Protein AF-A0A954YAF6-F1 (afdb_monomer_lite)

Secondary structure (DSSP, 8-state):
----S--B-GGGSTTPPP--S----B--GGGG--BTTBS-------SSPPP--------HHHHHHHHHHH-STTGGG--HHHHHHHHHHHTT----TTSSSS-HHHHHHHHHSPPP-PPTTSSSSSSSS-HHHHHHTT--TT-TTGGGS-SS-SS--HHHHHHHHHT----SS-EEE--SS-SBSS-GGGEEE--SSSSTT-B----TT-EEEE-EEEEEE-SS-EEEEEEEES-STT-EEEEEE-SEEEEEEEEEEE--SSSEEEEEE-TTEEEEEEEEEEEEEEEEEESEEEEEEEEEEEEEEEBSSS-EEEESS-EEE-TT-EEEEEEEETTEE-EEEESS-EEE-SEEEEEE-TT--PPTT-EEEEEEETT-EEE-----TTTSPPPSTTEEEEEEE-SSEEEEEEEE---TT-SS-SSB-SHHHHHHHHTT-SS--SHHHHHHHHHHTT-B--------------SHHHHHHHHHHHHHHTT-----------------

Sequence (504 aa):
VFQSGNYIDPDDAPGGAPADGVLDGADTGWNMFRINNQTDQTLTQMPTAFSTPPVTTQTAPDAYSQVRDFAGNWWWNRDSIDSRVIGNLTNFTGVTIGAASPVASELNGVLTAPLQSHAPGYDTDGDAMPDDWETAHGLNPASPGDWNLDFDNDGYINLIEFINELGEFPAPAPIVFDGAASQRYADILNWKTDDSGASAGTNWQPSKYDTAVVHSGVVTVDSVGQHAGVLNIAPSASDNAQVSVAGGWLMVEQKVNVGSTSGLGVLTLTPSGTLLSPLTAVQGLGELNGTGELIGDLINAGAVSPGASIGSIEVSGDYDDKFNSRLTIELSSTSSFDTLHIGGQASLTGALELVLLEEYSPEIGDQFEFLTATGGVTGAFATTAGELPALEGGLGWEIVYGGSSVVLTVVSAGLPGDYNSDGVVDAADYTVWRDGGSPDSSQAGYQLWRDNYGASQSTAAQRSSPVPEPAAALLVIAILMAARDGRRHTTARESAVSHDSVGE

Structure (mmCIF, N/CA/C/O backbone):
data_AF-A0A954YAF6-F1
#
_entry.id   AF-A0A954YAF6-F1
#
loop_
_atom_site.group_PDB
_atom_site.id
_atom_site.type_symbol
_atom_site.label_atom_id
_atom_site.label_alt_id
_atom_site.label_comp_id
_atom_site.label_asym_id
_atom_site.label_entity_id
_atom_site.label_seq_id
_atom_site.pdbx_PDB_ins_code
_atom_site.Cartn_x
_atom_site.Cartn_y
_atom_site.Cartn_z
_atom_site.occupancy
_atom_site.B_iso_or_equiv
_atom_site.auth_seq_id
_atom_site.auth_comp_id
_atom_site.auth_asym_id
_atom_site.auth_atom_id
_atom_site.pdbx_PDB_model_num
ATOM 1 N N . VAL A 1 1 ? 45.082 0.591 -22.396 1.00 80.56 1 VAL A N 1
ATOM 2 C CA . VAL A 1 1 ? 43.912 -0.294 -22.199 1.00 80.56 1 VAL A CA 1
ATOM 3 C C . VAL A 1 1 ? 44.072 -0.979 -20.859 1.00 80.56 1 VAL A C 1
ATOM 5 O O . VAL A 1 1 ? 45.174 -1.424 -20.565 1.00 80.56 1 VAL A O 1
ATOM 8 N N . PHE A 1 2 ? 43.027 -0.999 -20.041 1.00 82.94 2 PHE A N 1
ATOM 9 C CA . PHE A 1 2 ? 42.947 -1.858 -18.860 1.00 82.94 2 PHE A CA 1
ATOM 10 C C . PHE A 1 2 ? 41.926 -2.955 -19.154 1.00 82.94 2 PHE A C 1
ATOM 12 O O . PHE A 1 2 ? 40.940 -2.680 -19.836 1.00 82.94 2 PHE A O 1
ATOM 19 N N . GLN A 1 3 ? 42.175 -4.170 -18.676 1.00 80.62 3 GLN A N 1
ATOM 20 C CA . GLN A 1 3 ? 41.240 -5.282 -18.782 1.00 80.62 3 GLN A CA 1
ATOM 21 C C . GLN A 1 3 ? 41.460 -6.254 -17.620 1.00 80.62 3 GLN A C 1
ATOM 23 O O . GLN A 1 3 ? 42.598 -6.433 -17.182 1.00 80.62 3 GLN A O 1
ATOM 28 N N . SER A 1 4 ? 40.389 -6.844 -17.101 1.00 79.62 4 SER A N 1
ATOM 29 C CA . SER A 1 4 ? 40.438 -7.812 -16.005 1.00 79.62 4 SER A CA 1
ATOM 30 C C . SER A 1 4 ? 39.147 -8.620 -16.006 1.00 79.62 4 SER A C 1
ATOM 32 O O . SER A 1 4 ? 38.079 -8.021 -16.031 1.00 79.62 4 SER A O 1
ATOM 34 N N . GLY A 1 5 ? 39.243 -9.952 -15.948 1.00 75.62 5 GLY A N 1
ATOM 35 C CA . GLY A 1 5 ? 38.069 -10.827 -15.848 1.00 75.62 5 GLY A CA 1
ATOM 36 C C . GLY A 1 5 ? 37.181 -10.855 -17.095 1.00 75.62 5 GLY A C 1
ATOM 37 O O . GLY A 1 5 ? 35.992 -11.128 -16.976 1.00 75.62 5 GLY A O 1
ATOM 38 N N . ASN A 1 6 ? 37.735 -10.564 -18.275 1.00 75.75 6 ASN A N 1
ATOM 39 C CA . ASN A 1 6 ? 37.001 -10.687 -19.528 1.00 75.75 6 ASN A CA 1
ATOM 40 C C . ASN A 1 6 ? 37.050 -12.134 -20.019 1.00 75.75 6 ASN A C 1
ATOM 42 O O . ASN A 1 6 ? 38.119 -12.645 -20.349 1.00 75.75 6 ASN A O 1
ATOM 46 N N . TYR A 1 7 ? 35.885 -12.756 -20.124 1.00 75.12 7 TYR A N 1
ATOM 47 C CA . TYR A 1 7 ? 35.727 -14.073 -20.723 1.00 75.12 7 TYR A CA 1
ATOM 48 C C . TYR A 1 7 ? 35.113 -13.909 -22.111 1.00 75.12 7 TYR A C 1
ATOM 50 O O . TYR A 1 7 ? 34.232 -13.075 -22.317 1.00 75.12 7 TYR A O 1
ATOM 58 N N . ILE A 1 8 ? 35.615 -14.673 -23.072 1.00 72.44 8 ILE A N 1
ATOM 59 C CA . ILE A 1 8 ? 35.039 -14.783 -24.412 1.00 72.44 8 ILE A CA 1
ATOM 60 C C . ILE A 1 8 ? 34.669 -16.232 -24.611 1.00 72.44 8 ILE A C 1
ATOM 62 O O . ILE A 1 8 ? 35.469 -17.101 -24.283 1.00 72.44 8 ILE A O 1
ATOM 66 N N . ASP A 1 9 ? 33.504 -16.470 -25.191 1.00 68.00 9 ASP A N 1
ATOM 67 C CA . ASP A 1 9 ? 33.148 -17.786 -25.693 1.00 68.00 9 ASP A CA 1
ATOM 68 C C . ASP A 1 9 ? 34.026 -18.119 -26.922 1.00 68.00 9 ASP A C 1
ATOM 70 O O . ASP A 1 9 ? 33.927 -17.442 -27.954 1.00 68.00 9 ASP A O 1
ATOM 74 N N . PRO A 1 10 ? 35.040 -18.998 -26.790 1.00 57.28 10 PRO A N 1
ATOM 75 C CA . PRO A 1 10 ? 36.154 -19.084 -27.738 1.00 57.28 10 PRO A CA 1
ATOM 76 C C . PRO A 1 10 ? 35.834 -19.903 -28.997 1.00 57.28 10 PRO A C 1
ATOM 78 O O . PRO A 1 10 ? 36.657 -19.955 -29.920 1.00 57.28 10 PRO A O 1
ATOM 81 N N . ASP A 1 11 ? 34.685 -20.568 -29.029 1.00 59.44 11 ASP A N 1
ATOM 82 C CA . ASP A 1 11 ? 34.236 -21.467 -30.088 1.00 59.44 11 ASP A CA 1
ATOM 83 C C . ASP A 1 11 ? 33.693 -20.736 -31.336 1.00 59.44 11 ASP A C 1
ATOM 85 O O . ASP A 1 11 ? 33.592 -21.349 -32.397 1.00 59.44 11 ASP A O 1
ATOM 89 N N . ASP A 1 12 ? 33.541 -19.405 -31.302 1.00 52.38 12 ASP A N 1
ATOM 90 C CA . ASP A 1 12 ? 33.229 -18.576 -32.487 1.00 52.38 12 ASP A CA 1
ATOM 91 C C . ASP A 1 12 ? 34.482 -18.036 -33.231 1.00 52.38 12 ASP A C 1
ATOM 93 O O . ASP A 1 12 ? 34.440 -17.101 -34.040 1.00 52.38 12 ASP A O 1
ATOM 97 N N . ALA A 1 13 ? 35.663 -18.614 -32.976 1.00 49.69 13 ALA A N 1
ATOM 98 C CA . ALA A 1 13 ? 36.868 -18.276 -33.734 1.00 49.69 13 ALA A CA 1
ATOM 99 C C . ALA A 1 13 ? 36.785 -18.821 -35.181 1.00 49.69 13 ALA A C 1
ATOM 101 O O . ALA A 1 13 ? 36.432 -19.984 -35.381 1.00 49.69 13 ALA A O 1
ATOM 102 N N . PRO A 1 14 ? 37.199 -18.060 -36.220 1.00 44.09 14 PRO A N 1
ATOM 103 C CA . PRO A 1 14 ? 37.223 -18.559 -37.596 1.00 44.09 14 PRO A CA 1
ATOM 104 C C . PRO A 1 14 ? 38.074 -19.838 -37.723 1.00 44.09 14 PRO A C 1
ATOM 106 O O . PRO A 1 14 ? 39.304 -19.776 -37.671 1.00 44.09 14 PRO A O 1
ATOM 109 N N . GLY A 1 15 ? 37.418 -20.993 -37.895 1.00 54.28 15 GLY A N 1
ATOM 110 C CA . GLY A 1 15 ? 38.049 -22.322 -37.956 1.00 54.28 15 GLY A CA 1
ATOM 111 C C . GLY A 1 15 ? 37.981 -23.160 -36.667 1.00 54.28 15 GLY A C 1
ATOM 112 O O . GLY A 1 15 ? 38.616 -24.216 -36.624 1.00 54.28 15 GLY A O 1
ATOM 113 N N . GLY A 1 16 ? 37.248 -22.707 -35.643 1.00 52.09 16 GLY A N 1
ATOM 114 C CA . GLY A 1 16 ? 36.937 -23.441 -34.411 1.00 52.09 16 GLY A CA 1
ATOM 115 C C . GLY A 1 16 ? 35.843 -24.505 -34.577 1.00 52.09 16 GLY A C 1
ATOM 116 O O . GLY A 1 16 ? 35.229 -24.629 -35.640 1.00 52.09 16 GLY A O 1
ATOM 117 N N . ALA A 1 17 ? 35.647 -25.319 -33.533 1.00 50.44 17 ALA A N 1
ATOM 118 C CA . ALA A 1 17 ? 34.520 -26.250 -33.443 1.00 50.44 17 ALA A CA 1
ATOM 119 C C . ALA A 1 17 ? 33.188 -25.471 -33.501 1.00 50.44 17 ALA A C 1
ATOM 121 O O . ALA A 1 17 ? 33.183 -24.299 -33.145 1.00 50.44 17 ALA A O 1
ATOM 122 N N . PRO A 1 18 ? 32.076 -26.071 -33.970 1.00 54.12 18 PRO A N 1
ATOM 123 C CA . PRO A 1 18 ? 30.769 -25.418 -33.899 1.00 54.12 18 PRO A CA 1
ATOM 124 C C . PRO A 1 18 ? 30.482 -25.002 -32.458 1.00 54.12 18 PRO A C 1
ATOM 126 O O . PRO A 1 18 ? 30.836 -25.776 -31.568 1.00 54.12 18 PRO A O 1
ATOM 129 N N . ALA A 1 19 ? 29.816 -23.858 -32.274 1.00 57.44 19 ALA A N 1
ATOM 130 C CA . ALA A 1 19 ? 29.353 -23.417 -30.966 1.00 57.44 19 ALA A CA 1
ATOM 131 C C . ALA A 1 19 ? 28.697 -24.596 -30.235 1.00 57.44 19 ALA A C 1
ATOM 133 O O . ALA A 1 19 ? 27.745 -25.193 -30.759 1.00 57.44 19 ALA A O 1
ATOM 134 N N . ASP A 1 20 ? 29.249 -25.004 -29.095 1.00 60.38 20 ASP A N 1
ATOM 135 C CA . ASP A 1 20 ? 28.771 -26.200 -28.391 1.00 60.38 20 ASP A CA 1
ATOM 136 C C . ASP A 1 20 ? 27.506 -25.916 -27.558 1.00 60.38 20 ASP A C 1
ATOM 138 O O . ASP A 1 20 ? 26.875 -26.836 -27.024 1.00 60.38 20 ASP A O 1
ATOM 142 N N . GLY A 1 21 ? 27.089 -24.644 -27.544 1.00 60.41 21 GLY A N 1
ATOM 143 C CA . GLY A 1 21 ? 25.910 -24.136 -26.855 1.00 60.41 21 GLY A CA 1
ATOM 144 C C . GLY A 1 21 ? 26.121 -23.982 -25.351 1.00 60.41 21 GLY A C 1
ATOM 145 O O . GLY A 1 21 ? 25.139 -23.803 -24.624 1.00 60.41 21 GLY A O 1
ATOM 146 N N . VAL A 1 22 ? 27.364 -24.082 -24.873 1.00 66.44 22 VAL A N 1
ATOM 147 C CA . VAL A 1 22 ? 27.734 -23.942 -23.469 1.00 66.44 22 VAL A CA 1
ATOM 148 C C . VAL A 1 22 ? 28.458 -22.611 -23.281 1.00 66.44 22 VAL A C 1
ATOM 150 O O . VAL A 1 22 ? 29.581 -22.439 -23.720 1.00 66.44 22 VAL A O 1
ATOM 153 N N . LEU A 1 23 ? 27.833 -21.680 -22.553 1.00 69.50 23 LEU A N 1
ATOM 154 C CA . LEU A 1 23 ? 28.432 -20.392 -22.174 1.00 69.50 23 LEU A CA 1
ATOM 155 C C . LEU A 1 23 ? 29.506 -20.575 -21.082 1.00 69.50 23 LEU A C 1
ATOM 157 O O . LEU A 1 23 ? 29.338 -20.105 -19.952 1.00 69.50 23 LEU A O 1
ATOM 161 N N . ASP A 1 24 ? 30.570 -21.322 -21.374 1.00 68.81 24 ASP A N 1
ATOM 162 C CA . ASP A 1 24 ? 31.597 -21.689 -20.396 1.00 68.81 24 ASP A CA 1
ATOM 163 C C . ASP A 1 24 ? 32.695 -20.631 -20.231 1.00 68.81 24 ASP A C 1
ATOM 165 O O . ASP A 1 24 ? 33.325 -20.593 -19.173 1.00 68.81 24 ASP A O 1
ATOM 169 N N . GLY A 1 25 ? 32.840 -19.732 -21.212 1.00 71.69 25 GLY A N 1
ATOM 170 C CA . GLY A 1 25 ? 33.699 -18.554 -21.180 1.00 71.69 25 GLY A CA 1
ATOM 171 C C . GLY A 1 25 ? 35.183 -18.886 -20.986 1.00 71.69 25 GLY A C 1
ATOM 172 O O . GLY A 1 25 ? 35.629 -19.316 -19.925 1.00 71.69 25 GLY A O 1
ATOM 173 N N . ALA A 1 26 ? 36.023 -18.561 -21.966 1.00 74.81 26 ALA A N 1
ATOM 174 C CA . ALA A 1 26 ? 37.472 -18.667 -21.833 1.00 74.81 26 ALA A CA 1
ATOM 175 C C . ALA A 1 26 ? 38.127 -17.308 -21.561 1.00 74.81 26 ALA A C 1
ATOM 177 O O . ALA A 1 26 ? 37.951 -16.339 -22.307 1.00 74.81 26 ALA A O 1
ATOM 178 N N . ASP A 1 27 ? 38.972 -17.252 -20.529 1.00 76.19 27 ASP A N 1
ATOM 179 C CA . ASP A 1 27 ? 39.924 -16.154 -20.361 1.00 76.19 27 ASP A CA 1
ATOM 180 C C . ASP A 1 27 ? 41.034 -16.311 -21.410 1.00 76.19 27 ASP A C 1
ATOM 182 O O . ASP A 1 27 ? 41.977 -17.095 -21.272 1.00 76.19 27 ASP A O 1
ATOM 186 N N . THR A 1 28 ? 40.901 -15.569 -22.509 1.00 74.44 28 THR A N 1
ATOM 187 C CA . THR A 1 28 ? 41.910 -15.540 -23.578 1.00 74.44 28 THR A CA 1
ATOM 188 C C . THR A 1 28 ? 43.052 -14.561 -23.279 1.00 74.44 28 THR A C 1
ATOM 190 O O . THR A 1 28 ? 43.942 -14.356 -24.118 1.00 74.44 28 THR A O 1
ATOM 193 N N . GLY A 1 29 ? 43.059 -13.947 -22.094 1.00 79.00 29 GLY A N 1
ATOM 194 C CA . GLY A 1 29 ? 43.982 -12.900 -21.699 1.00 79.00 29 GLY A CA 1
ATOM 195 C C . GLY A 1 29 ? 43.910 -11.722 -22.665 1.00 79.00 29 GLY A C 1
ATOM 196 O O . GLY A 1 29 ? 42.849 -11.192 -22.976 1.00 79.00 29 GLY A O 1
ATOM 197 N N . TRP A 1 30 ? 45.062 -11.284 -23.167 1.00 78.50 30 TRP A N 1
ATOM 198 C CA . TRP A 1 30 ? 45.142 -10.145 -24.088 1.00 78.50 30 TRP A CA 1
ATOM 199 C C . TRP A 1 30 ? 44.861 -10.502 -25.554 1.00 78.50 30 TRP A C 1
ATOM 201 O O . TRP A 1 30 ? 44.804 -9.602 -26.391 1.00 78.50 30 TRP A O 1
ATOM 211 N N . ASN A 1 31 ? 44.636 -11.783 -25.876 1.00 75.12 31 ASN A N 1
ATOM 212 C CA . ASN A 1 31 ? 44.411 -12.237 -27.255 1.00 75.12 31 ASN A CA 1
ATOM 213 C C . ASN A 1 31 ? 43.082 -11.743 -27.856 1.00 75.12 31 ASN A C 1
ATOM 215 O O . ASN A 1 31 ? 42.906 -11.812 -29.080 1.00 75.12 31 ASN A O 1
ATOM 219 N N . MET A 1 32 ? 42.176 -11.235 -27.011 1.00 72.06 32 MET A N 1
ATOM 220 C CA . MET A 1 32 ? 40.924 -10.596 -27.415 1.00 72.06 32 MET A CA 1
ATOM 221 C C . MET A 1 32 ? 41.119 -9.227 -28.082 1.00 72.06 32 MET A C 1
ATOM 223 O O . MET A 1 32 ? 40.323 -8.830 -28.930 1.00 72.06 32 MET A O 1
ATOM 227 N N . PHE A 1 33 ? 42.185 -8.497 -27.744 1.00 74.62 33 PHE A N 1
ATOM 228 C CA . PHE A 1 33 ? 42.414 -7.155 -28.273 1.00 74.62 33 PHE A CA 1
ATOM 229 C C . PHE A 1 33 ? 43.239 -7.220 -29.561 1.00 74.62 33 PHE A C 1
ATOM 231 O O . PHE A 1 33 ? 44.469 -7.203 -29.535 1.00 74.62 33 PHE A O 1
ATOM 238 N N . ARG A 1 34 ? 42.555 -7.286 -30.707 1.00 69.94 34 ARG A N 1
ATOM 239 C CA . ARG A 1 34 ? 43.182 -7.329 -32.038 1.00 69.94 34 ARG A CA 1
ATOM 240 C C . ARG A 1 34 ? 42.961 -6.014 -32.780 1.00 69.94 34 ARG A C 1
ATOM 242 O O . ARG A 1 34 ? 41.846 -5.509 -32.833 1.00 69.94 34 ARG A O 1
ATOM 249 N N . ILE A 1 35 ? 44.006 -5.491 -33.419 1.00 65.38 35 ILE A N 1
ATOM 250 C CA . ILE A 1 35 ? 43.905 -4.390 -34.389 1.00 65.38 35 ILE A CA 1
ATOM 251 C C . ILE A 1 35 ? 44.264 -4.971 -35.757 1.00 65.38 35 ILE A C 1
ATOM 253 O O . ILE A 1 35 ? 45.294 -5.628 -35.901 1.00 65.38 35 ILE A O 1
ATOM 257 N N . ASN A 1 36 ? 43.414 -4.763 -36.766 1.00 64.56 36 ASN A N 1
ATOM 258 C CA . ASN A 1 36 ? 43.600 -5.297 -38.125 1.00 64.56 36 ASN A CA 1
ATOM 259 C C . ASN A 1 36 ? 43.819 -6.826 -38.177 1.00 64.56 36 ASN A C 1
ATOM 261 O O . ASN A 1 36 ? 44.621 -7.307 -38.975 1.00 64.56 36 ASN A O 1
ATOM 265 N N . ASN A 1 37 ? 43.142 -7.595 -37.312 1.00 63.88 37 ASN A N 1
ATOM 266 C CA . ASN A 1 37 ? 43.316 -9.051 -37.167 1.00 63.88 37 ASN A CA 1
ATOM 267 C C . ASN A 1 37 ? 44.746 -9.511 -36.823 1.00 63.88 37 ASN A C 1
ATOM 269 O O . ASN A 1 37 ? 45.067 -10.687 -36.979 1.00 63.88 37 ASN A O 1
ATOM 273 N N . GLN A 1 38 ? 45.601 -8.615 -36.328 1.00 63.19 38 GLN A N 1
ATOM 274 C CA . GLN A 1 38 ? 46.938 -8.955 -35.852 1.00 63.19 38 GLN A CA 1
ATOM 275 C C . GLN A 1 38 ? 46.951 -9.021 -34.323 1.00 63.19 38 GLN A C 1
ATOM 277 O O . GLN A 1 38 ? 46.443 -8.127 -33.647 1.00 63.19 38 GLN A O 1
ATOM 282 N N . THR A 1 39 ? 47.545 -10.086 -33.790 1.00 57.56 39 THR A N 1
ATOM 283 C CA . THR A 1 39 ? 47.736 -10.323 -32.348 1.00 57.56 39 THR A CA 1
ATOM 284 C C . THR A 1 39 ? 48.985 -9.631 -31.789 1.00 57.56 39 THR A C 1
ATOM 286 O O . THR A 1 39 ? 49.134 -9.522 -30.581 1.00 57.56 39 THR A O 1
ATOM 289 N N . ASP A 1 40 ? 49.863 -9.135 -32.667 1.00 55.94 40 ASP A N 1
ATOM 290 C CA . ASP A 1 40 ? 51.207 -8.623 -32.349 1.00 55.94 40 ASP A CA 1
ATOM 291 C C . ASP A 1 40 ? 51.282 -7.085 -32.278 1.00 55.94 40 ASP A C 1
ATOM 293 O O . ASP A 1 40 ? 52.283 -6.472 -32.657 1.00 55.94 40 ASP A O 1
ATOM 297 N N . GLN A 1 41 ? 50.221 -6.415 -31.818 1.00 61.56 41 GLN A N 1
ATOM 298 C CA . GLN A 1 41 ? 50.252 -4.958 -31.651 1.00 61.56 41 GLN A CA 1
ATOM 299 C C . GLN A 1 41 ? 50.417 -4.557 -30.183 1.00 61.56 41 GLN A C 1
ATOM 301 O O . GLN A 1 41 ? 49.710 -5.026 -29.294 1.00 61.56 41 GLN A O 1
ATOM 306 N N . THR A 1 42 ? 51.373 -3.658 -29.928 1.00 67.06 42 THR A N 1
ATOM 307 C CA . THR A 1 42 ? 51.705 -3.138 -28.597 1.00 67.06 42 THR A CA 1
ATOM 308 C C . THR A 1 42 ? 50.611 -2.205 -28.089 1.00 67.06 42 THR A C 1
ATOM 310 O O . THR A 1 42 ? 50.704 -0.984 -28.219 1.00 67.06 42 THR A O 1
ATOM 313 N N . LEU A 1 43 ? 49.570 -2.769 -27.486 1.00 73.44 43 LEU A N 1
ATOM 314 C CA . LEU A 1 43 ? 48.674 -2.005 -26.630 1.00 73.44 43 LEU A CA 1
ATOM 315 C C . LEU A 1 43 ? 49.421 -1.650 -25.347 1.00 73.44 43 LEU A C 1
ATOM 317 O O . LEU A 1 43 ? 49.967 -2.520 -24.671 1.00 73.44 43 LEU A O 1
ATOM 321 N N 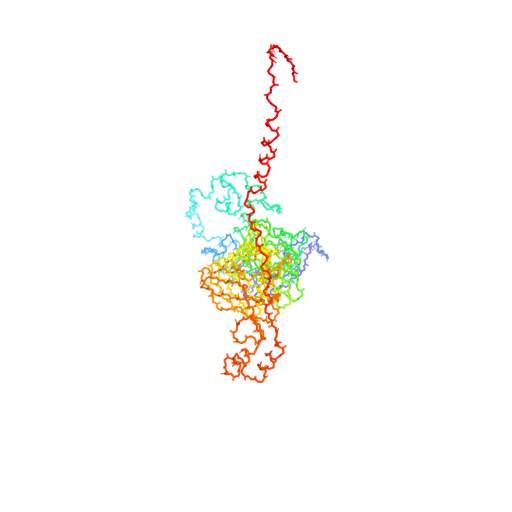. THR A 1 44 ? 49.430 -0.369 -24.980 1.00 85.38 44 THR A N 1
ATOM 322 C CA . THR A 1 44 ? 49.897 0.035 -23.653 1.00 85.38 44 THR A CA 1
ATOM 323 C C . THR A 1 44 ? 48.907 -0.490 -22.617 1.00 85.38 44 THR A C 1
ATOM 325 O O . THR A 1 44 ? 47.797 0.039 -22.473 1.00 85.38 44 THR A O 1
ATOM 328 N N . GLN A 1 45 ? 49.297 -1.565 -21.936 1.00 86.69 45 GLN A N 1
ATOM 329 C CA . GLN A 1 45 ? 48.542 -2.156 -20.840 1.00 86.69 45 GLN A CA 1
ATOM 330 C C . GLN A 1 45 ? 48.667 -1.249 -19.619 1.00 86.69 45 GLN A C 1
ATOM 332 O O . GLN A 1 45 ? 49.773 -0.902 -19.203 1.00 86.69 45 GLN A O 1
ATOM 337 N N . MET A 1 46 ? 47.532 -0.829 -19.076 1.00 88.00 46 MET A N 1
ATOM 338 C CA . MET A 1 46 ? 47.497 -0.060 -17.840 1.00 88.00 46 MET A CA 1
ATOM 339 C C . MET A 1 46 ? 47.391 -1.034 -16.664 1.00 88.00 46 MET A C 1
ATOM 341 O O . MET A 1 46 ? 46.612 -1.982 -16.754 1.00 88.00 46 MET A O 1
ATOM 345 N N . PRO A 1 47 ? 48.141 -0.824 -15.570 1.00 88.31 47 PRO A N 1
ATOM 346 C CA . PRO A 1 47 ? 48.112 -1.716 -14.410 1.00 88.31 47 PRO A CA 1
ATOM 347 C C . PRO A 1 47 ? 46.822 -1.587 -13.587 1.00 88.31 47 PRO A C 1
ATOM 349 O O . PRO A 1 47 ? 46.534 -2.450 -12.764 1.00 88.31 47 PRO A O 1
ATOM 352 N N . THR A 1 48 ? 46.057 -0.512 -13.790 1.00 89.75 48 THR A N 1
ATOM 353 C CA . THR A 1 48 ? 44.814 -0.213 -13.072 1.00 89.75 48 THR A CA 1
ATOM 354 C C . THR A 1 48 ? 43.755 0.325 -14.028 1.00 89.75 48 THR A C 1
ATOM 356 O O . THR A 1 48 ? 44.090 0.921 -15.058 1.00 89.75 48 THR A O 1
ATOM 359 N N . ALA A 1 49 ? 42.483 0.137 -13.667 1.00 84.81 49 ALA A N 1
ATOM 360 C CA . ALA A 1 49 ? 41.352 0.718 -14.379 1.00 84.81 49 ALA A CA 1
ATOM 361 C C . ALA A 1 49 ? 41.452 2.246 -14.423 1.00 84.81 49 ALA A C 1
ATOM 363 O O . ALA A 1 49 ? 41.979 2.882 -13.506 1.00 84.81 49 ALA A O 1
ATOM 364 N N . PHE A 1 50 ? 40.936 2.834 -15.501 1.00 87.12 50 PHE A N 1
ATOM 365 C CA . PHE A 1 50 ? 40.697 4.271 -15.529 1.00 87.12 50 PHE A CA 1
ATOM 366 C C . PHE A 1 50 ? 39.531 4.593 -14.600 1.00 87.12 50 PHE A C 1
ATOM 368 O O . PHE A 1 50 ? 38.586 3.814 -14.511 1.00 87.12 50 PHE A O 1
ATOM 375 N N . SER A 1 51 ? 39.597 5.742 -13.929 1.00 87.94 51 SER A N 1
ATOM 376 C CA . SER A 1 51 ? 38.452 6.234 -13.168 1.00 87.94 51 SER A CA 1
ATOM 377 C C . SER A 1 51 ? 37.298 6.511 -14.131 1.00 87.94 51 SER A C 1
ATOM 379 O O . SER A 1 51 ? 37.455 7.299 -15.068 1.00 87.94 51 SER A O 1
ATOM 381 N N . THR A 1 52 ? 36.165 5.854 -13.910 1.00 78.50 52 THR A N 1
ATOM 382 C CA . THR A 1 52 ? 34.907 6.075 -14.625 1.00 78.50 52 THR A CA 1
ATOM 383 C C . THR A 1 52 ? 33.808 6.357 -13.606 1.00 78.50 52 THR A C 1
ATOM 385 O O . THR A 1 52 ? 33.930 5.922 -12.457 1.00 78.50 52 THR A O 1
ATOM 388 N N . PRO A 1 53 ? 32.729 7.061 -13.991 1.00 73.56 53 PRO A N 1
ATOM 389 C CA . PRO A 1 53 ? 31.509 7.046 -13.197 1.00 73.56 53 PRO A CA 1
ATOM 390 C C . PRO A 1 53 ? 31.100 5.594 -12.897 1.00 73.56 53 PRO A C 1
ATOM 392 O O . PRO A 1 53 ? 31.313 4.726 -13.754 1.00 73.56 53 PRO A O 1
ATOM 395 N N . PRO A 1 54 ? 30.573 5.311 -11.697 1.00 68.75 54 PRO A N 1
ATOM 396 C CA . PRO A 1 54 ? 30.032 3.995 -11.398 1.00 68.75 54 PRO A CA 1
ATOM 397 C C . PRO A 1 54 ? 28.902 3.680 -12.383 1.00 68.75 54 PRO A C 1
ATOM 399 O O . PR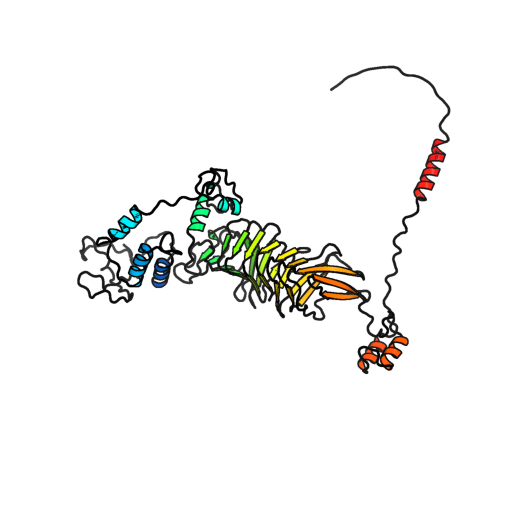O A 1 54 ? 28.124 4.561 -12.748 1.00 68.75 54 PRO A O 1
ATOM 402 N N . VAL A 1 55 ? 28.845 2.430 -12.830 1.00 68.12 55 VAL A N 1
ATOM 403 C CA . VAL A 1 55 ? 27.768 1.905 -13.672 1.00 68.12 55 VAL A CA 1
ATOM 404 C C . VAL A 1 55 ? 27.219 0.652 -13.018 1.00 68.12 55 VAL A C 1
ATOM 406 O O . VAL A 1 55 ? 27.948 -0.070 -12.339 1.00 68.12 55 VAL A O 1
ATOM 409 N N . THR A 1 56 ? 25.944 0.394 -13.250 1.00 69.69 56 THR A N 1
ATOM 410 C CA . THR A 1 56 ? 25.272 -0.847 -12.873 1.00 69.69 56 THR A CA 1
ATOM 411 C C . THR A 1 56 ? 25.935 -2.016 -13.582 1.00 69.69 56 THR A C 1
ATOM 413 O O . THR A 1 56 ? 26.098 -1.984 -14.804 1.00 69.69 56 THR A O 1
ATOM 416 N N . THR A 1 57 ? 26.340 -3.047 -12.841 1.00 74.06 57 THR A N 1
ATOM 417 C CA . THR A 1 57 ? 26.957 -4.237 -13.440 1.00 74.06 57 THR A CA 1
ATOM 418 C C . THR A 1 57 ? 26.274 -5.505 -12.970 1.00 74.06 57 THR A C 1
ATOM 420 O O . THR A 1 57 ? 26.036 -5.691 -11.792 1.00 74.06 57 THR A O 1
ATOM 423 N N . GLN A 1 58 ? 25.942 -6.409 -13.875 1.00 75.44 58 GLN A N 1
ATOM 424 C CA . GLN A 1 58 ? 25.245 -7.650 -13.536 1.00 75.44 58 GLN A CA 1
ATOM 425 C C . GLN A 1 58 ? 26.177 -8.836 -13.750 1.00 75.44 58 GLN A C 1
ATOM 427 O O . GLN A 1 58 ? 27.158 -8.735 -14.496 1.00 75.44 58 GLN A O 1
ATOM 432 N N . THR A 1 59 ? 25.877 -9.976 -13.124 1.00 78.06 59 THR A N 1
ATOM 433 C CA . THR A 1 59 ? 26.539 -11.219 -13.530 1.00 78.06 59 THR A CA 1
ATOM 434 C C . THR A 1 59 ? 26.145 -11.545 -14.974 1.00 78.06 59 THR A C 1
ATOM 436 O O . THR A 1 59 ? 25.069 -11.162 -15.436 1.00 78.06 59 THR A O 1
ATOM 439 N N . ALA A 1 60 ? 27.004 -12.248 -15.716 1.00 78.38 60 ALA A N 1
ATOM 440 C CA . ALA A 1 60 ? 26.688 -12.605 -17.100 1.00 78.38 60 ALA A CA 1
ATOM 441 C C . ALA A 1 60 ? 25.372 -13.413 -17.236 1.00 78.38 60 ALA A C 1
ATOM 443 O O . ALA A 1 60 ? 24.593 -13.095 -18.136 1.00 78.38 60 ALA A O 1
ATOM 444 N N . PRO A 1 61 ? 25.056 -14.387 -16.351 1.00 79.81 61 PRO A N 1
ATOM 445 C CA . PRO A 1 61 ? 23.758 -15.071 -16.368 1.00 79.81 61 PRO A CA 1
ATOM 446 C C . PRO A 1 61 ? 22.545 -14.158 -16.126 1.00 79.81 61 PRO A C 1
ATOM 448 O O . PRO A 1 61 ? 21.518 -14.322 -16.793 1.00 79.81 61 PRO A O 1
ATOM 451 N N . ASP A 1 62 ? 22.654 -13.191 -15.210 1.00 79.62 62 ASP A N 1
ATOM 452 C CA . ASP A 1 62 ? 21.554 -12.267 -14.898 1.00 79.62 62 ASP A CA 1
ATOM 453 C C . ASP A 1 62 ? 21.323 -11.286 -16.047 1.00 79.62 62 ASP A C 1
ATOM 455 O O . ASP A 1 62 ? 20.185 -11.095 -16.481 1.00 79.62 62 ASP A O 1
ATOM 459 N N . ALA A 1 63 ?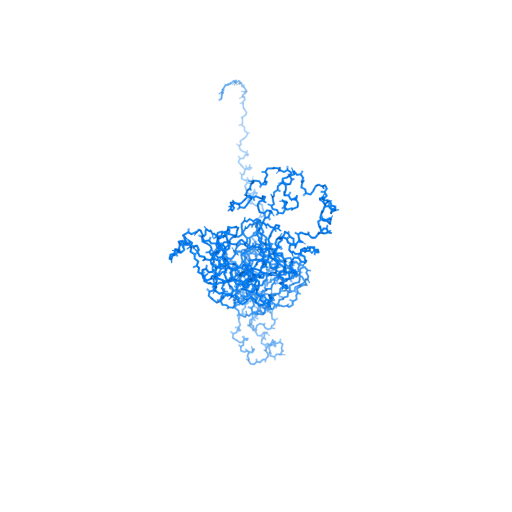 22.408 -10.741 -16.607 1.00 83.00 63 ALA A N 1
ATOM 460 C CA . ALA A 1 63 ? 22.357 -9.880 -17.786 1.00 83.00 63 ALA A CA 1
ATOM 461 C C . ALA A 1 63 ? 21.758 -10.616 -18.992 1.00 83.00 63 ALA A C 1
ATOM 463 O O . ALA A 1 63 ? 20.907 -10.074 -19.698 1.00 83.00 63 ALA A O 1
ATOM 464 N N . TYR A 1 64 ? 22.162 -11.872 -19.216 1.00 84.88 64 TYR A N 1
ATOM 465 C CA . TYR A 1 64 ? 21.595 -12.710 -20.270 1.00 84.88 64 TYR A CA 1
ATOM 466 C C . TYR A 1 64 ? 20.087 -12.904 -20.086 1.00 84.88 64 TYR A C 1
ATOM 468 O O . TYR A 1 64 ? 19.331 -12.748 -21.045 1.00 84.88 64 TYR A O 1
ATOM 476 N N . SER A 1 65 ? 19.644 -13.204 -18.862 1.00 87.31 65 SER A N 1
ATOM 477 C CA . SER A 1 65 ? 18.223 -13.401 -18.561 1.00 87.31 65 SER A CA 1
ATOM 478 C C . SER A 1 65 ? 17.423 -12.115 -18.774 1.00 87.31 65 SER A C 1
ATOM 480 O O . SER A 1 65 ? 16.407 -12.148 -19.460 1.00 87.31 65 SER A O 1
ATOM 482 N N . GLN A 1 66 ? 17.922 -10.970 -18.305 1.00 86.62 66 GLN A N 1
ATOM 483 C CA . GLN A 1 66 ? 17.261 -9.681 -18.518 1.00 86.62 66 GLN A CA 1
ATOM 484 C C . GLN A 1 66 ? 17.154 -9.294 -19.989 1.00 86.62 66 GLN A C 1
ATOM 486 O O . GLN A 1 66 ? 16.080 -8.912 -20.442 1.00 86.62 66 GLN A O 1
ATOM 491 N N . VAL A 1 67 ? 18.231 -9.433 -20.767 1.00 87.88 67 VAL A N 1
ATOM 492 C CA . VAL A 1 67 ? 18.181 -9.152 -22.210 1.00 87.88 67 VAL A CA 1
ATOM 493 C C . VAL A 1 67 ? 17.216 -10.114 -22.905 1.00 87.88 67 VAL A C 1
ATOM 495 O O . VAL A 1 67 ? 16.382 -9.689 -23.702 1.00 87.88 67 VAL A O 1
ATOM 498 N N . ARG A 1 68 ? 17.282 -11.412 -22.594 1.00 90.00 68 ARG A N 1
ATOM 499 C CA . ARG A 1 68 ? 16.379 -12.412 -23.173 1.00 90.00 68 ARG A CA 1
ATOM 500 C C . ARG A 1 68 ? 14.916 -12.105 -22.859 1.00 90.00 68 ARG A C 1
ATOM 502 O O . ARG A 1 68 ? 14.073 -12.294 -23.735 1.00 90.00 68 ARG A O 1
ATOM 509 N N . ASP A 1 69 ? 14.602 -11.629 -21.662 1.00 90.12 69 ASP A N 1
ATOM 510 C CA . ASP A 1 69 ? 13.218 -11.510 -21.193 1.00 90.12 69 ASP A CA 1
ATOM 511 C C . ASP A 1 69 ? 12.619 -10.122 -21.449 1.00 90.12 69 ASP A C 1
ATOM 513 O O . ASP A 1 69 ? 11.449 -10.034 -21.812 1.00 90.12 69 ASP A O 1
ATOM 517 N N . PHE A 1 70 ? 13.431 -9.063 -21.394 1.00 90.25 70 PHE A N 1
ATOM 518 C CA . PHE A 1 70 ? 12.955 -7.674 -21.381 1.00 90.25 70 PHE A CA 1
ATOM 519 C C . PHE A 1 70 ? 13.524 -6.791 -22.498 1.00 90.25 70 PHE A C 1
ATOM 521 O O . PHE A 1 70 ? 13.146 -5.628 -22.606 1.00 90.25 70 PHE A O 1
ATOM 528 N N . ALA A 1 71 ? 14.395 -7.304 -23.379 1.00 87.94 71 ALA A N 1
ATOM 529 C CA . ALA A 1 71 ? 14.841 -6.510 -24.524 1.00 87.94 71 ALA A CA 1
ATOM 530 C C . ALA A 1 71 ? 13.710 -6.266 -25.536 1.00 87.94 71 ALA A C 1
ATOM 532 O O . ALA A 1 71 ? 12.894 -7.153 -25.819 1.00 87.94 71 ALA A O 1
ATOM 533 N N . GLY A 1 72 ? 13.758 -5.077 -26.141 1.00 82.81 72 GLY A N 1
ATOM 534 C CA . GLY A 1 72 ? 12.791 -4.596 -27.122 1.00 82.81 72 GLY A CA 1
ATOM 535 C C . GLY A 1 72 ? 11.794 -3.610 -26.516 1.00 82.81 72 GLY A C 1
ATOM 536 O O . GLY A 1 72 ? 11.601 -3.549 -25.309 1.00 82.81 72 GLY A O 1
ATOM 537 N N . ASN A 1 73 ? 11.149 -2.831 -27.376 1.00 75.88 73 ASN A N 1
ATOM 538 C CA . ASN A 1 73 ? 10.157 -1.821 -26.996 1.00 75.88 73 ASN A CA 1
ATOM 539 C C . ASN A 1 73 ? 8.771 -2.408 -26.666 1.00 75.88 73 ASN A C 1
ATOM 541 O O . ASN A 1 73 ? 7.874 -1.657 -26.303 1.00 75.88 73 ASN A O 1
ATOM 545 N N . TRP A 1 74 ? 8.575 -3.723 -26.830 1.00 83.88 74 TRP A N 1
ATOM 546 C CA . TRP A 1 74 ? 7.298 -4.398 -26.578 1.00 83.88 74 TRP A CA 1
ATOM 547 C C . TRP A 1 74 ? 7.497 -5.813 -26.014 1.00 83.88 74 TRP A C 1
ATOM 549 O O . TRP A 1 74 ? 6.959 -6.804 -26.513 1.00 83.88 74 TRP A O 1
ATOM 559 N N . TRP A 1 75 ? 8.337 -5.931 -24.982 1.00 88.50 75 TRP A N 1
ATOM 560 C CA . TRP A 1 75 ? 8.804 -7.223 -24.472 1.00 88.50 75 TRP A CA 1
ATOM 561 C C . TRP A 1 75 ? 7.683 -8.126 -23.924 1.00 88.50 75 TRP A C 1
ATOM 563 O O . TRP A 1 75 ? 7.790 -9.348 -24.021 1.00 88.50 75 TRP A O 1
ATOM 573 N N . TRP A 1 76 ? 6.578 -7.554 -23.434 1.00 87.62 76 TRP A N 1
ATOM 574 C CA . TRP A 1 76 ? 5.404 -8.297 -22.952 1.00 87.62 76 TRP A CA 1
ATOM 575 C C . TRP A 1 76 ? 4.489 -8.831 -24.066 1.00 87.62 76 TRP A C 1
ATOM 577 O O . TRP A 1 76 ? 3.600 -9.636 -23.789 1.00 87.62 76 TRP A O 1
ATOM 587 N N . ASN A 1 77 ? 4.679 -8.414 -25.323 1.00 88.94 77 ASN A N 1
ATOM 588 C CA . ASN A 1 77 ? 3.901 -8.902 -26.463 1.00 88.94 77 ASN A CA 1
ATOM 589 C C . ASN A 1 77 ? 4.731 -8.900 -27.756 1.00 88.94 77 ASN A C 1
ATOM 591 O O . ASN A 1 77 ? 4.476 -8.148 -28.696 1.00 88.94 77 ASN A O 1
ATOM 595 N N . ARG A 1 78 ? 5.742 -9.769 -27.783 1.00 89.31 78 ARG A N 1
ATOM 596 C CA . ARG A 1 78 ? 6.673 -9.923 -28.905 1.00 89.31 78 ARG A CA 1
ATOM 597 C C . ARG A 1 78 ? 5.977 -10.391 -30.176 1.00 89.31 78 ARG A C 1
ATOM 599 O O . ARG A 1 78 ? 5.217 -11.363 -30.159 1.00 89.31 78 ARG A O 1
ATOM 606 N N . ASP A 1 79 ? 6.311 -9.764 -31.300 1.00 86.38 79 ASP A N 1
ATOM 607 C CA . ASP A 1 79 ? 5.841 -10.221 -32.602 1.00 86.38 79 ASP A CA 1
ATOM 608 C C . ASP A 1 79 ? 6.645 -11.444 -33.104 1.00 86.38 79 ASP A C 1
ATOM 610 O O . ASP A 1 79 ? 7.482 -12.026 -32.403 1.00 86.38 79 ASP A O 1
ATOM 614 N N . SER A 1 80 ? 6.380 -11.889 -34.337 1.00 86.44 80 SER A N 1
ATOM 615 C CA . SER A 1 80 ? 7.086 -13.041 -34.917 1.00 86.44 80 SER A CA 1
ATOM 616 C C . SER A 1 80 ? 8.580 -12.801 -35.183 1.00 86.44 80 SER A C 1
ATOM 618 O O . SER A 1 80 ? 9.360 -13.756 -35.166 1.00 86.44 80 SER A O 1
ATOM 620 N N . ILE A 1 81 ? 8.978 -11.552 -35.440 1.00 86.00 81 ILE A N 1
ATOM 621 C CA . ILE A 1 81 ? 10.366 -11.147 -35.683 1.00 86.00 81 ILE A CA 1
ATOM 622 C C . ILE A 1 81 ? 11.103 -11.123 -34.345 1.00 86.00 81 ILE A C 1
ATOM 624 O O . ILE A 1 81 ? 12.141 -11.778 -34.225 1.00 86.00 81 ILE A O 1
ATOM 628 N N . ASP A 1 82 ? 10.538 -10.459 -33.336 1.00 87.69 82 ASP A N 1
ATOM 629 C CA . ASP A 1 82 ? 11.075 -10.403 -31.973 1.00 87.69 82 ASP A CA 1
ATOM 630 C C . ASP A 1 82 ? 11.249 -11.812 -31.404 1.00 87.69 82 ASP A C 1
ATOM 632 O O . ASP A 1 82 ? 12.326 -12.189 -30.935 1.00 87.69 82 ASP A O 1
ATOM 636 N N . SER A 1 83 ? 10.209 -12.642 -31.532 1.00 88.50 83 SER A N 1
ATOM 637 C CA . SER A 1 83 ? 10.221 -14.034 -31.076 1.00 88.50 83 SER A CA 1
ATOM 638 C C . SER A 1 83 ? 11.322 -14.852 -31.747 1.00 88.50 83 SER A C 1
ATOM 640 O O . SER A 1 83 ? 11.978 -15.666 -31.095 1.00 88.50 83 SER A O 1
ATOM 642 N N . ARG A 1 84 ? 11.573 -14.635 -33.045 1.00 87.50 84 ARG A N 1
ATOM 643 C CA . ARG A 1 84 ? 12.673 -15.298 -33.755 1.00 87.50 84 ARG A CA 1
ATOM 644 C C . ARG A 1 84 ? 14.032 -14.791 -33.284 1.00 87.50 84 ARG A C 1
ATOM 646 O O . ARG A 1 84 ? 14.934 -15.606 -33.113 1.00 87.50 84 ARG A O 1
ATOM 653 N N . VAL A 1 85 ? 14.208 -13.483 -33.098 1.00 86.25 85 VAL A N 1
ATOM 654 C CA . VAL A 1 85 ? 15.481 -12.897 -32.641 1.00 86.25 85 VAL A CA 1
ATOM 655 C C . VAL A 1 85 ? 15.831 -13.406 -31.243 1.00 86.25 85 VAL A C 1
ATOM 657 O O . VAL A 1 85 ? 16.944 -13.885 -31.031 1.00 86.25 85 VAL A O 1
ATOM 660 N N . ILE A 1 86 ? 14.869 -13.409 -30.323 1.00 88.88 86 ILE A N 1
ATOM 661 C CA . ILE A 1 86 ? 15.057 -13.961 -28.978 1.00 88.88 86 ILE A CA 1
ATOM 662 C C . ILE A 1 86 ? 15.233 -15.480 -29.018 1.00 88.88 86 ILE A C 1
ATOM 664 O O . ILE A 1 86 ? 16.058 -16.024 -28.286 1.00 88.88 86 ILE A O 1
ATOM 668 N N . GLY A 1 87 ? 14.517 -16.182 -29.898 1.00 88.38 87 GLY A N 1
ATOM 669 C CA . GLY A 1 87 ? 14.721 -17.610 -30.129 1.00 88.38 87 GLY A CA 1
ATOM 670 C C . GLY A 1 87 ? 16.137 -17.919 -30.622 1.00 88.38 87 GLY A C 1
ATOM 671 O O . GLY A 1 87 ? 16.750 -18.875 -30.157 1.00 88.38 87 GLY A O 1
ATOM 672 N N . ASN A 1 88 ? 16.689 -17.088 -31.503 1.00 84.75 88 ASN A N 1
ATOM 673 C CA . ASN A 1 88 ? 18.067 -17.210 -31.971 1.00 84.75 88 ASN A CA 1
ATOM 674 C C . ASN A 1 88 ? 19.081 -16.951 -30.854 1.00 84.75 88 ASN A C 1
ATOM 676 O O . ASN A 1 88 ? 20.065 -17.681 -30.770 1.00 84.75 88 ASN A O 1
ATOM 680 N N . LEU A 1 89 ? 18.835 -15.947 -30.005 1.00 84.12 89 LEU A N 1
ATOM 681 C CA . LEU A 1 89 ? 19.638 -15.696 -28.805 1.00 84.12 89 LEU A CA 1
ATOM 682 C C . LEU A 1 89 ? 19.600 -16.910 -27.866 1.00 84.12 89 LEU A C 1
ATOM 684 O O . LEU A 1 89 ? 20.641 -17.387 -27.439 1.00 84.12 89 LEU A O 1
ATOM 688 N N . THR A 1 90 ? 18.404 -17.447 -27.613 1.00 86.62 90 THR A N 1
ATOM 689 C CA . THR A 1 90 ? 18.180 -18.542 -26.656 1.00 86.62 90 THR A CA 1
ATOM 690 C C . THR A 1 90 ? 18.785 -19.868 -27.112 1.00 86.62 90 THR A C 1
ATOM 692 O O . THR A 1 90 ? 19.229 -20.660 -26.287 1.00 86.62 90 THR A O 1
ATOM 695 N N . ASN A 1 91 ? 18.788 -20.123 -28.423 1.00 84.38 91 ASN A N 1
ATOM 696 C CA . ASN A 1 91 ? 19.297 -21.364 -29.009 1.00 84.38 91 ASN A CA 1
ATOM 697 C C . ASN A 1 91 ? 20.717 -21.227 -29.579 1.00 84.38 91 ASN A C 1
ATOM 699 O O . ASN A 1 91 ? 21.200 -22.169 -30.203 1.00 84.38 91 ASN A O 1
ATOM 703 N N . PHE A 1 92 ? 21.357 -20.063 -29.425 1.00 78.12 92 PHE A N 1
ATOM 704 C CA . PHE A 1 92 ? 22.671 -19.757 -30.004 1.00 78.12 92 PHE A CA 1
ATOM 705 C C . PHE A 1 92 ? 22.745 -19.989 -31.527 1.00 78.12 92 PHE A C 1
ATOM 707 O O . PHE A 1 92 ? 23.775 -20.362 -32.078 1.00 78.12 92 PHE A O 1
ATOM 714 N N . THR A 1 93 ? 21.636 -19.756 -32.238 1.00 78.75 93 THR A N 1
ATOM 715 C CA . THR A 1 93 ? 21.528 -19.914 -33.703 1.00 78.75 93 THR A CA 1
ATOM 716 C C . THR A 1 93 ? 21.566 -18.580 -34.451 1.00 78.75 93 THR A C 1
ATOM 718 O O . THR A 1 93 ? 21.200 -18.507 -35.627 1.00 78.75 93 THR A O 1
ATOM 721 N N . GLY A 1 94 ? 21.947 -17.502 -33.762 1.00 71.62 94 GLY A N 1
ATOM 722 C CA . GLY A 1 94 ? 22.109 -16.176 -34.349 1.00 71.62 94 GLY A CA 1
ATOM 723 C C . GLY A 1 94 ? 23.180 -16.144 -35.443 1.00 71.62 94 GLY A C 1
ATOM 724 O O . GLY A 1 94 ? 24.092 -16.961 -35.487 1.00 71.62 94 GLY A O 1
ATOM 725 N N . VAL A 1 95 ? 23.066 -15.171 -36.342 1.00 68.88 95 VAL A N 1
ATOM 726 C CA . VAL A 1 95 ? 24.043 -14.903 -37.403 1.00 68.88 95 VAL A CA 1
ATOM 727 C C . VAL A 1 95 ? 24.596 -13.497 -37.215 1.00 68.88 95 VAL A C 1
ATOM 729 O O . VAL A 1 95 ? 23.868 -12.587 -36.816 1.00 68.88 95 VAL A O 1
ATOM 732 N N . THR A 1 96 ? 25.887 -13.304 -37.484 1.00 59.66 96 THR A N 1
ATOM 733 C CA . THR A 1 96 ? 26.520 -11.983 -37.377 1.00 59.66 96 THR A CA 1
ATOM 734 C C . THR A 1 96 ? 25.904 -10.987 -38.368 1.00 59.66 96 THR A C 1
ATOM 736 O O . THR A 1 96 ? 25.364 -11.368 -39.409 1.00 59.66 96 THR A O 1
ATOM 739 N N . ILE A 1 97 ? 26.022 -9.691 -38.047 1.00 58.59 97 ILE A N 1
ATOM 740 C CA . ILE A 1 97 ? 25.360 -8.511 -38.656 1.00 58.59 97 ILE A CA 1
ATOM 741 C C . ILE A 1 97 ? 25.405 -8.443 -40.208 1.00 58.59 97 ILE A C 1
ATOM 743 O O . ILE A 1 97 ? 24.665 -7.677 -40.819 1.00 58.59 97 ILE A O 1
ATOM 747 N N . GLY A 1 98 ? 26.223 -9.255 -40.883 1.00 55.25 98 GLY A N 1
ATOM 748 C CA . GLY A 1 98 ? 26.344 -9.289 -42.345 1.00 55.25 98 GLY A CA 1
ATOM 749 C C . GLY A 1 98 ? 25.523 -10.354 -43.085 1.00 55.25 98 GLY A C 1
ATOM 750 O O . GLY A 1 98 ? 25.470 -10.300 -44.314 1.00 55.25 98 GLY A O 1
ATOM 751 N N . ALA A 1 99 ? 24.899 -11.320 -42.401 1.00 54.09 99 ALA A N 1
ATOM 752 C CA . ALA A 1 99 ? 24.236 -12.450 -43.057 1.00 54.09 99 ALA A CA 1
ATOM 753 C C . ALA A 1 99 ? 22.735 -12.525 -42.720 1.00 54.09 99 ALA A C 1
ATOM 755 O O . ALA A 1 99 ? 22.329 -13.208 -41.796 1.00 54.09 99 ALA A O 1
ATOM 756 N N . ALA A 1 100 ? 21.899 -11.875 -43.537 1.00 57.94 100 ALA A N 1
ATOM 757 C CA . ALA A 1 100 ? 20.465 -12.173 -43.694 1.00 57.94 100 ALA A CA 1
ATOM 758 C C . ALA A 1 100 ? 19.463 -11.788 -42.571 1.00 57.94 100 ALA A C 1
ATOM 760 O O . ALA A 1 100 ? 18.425 -12.438 -42.469 1.00 57.94 100 ALA A O 1
ATOM 761 N N . SER A 1 101 ? 19.677 -10.710 -41.804 1.00 63.19 101 SER A N 1
ATOM 762 C CA . SER A 1 101 ? 18.639 -10.159 -40.903 1.00 63.19 101 SER A CA 1
ATOM 763 C C . SER A 1 101 ? 18.465 -8.636 -41.079 1.00 63.19 101 SER A C 1
ATOM 765 O O . SER A 1 101 ? 19.479 -7.937 -41.097 1.00 63.19 101 SER A O 1
ATOM 767 N N . PRO A 1 102 ? 17.228 -8.100 -41.196 1.00 67.75 102 PRO A N 1
ATOM 768 C CA . PRO A 1 102 ? 15.963 -8.833 -41.342 1.00 67.75 102 PRO A CA 1
ATOM 769 C C . PRO A 1 102 ? 15.903 -9.594 -42.677 1.00 67.75 102 PRO A C 1
ATOM 771 O O . PRO A 1 102 ? 16.474 -9.152 -43.680 1.00 67.75 102 PRO A O 1
ATOM 774 N N . VAL A 1 103 ? 15.211 -10.740 -42.720 1.00 77.44 103 VAL A N 1
ATOM 775 C CA . VAL A 1 103 ? 14.988 -11.426 -44.006 1.00 77.44 103 VAL A CA 1
ATOM 776 C C . VAL A 1 103 ? 14.037 -10.594 -44.875 1.00 77.44 103 VAL A C 1
ATOM 778 O O . VAL A 1 103 ? 13.215 -9.833 -44.368 1.00 77.44 103 VAL A O 1
ATOM 781 N N . ALA A 1 104 ? 14.107 -10.735 -46.202 1.00 81.25 104 ALA A N 1
ATOM 782 C CA . ALA A 1 104 ? 13.325 -9.897 -47.121 1.00 81.25 104 ALA A CA 1
ATOM 783 C C . ALA A 1 104 ? 11.805 -9.918 -46.848 1.00 81.25 104 ALA A C 1
ATOM 785 O O . ALA A 1 104 ? 11.133 -8.907 -47.040 1.00 81.25 104 ALA A O 1
ATOM 786 N N . SER A 1 105 ? 11.262 -11.045 -46.375 1.00 83.19 105 SER A N 1
ATOM 787 C CA . SER A 1 105 ? 9.852 -11.160 -45.986 1.00 83.19 105 SER A CA 1
ATOM 788 C C . SER A 1 105 ? 9.504 -10.359 -44.731 1.00 83.19 105 SER A C 1
ATOM 790 O O . SER A 1 105 ? 8.420 -9.792 -44.671 1.00 83.19 105 SER A O 1
ATOM 792 N N . GLU A 1 106 ? 10.410 -10.281 -43.757 1.00 85.75 106 GLU A N 1
ATOM 793 C CA . GLU A 1 106 ? 10.233 -9.487 -42.535 1.00 85.75 106 GLU A CA 1
ATOM 794 C C . GLU A 1 106 ? 10.313 -8.000 -42.842 1.00 85.75 106 GLU A C 1
ATOM 796 O O . GLU A 1 106 ? 9.440 -7.244 -42.434 1.00 85.75 106 GLU A O 1
ATOM 801 N N . LEU A 1 107 ? 11.301 -7.594 -43.649 1.00 84.44 107 LEU A N 1
ATOM 802 C CA . LEU A 1 107 ? 11.404 -6.214 -44.112 1.00 84.44 107 LEU A CA 1
ATOM 803 C C . LEU A 1 107 ? 10.144 -5.801 -44.881 1.00 84.44 107 LEU A C 1
ATOM 805 O O . LEU A 1 107 ? 9.606 -4.724 -44.647 1.00 84.44 107 LEU A O 1
ATOM 809 N N . ASN A 1 108 ? 9.638 -6.665 -45.767 1.00 86.25 108 ASN A N 1
ATOM 810 C CA . ASN A 1 108 ? 8.374 -6.408 -46.449 1.00 86.25 108 ASN A CA 1
ATOM 811 C C . ASN A 1 108 ? 7.196 -6.347 -45.464 1.00 86.25 108 ASN A C 1
ATOM 813 O O . ASN A 1 108 ? 6.324 -5.503 -45.633 1.00 86.25 108 ASN A O 1
ATOM 817 N N . GLY A 1 109 ? 7.175 -7.196 -44.434 1.00 86.31 109 GLY A N 1
ATOM 818 C CA . GLY A 1 109 ? 6.180 -7.152 -43.360 1.00 86.31 109 GLY A CA 1
ATOM 819 C C . GLY A 1 109 ? 6.165 -5.806 -42.635 1.00 86.31 109 GLY A C 1
ATOM 820 O O . GLY A 1 109 ? 5.117 -5.177 -42.572 1.00 86.31 109 GLY A O 1
ATOM 821 N N . VAL A 1 110 ? 7.326 -5.313 -42.194 1.00 85.00 110 VAL A N 1
ATOM 822 C CA . VAL A 1 110 ? 7.459 -4.004 -41.526 1.00 85.00 110 VAL A CA 1
ATOM 823 C C . VAL A 1 110 ? 7.063 -2.857 -42.460 1.00 85.00 110 VAL A C 1
ATOM 825 O O . VAL A 1 110 ? 6.301 -1.979 -42.072 1.00 85.00 110 VAL A O 1
ATOM 828 N N . LEU A 1 111 ? 7.522 -2.873 -43.716 1.00 87.94 111 LEU A N 1
ATOM 829 C CA . LEU A 1 111 ? 7.220 -1.815 -44.692 1.00 87.94 111 LEU A CA 1
ATOM 830 C C . LEU A 1 111 ? 5.754 -1.794 -45.149 1.00 87.94 111 LEU A C 1
ATOM 832 O O . LEU A 1 111 ? 5.294 -0.776 -45.666 1.00 87.94 111 LEU A O 1
ATOM 836 N N . THR A 1 112 ? 5.037 -2.912 -45.011 1.00 89.81 112 THR A N 1
ATOM 837 C CA . THR A 1 112 ? 3.614 -3.029 -45.373 1.00 89.81 112 THR A CA 1
ATOM 838 C C . THR A 1 112 ? 2.688 -3.063 -44.162 1.00 89.81 112 THR A C 1
ATOM 840 O O . THR A 1 112 ? 1.470 -3.130 -44.342 1.00 89.81 112 THR A O 1
ATOM 843 N N . ALA A 1 113 ? 3.238 -2.993 -42.945 1.00 86.31 113 ALA A N 1
ATOM 844 C CA . ALA A 1 113 ? 2.460 -2.950 -41.721 1.00 86.31 113 ALA A CA 1
ATOM 845 C C . ALA A 1 113 ? 1.543 -1.713 -41.744 1.00 86.31 113 ALA A C 1
ATOM 847 O O . ALA A 1 113 ? 1.999 -0.606 -42.052 1.00 86.31 113 ALA A O 1
ATOM 848 N N . PRO A 1 114 ? 0.240 -1.876 -41.466 1.00 88.56 114 PRO A N 1
ATOM 849 C CA . PRO A 1 114 ? -0.680 -0.753 -41.456 1.00 88.56 114 PRO A CA 1
ATOM 850 C C . PRO A 1 114 ? -0.311 0.196 -40.319 1.00 88.56 114 PRO A C 1
ATOM 852 O O . PRO A 1 114 ? -0.156 -0.238 -39.176 1.00 88.56 114 PRO A O 1
ATOM 855 N N . LEU A 1 115 ? -0.236 1.493 -40.627 1.00 86.81 115 LEU A N 1
ATOM 856 C CA . LEU A 1 115 ? -0.118 2.524 -39.602 1.00 86.81 115 LEU A CA 1
ATOM 857 C C . LEU A 1 115 ? -1.268 2.364 -38.608 1.00 86.81 115 LEU A C 1
ATOM 859 O O . LEU A 1 115 ? -2.438 2.390 -38.994 1.00 86.81 115 LEU A O 1
ATOM 863 N N . GLN A 1 116 ? -0.913 2.172 -37.343 1.00 86.00 116 GLN A N 1
ATOM 864 C CA . GLN A 1 116 ? -1.857 2.256 -36.243 1.00 86.00 116 GLN A CA 1
ATOM 865 C C . GLN A 1 116 ? -1.923 3.715 -35.802 1.00 86.00 116 GLN A C 1
ATOM 867 O O . GLN A 1 116 ? -0.898 4.387 -35.698 1.00 86.00 116 GLN A O 1
ATOM 872 N N . SER A 1 117 ? -3.134 4.206 -35.578 1.00 88.25 117 SER A N 1
ATOM 873 C CA . SER A 1 117 ? -3.382 5.529 -35.018 1.00 88.25 117 SER A CA 1
ATOM 874 C C . SER A 1 117 ? -4.338 5.382 -33.851 1.00 88.25 117 SER A C 1
ATOM 876 O O . SER A 1 117 ? -5.293 4.605 -33.936 1.00 88.25 117 SER A O 1
ATOM 878 N N . HIS A 1 118 ? -4.113 6.158 -32.800 1.00 90.62 118 HIS A N 1
ATOM 879 C CA . HIS A 1 118 ? -5.060 6.249 -31.702 1.00 90.62 118 HIS A CA 1
ATOM 880 C C . HIS A 1 118 ? -6.378 6.894 -32.157 1.00 90.62 118 HIS A C 1
ATOM 882 O O . HIS A 1 118 ? -6.464 7.518 -33.222 1.00 90.62 118 HIS A O 1
ATOM 888 N N . ALA A 1 119 ? -7.432 6.691 -31.366 1.00 91.50 119 ALA A N 1
ATOM 889 C CA . ALA A 1 119 ? -8.718 7.334 -31.603 1.00 91.50 119 ALA A CA 1
ATOM 890 C C . ALA A 1 119 ? -8.607 8.866 -31.424 1.00 91.50 119 ALA A C 1
ATOM 892 O O . ALA A 1 119 ? -7.703 9.336 -30.734 1.00 91.50 119 ALA A O 1
ATOM 893 N N . PRO A 1 120 ? -9.508 9.665 -32.028 1.00 89.81 120 PRO A N 1
ATOM 894 C CA . PRO A 1 120 ? -9.577 11.098 -31.743 1.00 89.81 120 PRO A CA 1
ATOM 895 C C . PRO A 1 120 ? -9.773 11.360 -30.243 1.00 89.81 120 PRO A C 1
ATOM 897 O O . PRO A 1 120 ? -10.617 10.704 -29.636 1.00 89.81 120 PRO A O 1
ATOM 900 N N . GLY A 1 121 ? -9.045 12.334 -29.688 1.00 90.06 121 GLY A N 1
ATOM 901 C CA . GLY A 1 121 ? -9.094 12.666 -28.257 1.00 90.06 121 GLY A CA 1
ATOM 902 C C . GLY A 1 121 ? -8.316 11.699 -27.362 1.00 90.06 121 GLY A C 1
ATOM 903 O O . GLY A 1 121 ? -8.674 11.535 -26.209 1.00 90.06 121 GLY A O 1
ATOM 904 N N . TYR A 1 122 ? -7.327 10.992 -27.915 1.00 95.62 122 TYR A N 1
ATOM 905 C CA . TYR A 1 122 ? -6.372 10.215 -27.119 1.00 95.62 122 TYR A CA 1
ATOM 906 C C . TYR A 1 122 ? -5.292 11.093 -26.470 1.00 95.62 122 TYR A C 1
ATOM 908 O O . TYR A 1 122 ? -4.810 10.751 -25.402 1.00 95.62 122 TYR A O 1
ATOM 916 N N . ASP A 1 123 ? -4.908 12.163 -27.164 1.00 96.44 123 ASP A N 1
ATOM 917 C CA . ASP A 1 123 ? -3.951 13.199 -26.767 1.00 96.44 123 ASP A CA 1
ATOM 918 C C . ASP A 1 123 ? -4.518 14.498 -27.367 1.00 96.44 123 ASP A C 1
ATOM 920 O O . ASP A 1 123 ? -4.500 14.707 -28.592 1.00 96.44 123 ASP A O 1
ATOM 924 N N . THR A 1 124 ? -5.231 15.256 -26.539 1.00 96.75 124 THR A N 1
ATOM 925 C CA . THR A 1 124 ? -6.100 16.363 -26.950 1.00 96.75 124 THR A CA 1
ATOM 926 C C . THR A 1 124 ? -5.301 17.609 -27.317 1.00 96.75 124 THR A C 1
ATOM 928 O O . THR A 1 124 ? -5.711 18.345 -28.228 1.00 96.75 124 THR A O 1
ATOM 931 N N . ASP A 1 125 ? -4.170 17.853 -26.663 1.00 95.81 125 ASP A N 1
ATOM 932 C CA . ASP A 1 125 ? -3.333 19.027 -26.901 1.00 95.81 125 ASP A CA 1
ATOM 933 C C . ASP A 1 125 ? -2.071 18.752 -27.740 1.00 95.81 125 ASP A C 1
ATOM 935 O O . ASP A 1 125 ? -1.475 19.696 -28.279 1.00 95.81 125 ASP A O 1
ATOM 939 N N . GLY A 1 126 ? -1.769 17.478 -27.993 1.00 95.38 126 GLY A N 1
ATOM 940 C CA . GLY A 1 126 ? -0.734 17.015 -28.905 1.00 95.38 126 GLY A CA 1
ATOM 941 C C . GLY A 1 126 ? 0.671 17.075 -28.319 1.00 95.38 126 GLY A C 1
ATOM 942 O O . GLY A 1 126 ? 1.622 17.258 -29.095 1.00 95.38 126 GLY A O 1
ATOM 943 N N . ASP A 1 127 ? 0.819 16.985 -26.998 1.00 95.25 127 ASP A N 1
ATOM 944 C CA . ASP A 1 127 ? 2.111 17.052 -26.315 1.00 95.25 127 ASP A CA 1
ATOM 945 C C . ASP A 1 127 ? 2.791 15.689 -26.078 1.00 95.25 127 ASP A C 1
ATOM 947 O O . ASP A 1 127 ? 3.924 15.633 -25.586 1.00 95.25 127 ASP A O 1
ATOM 951 N N . ALA A 1 128 ? 2.166 14.623 -26.591 1.00 93.81 128 ALA A N 1
ATOM 952 C CA . ALA A 1 128 ? 2.581 13.226 -26.526 1.00 93.81 128 ALA A CA 1
ATOM 953 C C . ALA A 1 128 ? 2.318 12.512 -25.191 1.00 93.81 128 ALA A C 1
ATOM 955 O O . ALA A 1 128 ? 2.734 11.355 -25.060 1.00 93.81 128 ALA A O 1
ATOM 956 N N . MET A 1 129 ? 1.598 13.133 -24.254 1.00 96.25 129 MET A N 1
ATOM 957 C CA . MET A 1 129 ? 1.009 12.465 -23.093 1.00 96.25 129 MET A CA 1
ATOM 958 C C . MET A 1 129 ? -0.479 12.153 -23.374 1.00 96.25 129 MET A C 1
ATOM 960 O O . MET A 1 129 ? -1.181 12.973 -23.953 1.00 96.25 129 MET A O 1
ATOM 964 N N . PRO A 1 130 ? -0.986 10.943 -23.071 1.00 97.00 130 PRO A N 1
ATOM 965 C CA . PRO A 1 130 ? -2.399 10.625 -23.280 1.00 97.00 130 PRO A CA 1
ATOM 966 C C . PRO A 1 130 ? -3.316 11.265 -22.230 1.00 97.00 130 PRO A C 1
ATOM 968 O O . PRO A 1 130 ? -3.010 11.179 -21.039 1.00 97.00 130 PRO A O 1
ATOM 971 N N . ASP A 1 131 ? -4.507 11.719 -22.637 1.00 97.25 131 ASP A N 1
ATOM 972 C CA . ASP A 1 131 ? -5.493 12.387 -21.764 1.00 97.25 131 ASP A CA 1
ATOM 973 C C . ASP A 1 131 ? -5.811 11.585 -20.484 1.00 97.25 131 ASP A C 1
ATOM 975 O O . ASP A 1 131 ? -5.968 12.142 -19.393 1.00 97.25 131 ASP A O 1
ATOM 979 N N . ASP A 1 132 ? -5.933 10.258 -20.611 1.00 96.25 132 ASP A N 1
ATOM 980 C CA . ASP A 1 132 ? -6.231 9.363 -19.487 1.00 96.25 132 ASP A CA 1
ATOM 981 C C . ASP A 1 132 ? -5.057 9.294 -18.495 1.00 96.25 132 ASP A C 1
ATOM 983 O O . ASP A 1 132 ? -5.272 9.263 -17.281 1.00 96.25 132 ASP A O 1
ATOM 987 N N . TRP A 1 133 ? -3.819 9.289 -19.004 1.00 96.19 133 TRP A N 1
ATOM 988 C CA . TRP A 1 133 ? -2.613 9.285 -18.176 1.00 96.19 133 TRP A CA 1
ATOM 989 C C . TRP A 1 133 ? -2.464 10.623 -17.457 1.00 96.19 133 TRP A C 1
ATOM 991 O O . TRP A 1 133 ? -2.295 10.649 -16.241 1.00 96.19 133 TRP A O 1
ATOM 1001 N N . GLU A 1 134 ? -2.630 11.731 -18.174 1.00 97.38 134 GLU A N 1
ATOM 1002 C CA . GLU A 1 134 ? -2.599 13.074 -17.598 1.00 97.38 134 GLU A CA 1
ATOM 1003 C C . GLU A 1 134 ? -3.642 13.244 -16.493 1.00 97.38 134 GLU A C 1
ATOM 1005 O O . GLU A 1 134 ? -3.332 13.713 -15.398 1.00 97.38 134 GLU A O 1
ATOM 1010 N N . THR A 1 135 ? -4.873 12.788 -16.737 1.00 96.38 135 THR A N 1
ATOM 1011 C CA . THR A 1 135 ? -5.954 12.850 -15.747 1.00 96.38 135 THR A CA 1
ATOM 1012 C C . THR A 1 135 ? -5.614 12.044 -14.490 1.00 96.38 135 THR A C 1
ATOM 1014 O O . THR A 1 135 ? -5.856 12.518 -13.378 1.00 96.38 135 THR A O 1
ATOM 1017 N N . ALA A 1 136 ? -5.031 10.849 -14.640 1.00 94.31 136 ALA A N 1
ATOM 1018 C CA . ALA A 1 136 ? -4.604 10.014 -13.512 1.00 94.31 136 ALA A CA 1
ATOM 1019 C C . ALA A 1 136 ? -3.468 10.650 -12.681 1.00 94.31 136 ALA A C 1
ATOM 1021 O O . ALA A 1 136 ? -3.365 10.389 -11.478 1.00 94.31 136 ALA A O 1
ATOM 1022 N N . HIS A 1 137 ? -2.672 11.525 -13.304 1.00 95.25 137 HIS A N 1
ATOM 1023 C CA . HIS A 1 137 ? -1.572 12.269 -12.683 1.00 95.25 137 HIS A CA 1
ATOM 1024 C C . HIS A 1 137 ? -1.952 13.706 -12.283 1.00 95.25 137 HIS A C 1
ATOM 1026 O O . HIS A 1 137 ? -1.108 14.481 -11.835 1.00 95.25 137 HIS A O 1
ATOM 1032 N N . GLY A 1 138 ? -3.231 14.080 -12.398 1.00 93.81 138 GLY A N 1
ATOM 1033 C CA . GLY A 1 138 ? -3.719 15.409 -12.018 1.00 93.81 138 GLY A CA 1
ATOM 1034 C C . GLY A 1 138 ? -3.254 16.547 -12.937 1.00 93.81 138 GLY A C 1
ATOM 1035 O O . GLY A 1 138 ? -3.300 17.711 -12.532 1.00 93.81 138 GLY A O 1
ATOM 1036 N N . LEU A 1 139 ? -2.818 16.217 -14.152 1.00 96.31 139 LEU A N 1
ATOM 1037 C CA . LEU A 1 139 ? -2.457 17.155 -15.215 1.00 96.31 139 LEU A CA 1
ATOM 1038 C C . LEU A 1 139 ? -3.699 17.603 -15.998 1.00 96.31 139 LEU A C 1
ATOM 1040 O O . LEU A 1 139 ? -4.820 17.159 -15.725 1.00 96.31 139 LEU A O 1
ATOM 1044 N N . ASN A 1 140 ? -3.529 18.549 -16.922 1.00 96.25 140 ASN A N 1
ATOM 1045 C CA . ASN A 1 140 ? -4.634 19.102 -17.696 1.00 96.25 140 ASN A CA 1
ATOM 1046 C C . ASN A 1 140 ? -4.523 18.676 -19.169 1.00 96.25 140 ASN A C 1
ATOM 1048 O O . ASN A 1 140 ? -3.821 19.375 -19.892 1.00 96.25 140 ASN A O 1
ATOM 1052 N N . PRO A 1 141 ? -5.361 17.733 -19.654 1.00 97.56 141 PRO A N 1
ATOM 1053 C CA . PRO A 1 141 ? -5.309 17.213 -21.034 1.00 97.56 141 PRO A CA 1
ATOM 1054 C C . PRO A 1 141 ? -5.488 18.219 -22.183 1.00 97.56 141 PRO A C 1
ATOM 1056 O O . PRO A 1 141 ? -5.554 17.872 -23.358 1.00 97.56 141 PRO A O 1
ATOM 1059 N N . ALA A 1 142 ? -5.722 19.489 -21.860 1.00 97.44 142 ALA A N 1
ATOM 1060 C CA . ALA A 1 142 ? -5.862 20.574 -22.822 1.00 97.44 142 ALA A CA 1
ATOM 1061 C C . ALA A 1 142 ? -4.707 21.592 -22.738 1.00 97.44 142 ALA A C 1
ATOM 1063 O O . ALA A 1 142 ? -4.833 22.702 -23.276 1.00 97.44 142 ALA A O 1
ATOM 1064 N N . SER A 1 143 ? -3.641 21.285 -22.002 1.00 97.44 143 SER A N 1
ATOM 1065 C CA . SER A 1 143 ? -2.509 22.157 -21.709 1.00 97.44 143 SER A CA 1
ATOM 1066 C C . SER A 1 143 ? -1.226 21.690 -22.414 1.00 97.44 143 SER A C 1
ATOM 1068 O O . SER A 1 143 ? -0.375 21.090 -21.773 1.00 97.44 143 SER A O 1
ATOM 1070 N N . PRO A 1 144 ? -0.930 22.163 -23.643 1.00 95.75 144 PRO A N 1
ATOM 1071 C CA . PRO A 1 144 ? 0.202 21.672 -24.456 1.00 95.75 144 PRO A CA 1
ATOM 1072 C C . PRO A 1 144 ? 1.602 22.057 -23.929 1.00 95.75 144 PRO A C 1
ATOM 1074 O O . PRO A 1 144 ? 2.597 22.060 -24.663 1.00 95.75 144 PRO A O 1
ATOM 1077 N N . GLY A 1 145 ? 1.681 22.553 -22.699 1.00 95.38 145 GLY A N 1
ATOM 1078 C CA . GLY A 1 145 ? 2.901 22.990 -22.048 1.00 95.38 145 GLY A CA 1
ATOM 1079 C C . GLY A 1 145 ? 3.132 22.357 -20.687 1.00 95.38 145 GLY A C 1
ATOM 1080 O O . GLY A 1 145 ? 4.144 22.715 -20.092 1.00 95.38 145 GLY A O 1
ATOM 1081 N N . ASP A 1 146 ? 2.250 21.490 -20.178 1.00 96.12 146 ASP A N 1
ATOM 1082 C CA . ASP A 1 146 ? 2.502 20.825 -18.898 1.00 96.12 146 ASP A CA 1
ATOM 1083 C C . ASP A 1 146 ? 3.393 19.579 -19.028 1.00 96.12 146 ASP A C 1
ATOM 1085 O O . ASP A 1 146 ? 4.039 19.239 -18.043 1.00 96.12 146 ASP A O 1
ATOM 1089 N N . TRP A 1 147 ? 3.618 19.026 -20.229 1.00 97.00 147 TRP A N 1
ATOM 1090 C CA . TRP A 1 147 ? 4.659 18.005 -20.472 1.00 97.00 147 TRP A CA 1
ATOM 1091 C C . TRP A 1 147 ? 6.061 18.350 -19.935 1.00 97.00 147 TRP A C 1
ATOM 1093 O O . TRP A 1 147 ? 6.862 17.451 -19.668 1.00 97.00 147 TRP A O 1
ATOM 1103 N N . ASN A 1 148 ? 6.393 19.646 -19.823 1.00 96.56 148 ASN A N 1
ATOM 1104 C CA . ASN A 1 148 ? 7.694 20.135 -19.348 1.00 96.56 148 ASN A CA 1
ATOM 1105 C C . ASN A 1 148 ? 7.703 20.591 -17.882 1.00 96.56 148 ASN A C 1
ATOM 1107 O O . ASN A 1 148 ? 8.732 21.091 -17.414 1.00 96.56 148 ASN A O 1
ATOM 1111 N N . LEU A 1 149 ? 6.567 20.474 -17.195 1.00 96.75 149 LEU A N 1
ATOM 1112 C CA . LEU A 1 149 ? 6.487 20.640 -15.752 1.00 96.75 149 LEU A CA 1
ATOM 1113 C C . LEU A 1 149 ? 6.981 19.365 -15.066 1.00 96.75 149 LEU A C 1
ATOM 1115 O O . LEU A 1 149 ? 7.338 18.399 -15.729 1.00 96.75 149 LEU A O 1
ATOM 1119 N N . ASP A 1 150 ? 7.032 19.418 -13.745 1.00 95.00 150 ASP A N 1
ATOM 1120 C CA . ASP A 1 150 ? 7.528 18.371 -12.858 1.00 95.00 150 ASP A CA 1
ATOM 1121 C C . ASP A 1 150 ? 6.488 18.249 -11.733 1.00 95.00 150 ASP A C 1
ATOM 1123 O O . ASP A 1 150 ? 6.464 19.064 -10.800 1.00 95.00 150 ASP A O 1
ATOM 1127 N N . PHE A 1 151 ? 5.499 17.367 -11.925 1.00 93.56 151 PHE A N 1
ATOM 1128 C CA . PHE A 1 151 ? 4.308 17.316 -11.069 1.00 93.56 151 PHE A CA 1
ATOM 1129 C C . PHE A 1 151 ? 4.623 16.844 -9.647 1.00 93.56 151 PHE A C 1
ATOM 1131 O O . PHE A 1 151 ? 3.934 17.250 -8.705 1.00 93.56 151 PHE A O 1
ATOM 1138 N N . ASP A 1 152 ? 5.662 16.029 -9.468 1.00 92.44 152 ASP A N 1
ATOM 1139 C CA . ASP A 1 152 ? 6.071 15.484 -8.178 1.00 92.44 152 ASP A CA 1
ATOM 1140 C C . ASP A 1 152 ? 7.370 16.093 -7.633 1.00 92.44 152 ASP A C 1
ATOM 1142 O O . ASP A 1 152 ? 7.745 15.814 -6.495 1.00 92.44 152 ASP A O 1
ATOM 1146 N N . ASN A 1 153 ? 7.981 17.045 -8.335 1.00 92.62 153 ASN A N 1
ATOM 1147 C CA . ASN A 1 153 ? 9.174 17.780 -7.912 1.00 92.62 153 ASN A CA 1
ATOM 1148 C C . ASN A 1 153 ? 10.358 16.860 -7.584 1.00 92.62 153 ASN A C 1
ATOM 1150 O O . ASN A 1 153 ? 11.082 17.108 -6.607 1.00 92.62 153 ASN A O 1
ATOM 1154 N N . ASP A 1 154 ? 10.521 15.773 -8.329 1.00 90.62 154 ASP A N 1
ATOM 1155 C CA . ASP A 1 154 ? 11.642 14.844 -8.176 1.00 90.62 154 ASP A CA 1
ATOM 1156 C C . ASP A 1 154 ? 12.834 15.196 -9.098 1.00 90.62 154 ASP A C 1
ATOM 1158 O O . ASP A 1 154 ? 13.959 14.724 -8.896 1.00 90.62 154 ASP A O 1
ATOM 1162 N N . GLY A 1 155 ? 12.623 16.130 -10.035 1.00 91.50 155 GLY A N 1
ATOM 1163 C CA . GLY A 1 155 ? 13.612 16.621 -10.987 1.00 91.50 155 GLY A CA 1
ATOM 1164 C C . GLY A 1 155 ? 13.459 16.081 -12.410 1.00 91.50 155 GLY A C 1
ATOM 1165 O O . GLY A 1 155 ? 14.244 16.494 -13.279 1.00 91.50 155 GLY A O 1
ATOM 1166 N N . TYR A 1 156 ? 12.487 15.210 -12.672 1.00 92.31 156 TYR A N 1
ATOM 1167 C CA . TYR A 1 156 ? 12.102 14.770 -14.008 1.00 92.31 156 TYR A CA 1
ATOM 1168 C C . TYR A 1 156 ? 10.854 15.510 -14.494 1.00 92.31 156 TYR A C 1
ATOM 1170 O O . TYR A 1 156 ? 10.044 16.016 -13.730 1.00 92.31 156 TYR A O 1
ATOM 1178 N N . ILE A 1 157 ? 10.744 15.668 -15.814 1.00 96.19 157 ILE A N 1
ATOM 1179 C CA . ILE A 1 157 ? 9.569 16.315 -16.406 1.00 96.19 157 ILE A CA 1
ATOM 1180 C C . ILE A 1 157 ? 8.474 15.285 -16.675 1.00 96.19 157 ILE A C 1
ATOM 1182 O O . ILE A 1 157 ? 8.783 14.130 -16.966 1.00 96.19 157 ILE A O 1
ATOM 1186 N N . ASN A 1 158 ? 7.221 15.727 -16.719 1.00 96.62 158 ASN A N 1
ATOM 1187 C CA . ASN A 1 158 ? 6.044 14.874 -16.906 1.00 96.62 158 ASN A CA 1
ATOM 1188 C C . ASN A 1 158 ? 6.148 13.945 -18.132 1.00 96.62 158 ASN A C 1
ATOM 1190 O O . ASN A 1 158 ? 5.818 12.766 -18.050 1.00 96.62 158 ASN A O 1
ATOM 1194 N N . LEU A 1 159 ? 6.688 14.430 -19.259 1.00 96.88 159 LEU A N 1
ATOM 1195 C CA . LEU A 1 159 ? 6.892 13.587 -20.445 1.00 96.88 159 LEU A CA 1
ATOM 1196 C C . LEU A 1 159 ? 7.892 12.445 -20.208 1.00 96.88 159 LEU A C 1
ATOM 1198 O O . LEU A 1 159 ? 7.773 11.378 -20.810 1.00 96.88 159 LEU A O 1
ATOM 1202 N N . ILE A 1 160 ? 8.916 12.679 -19.385 1.00 94.75 160 ILE A N 1
ATOM 1203 C CA . ILE A 1 160 ? 9.907 11.655 -19.049 1.00 94.75 160 ILE A CA 1
ATOM 1204 C C . ILE A 1 160 ? 9.291 10.620 -18.114 1.00 94.75 160 ILE A C 1
ATOM 1206 O O . ILE A 1 160 ? 9.508 9.437 -18.362 1.00 94.75 160 ILE A O 1
ATOM 1210 N N . GLU A 1 161 ? 8.467 11.036 -17.150 1.00 94.44 161 GLU A N 1
ATOM 1211 C CA . GLU A 1 161 ? 7.687 10.113 -16.314 1.00 94.44 161 GLU A CA 1
ATOM 1212 C C . GLU A 1 161 ? 6.799 9.204 -17.165 1.00 94.44 161 GLU A C 1
ATOM 1214 O O . GLU A 1 161 ? 6.928 7.981 -17.111 1.00 94.44 161 GLU A O 1
ATOM 1219 N N . PHE A 1 162 ? 6.010 9.780 -18.078 1.00 95.31 162 PHE A N 1
ATOM 1220 C CA . PHE A 1 162 ? 5.170 9.000 -18.988 1.00 95.31 162 PHE A CA 1
ATOM 1221 C C . PHE A 1 162 ? 5.974 7.979 -19.814 1.00 95.31 162 PHE A C 1
ATOM 1223 O O . PHE A 1 162 ? 5.605 6.806 -19.925 1.00 95.31 162 PHE A O 1
ATOM 1230 N N . ILE A 1 163 ? 7.095 8.403 -20.408 1.00 93.19 163 ILE A N 1
ATOM 1231 C CA . ILE A 1 163 ? 7.945 7.512 -21.211 1.00 93.19 163 ILE A CA 1
ATOM 1232 C C . ILE A 1 163 ? 8.576 6.416 -20.341 1.00 93.19 163 ILE A C 1
ATOM 1234 O O . ILE A 1 163 ? 8.700 5.277 -20.804 1.00 93.19 163 ILE A O 1
ATOM 1238 N N . ASN A 1 164 ? 8.971 6.741 -19.108 1.00 90.06 164 ASN A N 1
ATOM 1239 C CA . ASN A 1 164 ? 9.531 5.782 -18.164 1.00 90.06 164 ASN A CA 1
ATOM 1240 C C . ASN A 1 164 ? 8.486 4.731 -17.779 1.00 90.06 164 ASN A C 1
ATOM 1242 O O . ASN A 1 164 ? 8.781 3.548 -17.932 1.00 90.06 164 ASN A O 1
ATOM 1246 N N . GLU A 1 165 ? 7.267 5.136 -17.410 1.00 91.38 165 GLU A N 1
ATOM 1247 C CA . GLU A 1 165 ? 6.152 4.239 -17.061 1.00 91.38 165 GLU A CA 1
ATOM 1248 C C . GLU A 1 165 ? 5.772 3.277 -18.200 1.00 91.38 165 GLU A C 1
ATOM 1250 O O . GLU A 1 165 ? 5.492 2.087 -17.987 1.00 91.38 165 GLU A O 1
ATOM 1255 N N . LEU A 1 166 ? 5.791 3.772 -19.444 1.00 88.69 166 LEU A N 1
ATOM 1256 C CA . LEU A 1 166 ? 5.587 2.941 -20.632 1.00 88.69 166 LEU A CA 1
ATOM 1257 C C . LEU A 1 166 ? 6.707 1.914 -20.822 1.00 88.69 166 LEU A C 1
ATOM 1259 O O . LEU A 1 166 ? 6.456 0.806 -21.298 1.00 88.69 166 LEU A O 1
ATOM 1263 N N . GLY A 1 167 ? 7.944 2.307 -20.521 1.00 86.50 167 GLY A N 1
ATOM 1264 C CA . GLY A 1 167 ? 9.157 1.529 -20.751 1.00 86.50 167 GLY A CA 1
ATOM 1265 C C . GLY A 1 167 ? 9.589 0.648 -19.581 1.00 86.50 167 GLY A C 1
ATOM 1266 O O . GLY A 1 167 ? 10.642 0.017 -19.689 1.00 86.50 167 GLY A O 1
ATOM 1267 N N . GLU A 1 168 ? 8.822 0.602 -18.489 1.00 88.69 168 GLU A N 1
ATOM 1268 C CA . GLU A 1 168 ? 9.193 -0.112 -17.266 1.00 88.69 168 GLU A CA 1
ATOM 1269 C C . GLU A 1 168 ? 9.522 -1.586 -17.517 1.00 88.69 168 GLU A C 1
ATOM 1271 O O . GLU A 1 168 ? 8.865 -2.301 -18.285 1.00 88.69 168 GLU A O 1
ATOM 1276 N N . PHE A 1 169 ? 10.532 -2.064 -16.800 1.00 89.25 169 PHE A N 1
ATOM 1277 C CA . PHE A 1 169 ? 10.923 -3.462 -16.766 1.00 89.25 169 PHE A CA 1
ATOM 1278 C C . PHE A 1 169 ? 11.471 -3.807 -15.379 1.00 89.25 169 PHE A C 1
ATOM 1280 O O . PHE A 1 169 ? 11.913 -2.907 -14.663 1.00 89.25 169 PHE A O 1
ATOM 1287 N N . PRO A 1 170 ? 11.451 -5.091 -14.985 1.00 89.88 170 PRO A N 1
ATOM 1288 C CA . PRO A 1 170 ? 11.862 -5.475 -13.645 1.00 89.88 170 PRO A CA 1
ATOM 1289 C C . PRO A 1 170 ? 13.356 -5.233 -13.421 1.00 89.88 170 PRO A C 1
ATOM 1291 O O . PRO A 1 170 ? 14.195 -5.586 -14.259 1.00 89.88 170 PRO A O 1
ATOM 1294 N N . ALA A 1 171 ? 13.685 -4.707 -12.250 1.00 88.56 171 ALA A N 1
ATOM 1295 C CA . ALA A 1 171 ? 15.032 -4.605 -11.735 1.00 88.56 171 ALA A CA 1
ATOM 1296 C C . ALA A 1 171 ? 15.701 -5.992 -11.640 1.00 88.56 171 ALA A C 1
ATOM 1298 O O . ALA A 1 171 ? 15.036 -7.004 -11.394 1.00 88.56 171 ALA A O 1
ATOM 1299 N N . PRO A 1 172 ? 17.043 -6.060 -11.755 1.00 83.50 172 PRO A N 1
ATOM 1300 C CA . PRO A 1 172 ? 17.817 -7.296 -11.566 1.00 83.50 172 PRO A CA 1
ATOM 1301 C C . PRO A 1 172 ? 17.597 -7.994 -10.218 1.00 83.50 172 PRO A C 1
ATOM 1303 O O . PRO A 1 172 ? 17.878 -9.183 -10.086 1.00 83.50 172 PRO A O 1
ATOM 1306 N N . ALA A 1 173 ? 17.197 -7.234 -9.203 1.00 85.31 173 ALA A N 1
ATOM 1307 C CA . ALA A 1 173 ? 17.111 -7.646 -7.813 1.00 85.31 173 ALA A CA 1
ATOM 1308 C C . ALA A 1 173 ? 16.109 -6.746 -7.074 1.00 85.31 173 ALA A C 1
ATOM 1310 O O . ALA A 1 173 ? 15.731 -5.702 -7.613 1.00 85.31 173 ALA A O 1
ATOM 1311 N N . PRO A 1 174 ? 15.694 -7.106 -5.845 1.00 91.56 174 PRO A N 1
ATOM 1312 C CA . PRO A 1 174 ? 14.898 -6.218 -5.008 1.00 91.56 174 PRO A CA 1
ATOM 1313 C C . PRO A 1 174 ? 15.539 -4.834 -4.867 1.00 91.56 174 PRO A C 1
ATOM 1315 O O . PRO A 1 174 ? 16.764 -4.698 -4.838 1.00 91.56 174 PRO A O 1
ATOM 1318 N N . ILE A 1 175 ? 14.698 -3.813 -4.766 1.00 93.75 175 ILE A N 1
ATOM 1319 C CA . ILE A 1 175 ? 15.110 -2.422 -4.635 1.00 93.75 175 ILE A CA 1
ATOM 1320 C C . ILE A 1 175 ? 14.884 -1.999 -3.189 1.00 93.75 175 ILE A C 1
ATOM 1322 O O . ILE A 1 175 ? 13.776 -2.094 -2.665 1.00 93.75 175 ILE A O 1
ATOM 1326 N N . VAL A 1 176 ? 15.938 -1.541 -2.534 1.00 94.75 176 VAL A N 1
ATOM 1327 C CA . VAL A 1 176 ? 15.959 -1.160 -1.129 1.00 94.75 176 VAL A CA 1
ATOM 1328 C C . VAL A 1 176 ? 15.953 0.355 -1.001 1.00 94.75 176 VAL A C 1
ATOM 1330 O O . VAL A 1 176 ? 16.759 1.043 -1.629 1.00 94.75 176 VAL A O 1
ATOM 1333 N N . PHE A 1 177 ? 15.069 0.864 -0.150 1.00 96.12 177 PHE A N 1
ATOM 1334 C CA . PHE A 1 177 ? 15.079 2.259 0.267 1.00 96.12 177 PHE A CA 1
ATOM 1335 C C . PHE A 1 177 ? 16.212 2.501 1.273 1.00 96.12 177 PHE A C 1
ATOM 1337 O O . PHE A 1 177 ? 16.230 1.892 2.347 1.00 96.12 177 PHE A O 1
ATOM 1344 N N . ASP A 1 178 ? 17.140 3.401 0.951 1.00 91.56 178 ASP A N 1
ATOM 1345 C CA . ASP A 1 178 ? 18.235 3.820 1.834 1.00 91.56 178 ASP A CA 1
ATOM 1346 C C . ASP A 1 178 ? 18.057 5.238 2.406 1.00 91.56 178 ASP A C 1
ATOM 1348 O O . ASP A 1 178 ? 18.753 5.606 3.356 1.00 91.56 178 ASP A O 1
ATOM 1352 N N . GLY A 1 179 ? 17.114 6.018 1.860 1.00 90.50 179 GLY A N 1
ATOM 1353 C CA . GLY A 1 179 ? 16.796 7.380 2.300 1.00 90.50 179 GLY A CA 1
ATOM 1354 C C . GLY A 1 179 ? 17.981 8.346 2.244 1.00 90.50 179 GLY A C 1
ATOM 1355 O O . GLY A 1 179 ? 18.048 9.288 3.039 1.00 90.50 179 GLY A O 1
ATOM 1356 N N . ALA A 1 180 ? 18.963 8.087 1.374 1.00 89.12 180 ALA A N 1
ATOM 1357 C CA . ALA A 1 180 ? 20.219 8.830 1.354 1.00 89.12 180 ALA A CA 1
ATOM 1358 C C . ALA A 1 180 ? 20.059 10.298 0.924 1.00 89.12 180 ALA A C 1
ATOM 1360 O O . ALA A 1 180 ? 20.849 11.146 1.351 1.00 89.12 180 ALA A O 1
ATOM 1361 N N . ALA A 1 181 ? 19.072 10.603 0.078 1.00 91.44 181 ALA A N 1
ATOM 1362 C CA . ALA A 1 181 ? 18.803 11.949 -0.421 1.00 91.44 181 ALA A CA 1
ATOM 1363 C C . ALA A 1 181 ? 17.656 12.633 0.335 1.00 91.44 181 ALA A C 1
ATOM 1365 O O . ALA A 1 181 ? 17.771 13.803 0.713 1.00 91.44 181 ALA A O 1
ATOM 1366 N N . SER A 1 182 ? 16.567 11.909 0.590 1.00 94.94 182 SER A N 1
ATOM 1367 C CA . SER A 1 182 ? 15.370 12.410 1.261 1.00 94.94 182 SER A CA 1
ATOM 1368 C C . SER A 1 182 ? 14.539 11.264 1.861 1.00 94.94 182 SER A C 1
ATOM 1370 O O . SER A 1 182 ? 14.953 10.110 1.877 1.00 94.94 182 SER A O 1
ATOM 1372 N N . GLN A 1 183 ? 13.358 11.581 2.396 1.00 96.50 183 GLN A N 1
ATOM 1373 C CA . GLN A 1 183 ? 12.377 10.580 2.840 1.00 96.50 183 GLN A CA 1
ATOM 1374 C C . GLN A 1 183 ? 11.323 10.280 1.765 1.00 96.50 183 GLN A C 1
ATOM 1376 O O . GLN A 1 183 ? 10.388 9.529 2.023 1.00 96.50 183 GLN A O 1
ATOM 1381 N N . ARG A 1 184 ? 11.415 10.901 0.584 1.00 96.88 184 ARG A N 1
ATOM 1382 C CA . ARG A 1 184 ? 10.364 10.832 -0.436 1.00 96.88 184 ARG A CA 1
ATOM 1383 C C . ARG A 1 184 ? 10.460 9.528 -1.220 1.00 96.88 184 ARG A C 1
ATOM 1385 O O . ARG A 1 184 ? 11.557 9.140 -1.621 1.00 96.88 184 ARG A O 1
ATOM 1392 N N . TYR A 1 185 ? 9.316 8.891 -1.460 1.00 97.25 185 TYR A N 1
ATOM 1393 C CA . TYR A 1 185 ? 9.218 7.700 -2.308 1.00 97.25 185 TYR A CA 1
ATOM 1394 C C . TYR A 1 185 ? 9.593 8.015 -3.765 1.00 97.25 185 TYR A C 1
ATOM 1396 O O . TYR A 1 185 ? 10.295 7.226 -4.386 1.00 97.25 185 TYR A O 1
ATOM 1404 N N . ALA A 1 186 ? 9.187 9.182 -4.275 1.00 95.44 186 ALA A N 1
ATOM 1405 C CA . ALA A 1 186 ? 9.437 9.612 -5.655 1.00 95.44 186 ALA A CA 1
ATOM 1406 C C . ALA A 1 186 ? 10.926 9.822 -5.984 1.00 95.44 186 ALA A C 1
ATOM 1408 O O . ALA A 1 186 ? 11.356 9.665 -7.116 1.00 95.44 186 ALA A O 1
ATOM 1409 N N . ASP A 1 187 ? 11.752 10.139 -4.986 1.00 93.69 187 ASP A N 1
ATOM 1410 C CA . ASP A 1 187 ? 13.153 10.481 -5.218 1.00 93.69 187 ASP A CA 1
ATOM 1411 C C . ASP A 1 187 ? 14.003 9.220 -5.456 1.00 93.69 187 ASP A C 1
ATOM 1413 O O . ASP A 1 187 ? 14.433 8.538 -4.518 1.00 93.69 187 ASP A O 1
ATOM 1417 N N . ILE A 1 188 ? 14.293 8.948 -6.734 1.00 90.31 188 ILE A N 1
ATOM 1418 C CA . ILE A 1 188 ? 15.099 7.811 -7.210 1.00 90.31 188 ILE A CA 1
ATOM 1419 C C . ILE A 1 188 ? 16.461 7.683 -6.514 1.00 90.31 188 ILE A C 1
ATOM 1421 O O . ILE A 1 188 ? 17.045 6.595 -6.440 1.00 90.31 188 ILE A O 1
ATOM 1425 N N . LEU A 1 189 ? 17.012 8.779 -5.983 1.00 91.44 189 LEU A N 1
ATOM 1426 C CA . LEU A 1 189 ? 18.293 8.737 -5.284 1.00 91.44 189 LEU A CA 1
ATOM 1427 C C . LEU A 1 189 ? 18.216 7.968 -3.959 1.00 91.44 189 LEU A C 1
ATOM 1429 O O . LEU A 1 189 ? 19.277 7.586 -3.456 1.00 91.44 189 LEU A O 1
ATOM 1433 N N . ASN A 1 190 ? 17.013 7.710 -3.437 1.00 94.31 190 ASN A N 1
ATOM 1434 C CA . ASN A 1 190 ? 16.767 6.929 -2.222 1.00 94.31 190 ASN A CA 1
ATOM 1435 C C . ASN A 1 190 ? 16.637 5.422 -2.462 1.00 94.31 190 ASN A C 1
ATOM 1437 O O . ASN A 1 190 ? 16.539 4.665 -1.499 1.00 94.31 190 ASN A O 1
ATOM 1441 N N . TRP A 1 191 ? 16.599 4.973 -3.716 1.00 93.88 191 TRP A N 1
ATOM 1442 C CA . TRP A 1 191 ? 16.309 3.584 -4.052 1.00 93.88 191 TRP A CA 1
ATOM 1443 C C . TRP A 1 191 ? 17.505 2.906 -4.693 1.00 93.88 191 TRP A C 1
ATOM 1445 O O . TRP A 1 191 ? 18.037 3.397 -5.687 1.00 93.88 191 TRP A O 1
ATOM 1455 N N . LYS A 1 192 ? 17.936 1.771 -4.135 1.00 90.25 192 LYS A N 1
ATOM 1456 C CA . LYS A 1 192 ? 19.103 1.019 -4.608 1.00 90.25 192 LYS A CA 1
ATOM 1457 C C . LYS A 1 192 ? 18.767 -0.433 -4.886 1.00 90.25 192 LYS A C 1
ATOM 1459 O O . LYS A 1 192 ? 18.158 -1.084 -4.051 1.00 90.25 192 LYS A O 1
ATOM 1464 N N . THR A 1 193 ? 19.258 -1.000 -5.979 1.00 88.38 193 THR A N 1
ATOM 1465 C CA . THR A 1 193 ? 19.204 -2.461 -6.159 1.00 88.38 193 THR A CA 1
ATOM 1466 C C . THR A 1 193 ? 20.061 -3.172 -5.104 1.00 88.38 193 THR A C 1
ATOM 1468 O O . THR A 1 193 ? 21.211 -2.774 -4.885 1.00 88.38 193 THR A O 1
ATOM 1471 N N . ASP A 1 194 ? 19.537 -4.241 -4.506 1.00 81.31 194 ASP A N 1
ATOM 1472 C CA . ASP A 1 194 ? 20.202 -5.094 -3.513 1.00 81.31 194 ASP A CA 1
ATOM 1473 C C . ASP A 1 194 ? 20.440 -6.505 -4.074 1.00 81.31 194 ASP A C 1
ATOM 1475 O O . ASP A 1 194 ? 19.777 -7.478 -3.719 1.00 81.31 194 ASP A O 1
ATOM 1479 N N . ASP A 1 195 ? 21.381 -6.622 -5.016 1.00 67.06 195 ASP A N 1
ATOM 1480 C CA . ASP A 1 195 ? 21.772 -7.912 -5.601 1.00 67.06 195 ASP A CA 1
ATOM 1481 C C . ASP A 1 195 ? 22.926 -8.585 -4.835 1.00 67.06 195 ASP A C 1
ATOM 1483 O O . ASP A 1 195 ? 23.390 -9.656 -5.232 1.00 67.06 195 ASP A O 1
ATOM 1487 N N . SER A 1 196 ? 23.430 -7.973 -3.747 1.00 65.25 196 SER A N 1
ATOM 1488 C CA . SER A 1 196 ? 24.687 -8.344 -3.056 1.00 65.25 196 SER A CA 1
ATOM 1489 C C . SER A 1 196 ? 25.899 -8.533 -3.994 1.00 65.25 196 SER A C 1
ATOM 1491 O O . SER A 1 196 ? 26.929 -9.101 -3.615 1.00 65.25 196 SER A O 1
ATOM 1493 N N . GLY A 1 197 ? 25.758 -8.064 -5.232 1.00 59.91 197 GLY A N 1
ATOM 1494 C CA . GLY A 1 197 ? 26.585 -8.340 -6.386 1.00 59.91 197 GLY A CA 1
ATOM 1495 C C . GLY A 1 197 ? 27.123 -7.043 -6.963 1.00 59.91 197 GLY A C 1
ATOM 1496 O O . GLY A 1 197 ? 27.500 -6.123 -6.240 1.00 59.91 197 GLY A O 1
ATOM 1497 N N . ALA A 1 198 ? 27.247 -6.995 -8.281 1.00 52.19 198 ALA A N 1
ATOM 1498 C CA . ALA A 1 198 ? 27.956 -5.915 -8.947 1.00 52.19 198 ALA A CA 1
ATOM 1499 C C . ALA A 1 198 ? 27.022 -4.728 -9.302 1.00 52.19 198 ALA A C 1
ATOM 1501 O O . ALA A 1 198 ? 27.505 -3.650 -9.662 1.00 52.19 198 ALA A O 1
ATOM 1502 N N . SER A 1 199 ? 25.694 -4.893 -9.182 1.00 55.00 199 SER A N 1
ATOM 1503 C CA . SER A 1 199 ? 24.712 -3.813 -9.362 1.00 55.00 199 SER A CA 1
ATOM 1504 C C . SER A 1 199 ? 24.355 -3.150 -8.040 1.00 55.00 199 SER A C 1
ATOM 1506 O O . SER A 1 199 ? 23.784 -2.060 -8.070 1.00 55.00 199 SER A O 1
ATOM 1508 N N . ALA A 1 200 ? 24.717 -3.765 -6.909 1.00 65.06 200 ALA A N 1
ATOM 1509 C CA . ALA A 1 200 ? 24.464 -3.282 -5.562 1.00 65.06 200 ALA A CA 1
ATOM 1510 C C . ALA A 1 200 ? 24.758 -1.782 -5.445 1.00 65.06 200 ALA A C 1
ATOM 1512 O O . ALA A 1 200 ? 25.868 -1.324 -5.731 1.00 65.06 200 ALA A O 1
ATOM 1513 N N . GLY A 1 201 ? 23.752 -1.011 -5.027 1.00 72.50 201 GLY A N 1
ATOM 1514 C CA . GLY A 1 201 ? 23.887 0.442 -4.884 1.00 72.50 201 GLY A CA 1
ATOM 1515 C C . GLY A 1 201 ? 23.575 1.262 -6.142 1.00 72.50 201 GLY A C 1
ATOM 1516 O O . GLY A 1 201 ? 23.853 2.461 -6.153 1.00 72.50 201 GLY A O 1
ATOM 1517 N N . THR A 1 202 ? 23.010 0.663 -7.195 1.00 81.69 202 THR A N 1
ATOM 1518 C CA . THR A 1 202 ? 22.501 1.401 -8.364 1.00 81.69 202 THR A CA 1
ATOM 1519 C C . THR A 1 202 ? 21.164 2.057 -8.061 1.00 81.69 202 THR A C 1
ATOM 1521 O O . THR A 1 202 ? 20.260 1.373 -7.594 1.00 81.69 202 THR A O 1
ATOM 1524 N N . ASN A 1 203 ? 21.017 3.334 -8.422 1.00 88.19 203 ASN A N 1
ATOM 1525 C CA . ASN A 1 203 ? 19.743 4.050 -8.362 1.00 88.19 203 ASN A CA 1
ATOM 1526 C C . ASN A 1 203 ? 18.692 3.402 -9.271 1.00 88.19 203 ASN A C 1
ATOM 1528 O O . ASN A 1 203 ? 18.937 3.278 -10.471 1.00 88.19 203 ASN A O 1
ATOM 1532 N N . TRP A 1 204 ? 17.537 3.038 -8.722 1.00 89.44 204 TRP A N 1
ATOM 1533 C CA . TRP A 1 204 ? 16.447 2.442 -9.492 1.00 89.44 204 TRP A CA 1
ATOM 1534 C C . TRP A 1 204 ? 15.100 2.814 -8.891 1.00 89.44 204 TRP A C 1
ATOM 1536 O O . TRP A 1 204 ? 14.837 2.443 -7.754 1.00 89.44 204 TRP A O 1
ATOM 1546 N N . GLN A 1 205 ? 14.249 3.516 -9.639 1.00 91.00 205 GLN A N 1
ATOM 1547 C CA . GLN A 1 205 ? 12.925 3.883 -9.143 1.00 91.00 205 GLN A CA 1
ATOM 1548 C C . GLN A 1 205 ? 12.008 2.656 -9.182 1.00 91.00 205 GLN A C 1
ATOM 1550 O O . GLN A 1 205 ? 11.953 2.003 -10.227 1.00 91.00 205 GLN A O 1
ATOM 1555 N N . PRO A 1 206 ? 11.321 2.297 -8.083 1.00 95.19 206 PRO A N 1
ATOM 1556 C CA . PRO A 1 206 ? 10.397 1.173 -8.093 1.00 95.19 206 PRO A CA 1
ATOM 1557 C C . PRO A 1 206 ? 9.312 1.322 -9.165 1.00 95.19 206 PRO A C 1
ATOM 1559 O O . PRO A 1 206 ? 8.604 2.322 -9.208 1.00 95.19 206 PRO A O 1
ATOM 1562 N N . SER A 1 207 ? 9.183 0.301 -10.010 1.00 94.69 207 SER A N 1
ATOM 1563 C CA . SER A 1 207 ? 8.116 0.174 -11.003 1.00 94.69 207 SER A CA 1
ATOM 1564 C C . SER A 1 207 ? 7.061 -0.841 -10.571 1.00 94.69 207 SER A C 1
ATOM 1566 O O . SER A 1 207 ? 7.237 -1.603 -9.611 1.00 94.69 207 SER A O 1
ATOM 1568 N N . LYS A 1 208 ? 5.996 -0.961 -11.367 1.00 95.00 208 LYS A N 1
ATOM 1569 C CA . LYS A 1 208 ? 4.923 -1.954 -11.184 1.00 95.00 208 LYS A CA 1
ATOM 1570 C C . LYS A 1 208 ? 5.389 -3.422 -11.207 1.00 95.00 208 LYS A C 1
ATOM 1572 O O . LYS A 1 208 ? 4.644 -4.329 -10.836 1.00 95.00 208 LYS A O 1
ATOM 1577 N N . TYR A 1 209 ? 6.624 -3.687 -11.635 1.00 94.50 209 TYR A N 1
ATOM 1578 C CA . TYR A 1 209 ? 7.206 -5.030 -11.658 1.00 94.50 209 TYR A CA 1
ATOM 1579 C C . TYR A 1 209 ? 8.138 -5.324 -10.482 1.00 94.50 209 TYR A C 1
ATOM 1581 O O . TYR A 1 209 ? 8.509 -6.481 -10.265 1.00 94.50 209 TYR A O 1
ATOM 1589 N N . ASP A 1 210 ? 8.519 -4.300 -9.725 1.00 95.94 210 ASP A N 1
ATOM 1590 C CA . ASP A 1 210 ? 9.636 -4.400 -8.802 1.00 95.94 210 ASP A CA 1
ATOM 1591 C C . ASP A 1 210 ? 9.228 -4.830 -7.402 1.00 95.94 210 ASP A C 1
ATOM 1593 O O . ASP A 1 210 ? 8.141 -4.541 -6.902 1.00 95.94 210 ASP A O 1
ATOM 1597 N N . THR A 1 211 ? 10.145 -5.516 -6.727 1.00 97.56 211 THR A N 1
ATOM 1598 C CA . THR A 1 211 ? 10.034 -5.728 -5.284 1.00 97.56 211 THR A CA 1
ATOM 1599 C C . THR A 1 211 ? 10.750 -4.592 -4.568 1.00 97.56 211 THR A C 1
ATOM 1601 O O . THR A 1 211 ? 11.978 -4.584 -4.509 1.00 97.56 211 THR A O 1
ATOM 1604 N N . ALA A 1 212 ? 9.985 -3.661 -4.007 1.00 98.12 212 ALA A N 1
ATOM 1605 C CA . ALA A 1 212 ? 10.470 -2.578 -3.165 1.00 98.12 212 ALA A CA 1
ATOM 1606 C C . ALA A 1 212 ? 10.557 -3.031 -1.698 1.00 98.12 212 ALA A C 1
ATOM 1608 O O . ALA A 1 212 ? 9.658 -3.702 -1.177 1.00 98.12 212 ALA A O 1
ATOM 1609 N N . VAL A 1 213 ? 11.636 -2.666 -1.010 1.00 97.94 213 VAL A N 1
ATOM 1610 C CA . VAL A 1 213 ? 11.916 -3.077 0.369 1.00 97.94 213 VAL A CA 1
ATOM 1611 C C . VAL A 1 213 ? 12.343 -1.878 1.209 1.00 97.94 213 VAL A C 1
ATOM 1613 O O . VAL A 1 213 ? 13.264 -1.149 0.853 1.00 97.94 213 VAL A O 1
ATOM 1616 N N . VAL A 1 214 ? 11.715 -1.708 2.370 1.00 98.31 214 VAL A N 1
ATOM 1617 C CA . VAL A 1 214 ? 12.074 -0.685 3.359 1.00 98.31 214 VAL A CA 1
ATOM 1618 C C . VAL A 1 214 ? 12.475 -1.386 4.652 1.00 98.31 214 VAL A C 1
ATOM 1620 O O . VAL A 1 214 ? 11.623 -1.854 5.404 1.00 98.31 214 VAL A O 1
ATOM 1623 N N . HIS A 1 215 ? 13.778 -1.482 4.918 1.00 96.69 215 HIS A N 1
ATOM 1624 C CA . HIS A 1 215 ? 14.291 -2.112 6.144 1.00 96.69 215 HIS A CA 1
ATOM 1625 C C . HIS A 1 215 ? 14.216 -1.190 7.360 1.00 96.69 215 HIS A C 1
ATOM 1627 O O . HIS A 1 215 ? 13.999 -1.643 8.486 1.00 96.69 215 HIS A O 1
ATOM 1633 N N . SER A 1 216 ? 14.420 0.112 7.153 1.00 95.81 216 SER A N 1
ATOM 1634 C CA . SER A 1 216 ? 14.399 1.070 8.251 1.00 95.81 216 SER A CA 1
ATOM 1635 C C . SER A 1 216 ? 14.068 2.490 7.818 1.00 95.81 216 SER A C 1
ATOM 1637 O O . SER A 1 216 ? 14.186 2.823 6.642 1.00 95.81 216 SER A O 1
ATOM 1639 N N . GLY A 1 217 ? 13.726 3.334 8.790 1.00 95.25 217 GLY A N 1
ATOM 1640 C CA . GLY A 1 217 ? 13.490 4.759 8.567 1.00 95.25 217 GLY A CA 1
ATOM 1641 C C . GLY A 1 217 ? 12.042 5.070 8.209 1.00 95.25 217 GLY A C 1
ATOM 1642 O O . GLY A 1 217 ? 11.152 4.255 8.429 1.00 95.25 217 GLY A O 1
ATOM 1643 N N . VAL A 1 218 ? 11.813 6.280 7.704 1.00 96.12 218 VAL A N 1
ATOM 1644 C CA . VAL A 1 218 ? 10.484 6.773 7.326 1.00 96.12 218 VAL A CA 1
ATOM 1645 C C . VAL A 1 218 ? 10.501 7.096 5.840 1.00 96.12 218 VAL A C 1
ATOM 1647 O O . VAL A 1 218 ? 11.365 7.851 5.393 1.00 96.12 218 VAL A O 1
ATOM 1650 N N . VAL A 1 219 ? 9.541 6.539 5.112 1.00 98.44 219 VAL A N 1
ATOM 1651 C CA . VAL A 1 219 ? 9.273 6.819 3.701 1.00 98.44 219 VAL A CA 1
ATOM 1652 C C . VAL A 1 219 ? 7.937 7.537 3.599 1.00 98.44 219 VAL A C 1
ATOM 1654 O O . VAL A 1 219 ? 6.961 7.123 4.222 1.00 98.44 219 VAL A O 1
ATOM 1657 N N . THR A 1 220 ? 7.881 8.589 2.797 1.00 98.00 220 THR A N 1
ATOM 1658 C CA . THR A 1 220 ? 6.677 9.380 2.553 1.00 98.00 220 THR A CA 1
ATOM 1659 C C . THR A 1 220 ? 6.333 9.320 1.073 1.00 98.00 220 THR A C 1
ATOM 1661 O O . THR A 1 220 ? 7.139 9.709 0.229 1.00 98.00 220 THR A O 1
ATOM 1664 N N . VAL A 1 221 ? 5.127 8.857 0.767 1.00 97.94 221 VAL A N 1
ATOM 1665 C CA . VAL A 1 221 ? 4.482 9.045 -0.536 1.00 97.94 221 VAL A CA 1
ATOM 1666 C C . VAL A 1 221 ? 3.695 10.348 -0.443 1.00 97.94 221 VAL A C 1
ATOM 1668 O O . VAL A 1 221 ? 2.794 10.459 0.388 1.00 97.94 221 VAL A O 1
ATOM 1671 N N . ASP A 1 222 ? 4.072 11.354 -1.223 1.00 96.38 222 ASP A N 1
ATOM 1672 C CA . ASP A 1 222 ? 3.473 12.696 -1.197 1.00 96.38 222 ASP A CA 1
ATOM 1673 C C . ASP A 1 222 ? 2.990 13.182 -2.573 1.00 96.38 222 ASP A C 1
ATOM 1675 O O . ASP A 1 222 ? 2.488 14.301 -2.688 1.00 96.38 222 ASP A O 1
ATOM 1679 N N . SER A 1 223 ? 3.097 12.331 -3.592 1.00 94.62 223 SER A N 1
ATOM 1680 C CA . SER A 1 223 ? 2.745 12.596 -4.983 1.00 94.62 223 SER A CA 1
ATOM 1681 C C . SER A 1 223 ? 2.029 11.399 -5.617 1.00 94.62 223 SER A C 1
ATOM 1683 O O . SER A 1 223 ? 1.982 10.301 -5.065 1.00 94.62 223 SER A O 1
ATOM 1685 N N . VAL A 1 224 ? 1.409 11.640 -6.771 1.00 93.69 224 VAL A N 1
ATOM 1686 C CA . VAL A 1 224 ? 0.894 10.599 -7.678 1.00 93.69 224 VAL A CA 1
ATOM 1687 C C . VAL A 1 224 ? 2.057 9.925 -8.429 1.00 93.69 224 VAL A C 1
ATOM 1689 O O . VAL A 1 224 ? 3.202 10.347 -8.271 1.00 93.69 224 VAL A O 1
ATOM 1692 N N . GLY A 1 225 ? 1.795 8.886 -9.224 1.00 91.94 225 GLY A N 1
ATOM 1693 C CA . GLY A 1 225 ? 2.818 8.254 -10.076 1.00 91.94 225 GLY A CA 1
ATOM 1694 C C . GLY A 1 225 ? 3.687 7.206 -9.376 1.00 91.94 225 GLY A C 1
ATOM 1695 O O . GLY A 1 225 ? 4.685 6.762 -9.927 1.00 91.94 225 GLY A O 1
ATOM 1696 N N . GLN A 1 226 ? 3.369 6.818 -8.134 1.00 95.75 226 GLN A N 1
ATOM 1697 C CA . GLN A 1 226 ? 4.245 5.935 -7.360 1.00 95.75 226 GLN A CA 1
ATOM 1698 C C . GLN A 1 226 ? 3.823 4.474 -7.506 1.00 95.75 226 GLN A C 1
ATOM 1700 O O . GLN A 1 226 ? 2.664 4.124 -7.266 1.00 95.75 226 GLN A O 1
ATOM 1705 N N . HIS A 1 227 ? 4.779 3.607 -7.845 1.00 96.69 227 HIS A N 1
ATOM 1706 C CA . HIS A 1 227 ? 4.517 2.207 -8.165 1.00 96.69 227 HIS A CA 1
ATOM 1707 C C . HIS A 1 227 ? 5.391 1.227 -7.380 1.00 96.69 227 HIS A C 1
ATOM 1709 O O . HIS A 1 227 ? 6.520 1.516 -7.006 1.00 96.69 227 HIS A O 1
ATOM 1715 N N . ALA A 1 228 ? 4.874 0.017 -7.174 1.00 98.25 228 ALA A N 1
ATOM 1716 C CA . ALA A 1 228 ? 5.664 -1.170 -6.866 1.00 98.25 228 ALA A CA 1
ATOM 1717 C C . ALA A 1 228 ? 4.959 -2.417 -7.421 1.00 98.25 228 ALA A C 1
ATOM 1719 O O . ALA A 1 228 ? 3.737 -2.456 -7.540 1.00 98.25 228 ALA A O 1
ATOM 1720 N N . GLY A 1 229 ? 5.694 -3.492 -7.685 1.00 98.19 229 GLY A N 1
ATOM 1721 C CA . GLY A 1 229 ? 5.089 -4.817 -7.838 1.00 98.19 229 GLY A CA 1
ATOM 1722 C C . GLY A 1 229 ? 4.711 -5.402 -6.480 1.00 98.19 229 GLY A C 1
ATOM 1723 O O . GLY A 1 229 ? 3.567 -5.779 -6.231 1.00 98.19 229 GLY A O 1
ATOM 1724 N N . VAL A 1 230 ? 5.683 -5.444 -5.571 1.00 98.75 230 VAL A N 1
ATOM 1725 C CA . VAL A 1 230 ? 5.516 -5.853 -4.172 1.00 98.75 230 VAL A CA 1
ATOM 1726 C C . VAL A 1 230 ? 6.199 -4.823 -3.288 1.00 98.75 230 VAL A C 1
ATOM 1728 O O . VAL A 1 230 ? 7.353 -4.489 -3.535 1.00 98.75 230 VAL A O 1
ATOM 1731 N N . LEU A 1 231 ? 5.537 -4.385 -2.218 1.00 98.81 231 LEU A N 1
ATOM 1732 C CA . LEU A 1 231 ? 6.157 -3.550 -1.187 1.00 98.81 231 LEU A CA 1
ATOM 1733 C C . LEU A 1 231 ? 6.326 -4.346 0.108 1.00 98.81 231 LEU A C 1
ATOM 1735 O O . LEU A 1 231 ? 5.358 -4.864 0.663 1.00 98.81 231 LEU A O 1
ATOM 1739 N N . ASN A 1 232 ? 7.556 -4.424 0.608 1.00 98.69 232 ASN A N 1
ATOM 1740 C CA . ASN A 1 232 ? 7.886 -5.044 1.887 1.00 98.69 232 ASN A CA 1
ATOM 1741 C C . ASN A 1 232 ? 8.365 -3.984 2.881 1.00 98.69 232 ASN A C 1
ATOM 1743 O O . ASN A 1 232 ? 9.416 -3.377 2.684 1.00 98.69 232 ASN A O 1
ATOM 1747 N N . ILE A 1 233 ? 7.630 -3.803 3.975 1.00 98.81 233 ILE A N 1
ATOM 1748 C CA . ILE A 1 233 ? 7.965 -2.863 5.048 1.00 98.81 233 ILE A CA 1
ATOM 1749 C C . ILE A 1 233 ? 8.444 -3.671 6.250 1.00 98.81 233 ILE A C 1
ATOM 1751 O O . ILE A 1 233 ? 7.683 -4.459 6.804 1.00 98.81 233 ILE A O 1
ATOM 1755 N N . ALA A 1 234 ? 9.700 -3.483 6.647 1.00 98.38 234 ALA A N 1
ATOM 1756 C CA . ALA A 1 234 ? 10.365 -4.208 7.728 1.00 98.38 234 ALA A CA 1
ATOM 1757 C C . ALA A 1 234 ? 10.239 -5.753 7.656 1.00 98.38 234 ALA A C 1
ATOM 1759 O O . ALA A 1 234 ? 9.785 -6.391 8.618 1.00 98.38 234 ALA A O 1
ATOM 1760 N N . PRO A 1 235 ? 10.629 -6.390 6.531 1.00 97.25 235 PRO A N 1
ATOM 1761 C CA . PRO A 1 235 ? 10.441 -7.830 6.344 1.00 97.25 235 PRO A CA 1
ATOM 1762 C C . PRO A 1 235 ? 11.331 -8.709 7.237 1.00 97.25 235 PRO A C 1
ATOM 1764 O O . PRO A 1 235 ? 11.043 -9.898 7.387 1.00 97.25 235 PRO A O 1
ATOM 1767 N N . SER A 1 236 ? 12.412 -8.173 7.812 1.00 95.75 236 SER A N 1
ATOM 1768 C CA . SER A 1 236 ? 13.416 -8.946 8.554 1.00 95.75 236 SER A CA 1
ATOM 1769 C C . SER A 1 236 ? 13.403 -8.670 10.058 1.00 95.75 236 SER A C 1
ATOM 1771 O O . SER A 1 236 ? 12.838 -7.699 10.554 1.00 95.75 236 SER A O 1
ATOM 1773 N N . ALA A 1 237 ? 14.036 -9.557 10.826 1.00 95.06 237 ALA A N 1
ATOM 1774 C CA . ALA A 1 237 ? 14.173 -9.381 12.267 1.00 95.06 237 ALA A CA 1
ATOM 1775 C C . ALA A 1 237 ? 14.995 -8.131 12.608 1.00 95.06 237 ALA A C 1
ATOM 1777 O O . ALA A 1 237 ? 16.101 -7.961 12.100 1.00 95.06 237 ALA A O 1
ATOM 1778 N N . SER A 1 238 ? 14.514 -7.341 13.568 1.00 92.69 238 SER A N 1
ATOM 1779 C CA . SER A 1 238 ? 15.102 -6.053 13.984 1.00 92.69 238 SER A CA 1
ATOM 1780 C C . SER A 1 238 ? 14.946 -4.909 12.982 1.00 92.69 238 SER A C 1
ATOM 1782 O O . SER A 1 238 ? 15.391 -3.803 13.292 1.00 92.69 238 SER A O 1
ATOM 1784 N N . ASP A 1 239 ? 14.308 -5.142 11.831 1.00 97.31 239 ASP A N 1
ATOM 1785 C CA . ASP A 1 239 ? 13.891 -4.052 10.955 1.00 97.31 239 ASP A CA 1
ATOM 1786 C C . ASP A 1 239 ? 12.905 -3.141 11.700 1.00 97.31 239 ASP A C 1
ATOM 1788 O O . ASP A 1 239 ? 12.121 -3.597 12.542 1.00 97.31 239 ASP A O 1
ATOM 1792 N N . ASN A 1 240 ? 12.963 -1.847 11.399 1.00 97.75 240 ASN A N 1
ATOM 1793 C CA . ASN A 1 240 ? 12.074 -0.844 11.975 1.00 97.75 240 ASN A CA 1
ATOM 1794 C C . ASN A 1 240 ? 11.829 0.276 10.963 1.00 97.75 240 ASN A C 1
ATOM 1796 O O . ASN A 1 240 ? 12.627 1.216 10.868 1.00 97.75 240 ASN A O 1
ATOM 1800 N N . ALA A 1 241 ? 10.752 0.139 10.197 1.00 98.25 241 ALA A N 1
ATOM 1801 C CA . ALA A 1 241 ? 10.431 0.995 9.066 1.00 98.25 241 ALA A CA 1
ATOM 1802 C C . ALA A 1 241 ? 8.999 1.520 9.141 1.00 98.25 241 ALA A C 1
ATOM 1804 O O . ALA A 1 241 ? 8.089 0.818 9.577 1.00 98.25 241 ALA A O 1
ATOM 1805 N N . GLN A 1 242 ? 8.803 2.728 8.626 1.00 98.38 242 GLN A N 1
ATOM 1806 C CA . GLN A 1 242 ? 7.502 3.340 8.425 1.00 98.38 242 GLN A CA 1
ATOM 1807 C C . GLN A 1 242 ? 7.353 3.778 6.968 1.00 98.38 242 GLN A C 1
ATOM 1809 O O . GLN A 1 242 ? 8.260 4.393 6.411 1.00 98.38 242 GLN A O 1
ATOM 1814 N N . VAL A 1 243 ? 6.195 3.511 6.373 1.00 98.75 243 VAL A N 1
ATOM 1815 C CA . VAL A 1 243 ? 5.768 4.100 5.102 1.00 98.75 243 VAL A CA 1
ATOM 1816 C C . VAL A 1 243 ? 4.476 4.864 5.351 1.00 98.75 243 VAL A C 1
ATOM 1818 O O . VAL A 1 243 ? 3.508 4.298 5.849 1.00 98.75 243 VAL A O 1
ATOM 1821 N N . SER A 1 244 ? 4.466 6.149 5.021 1.00 98.00 244 SER A N 1
ATOM 1822 C CA . SER A 1 244 ? 3.302 7.023 5.127 1.00 98.00 244 SER A CA 1
ATOM 1823 C C . SER A 1 244 ? 2.794 7.372 3.735 1.00 98.00 244 SER A C 1
ATOM 1825 O O . SER A 1 244 ? 3.521 7.983 2.948 1.00 98.00 244 SER A O 1
ATOM 1827 N N . VAL A 1 245 ? 1.554 6.994 3.429 1.00 97.81 245 VAL A N 1
ATOM 1828 C CA . VAL A 1 245 ? 0.852 7.415 2.213 1.00 97.81 245 VAL A CA 1
ATOM 1829 C C . VAL A 1 245 ? 0.191 8.755 2.507 1.00 97.81 245 VAL A C 1
ATOM 1831 O O . VAL A 1 245 ? -0.965 8.825 2.912 1.00 97.81 245 VAL A O 1
ATOM 1834 N N . ALA A 1 246 ? 0.994 9.815 2.411 1.00 96.19 246 ALA A N 1
ATOM 1835 C CA . ALA A 1 246 ? 0.667 11.149 2.893 1.00 96.19 246 ALA A CA 1
ATOM 1836 C C . ALA A 1 246 ? -0.050 12.030 1.861 1.00 96.19 246 ALA A C 1
ATOM 1838 O O . ALA A 1 246 ? -0.723 12.985 2.255 1.00 96.19 246 ALA A O 1
ATOM 1839 N N . GLY A 1 247 ? 0.095 11.721 0.574 1.0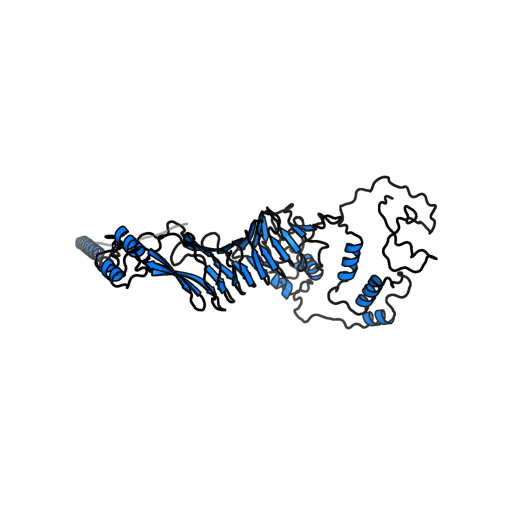0 93.69 247 GLY A N 1
ATOM 1840 C CA . GLY A 1 247 ? -0.506 12.441 -0.541 1.00 93.69 247 GLY A CA 1
ATOM 1841 C C . GLY A 1 247 ? -0.445 11.623 -1.829 1.00 93.69 247 GLY A C 1
ATOM 1842 O O . GLY A 1 247 ? 0.358 10.699 -1.931 1.00 93.69 247 GLY A O 1
ATOM 1843 N N . GLY A 1 248 ? -1.290 11.970 -2.801 1.00 94.06 248 GLY A N 1
ATOM 1844 C CA . GLY A 1 248 ? -1.321 11.300 -4.101 1.00 94.06 248 GLY A CA 1
ATOM 1845 C C . GLY A 1 248 ? -1.728 9.833 -3.989 1.00 94.06 248 GLY A C 1
ATOM 1846 O O . GLY A 1 248 ? -2.630 9.495 -3.219 1.00 94.06 248 GLY A O 1
ATOM 1847 N N . TRP A 1 249 ? -1.079 8.963 -4.758 1.00 95.81 249 TRP A N 1
ATOM 1848 C CA . TRP A 1 249 ? -1.358 7.532 -4.718 1.00 95.81 249 TRP A CA 1
ATOM 1849 C C . TRP A 1 249 ? -0.088 6.695 -4.820 1.00 95.81 249 TRP A C 1
ATOM 1851 O O . TRP A 1 249 ? 0.861 7.052 -5.514 1.00 95.81 249 TRP A O 1
ATOM 1861 N N . LEU A 1 250 ? -0.107 5.555 -4.129 1.00 97.88 250 LEU A N 1
ATOM 1862 C CA . LEU A 1 250 ? 0.848 4.466 -4.304 1.00 97.88 250 LEU A CA 1
ATOM 1863 C C . LEU A 1 250 ? 0.093 3.249 -4.837 1.00 97.88 250 LEU A C 1
ATOM 1865 O O . LEU A 1 250 ? -0.812 2.743 -4.170 1.00 97.88 250 LEU A O 1
ATOM 1869 N N . MET A 1 251 ? 0.483 2.772 -6.015 1.00 98.00 251 MET A N 1
ATOM 1870 C CA . MET A 1 251 ? -0.090 1.590 -6.646 1.00 98.00 251 MET A CA 1
ATOM 1871 C C . MET A 1 251 ? 0.869 0.404 -6.541 1.00 98.00 251 MET A C 1
ATOM 1873 O O . MET A 1 251 ? 1.944 0.386 -7.137 1.00 98.00 251 MET A O 1
ATOM 1877 N N . VAL A 1 252 ? 0.463 -0.609 -5.779 1.00 98.69 252 VAL A N 1
ATOM 1878 C CA . VAL A 1 252 ? 1.208 -1.854 -5.588 1.00 98.69 252 VAL A CA 1
ATOM 1879 C C . VAL A 1 252 ? 0.475 -2.992 -6.289 1.00 98.69 252 VAL A C 1
ATOM 1881 O O . VAL A 1 252 ? -0.568 -3.440 -5.825 1.00 98.69 252 VAL A O 1
ATOM 1884 N N . GLU A 1 253 ? 1.017 -3.485 -7.401 1.00 98.12 253 GLU A N 1
ATOM 1885 C CA . GLU A 1 253 ? 0.289 -4.388 -8.311 1.00 98.12 253 GLU A CA 1
ATOM 1886 C C . GLU A 1 253 ? -0.064 -5.750 -7.717 1.00 98.12 253 GLU A C 1
ATOM 1888 O O . GLU A 1 253 ? -0.988 -6.417 -8.180 1.00 98.12 253 GLU A O 1
ATOM 1893 N N . GLN A 1 254 ? 0.703 -6.217 -6.732 1.00 98.50 254 GLN A N 1
ATOM 1894 C CA . GLN A 1 254 ? 0.525 -7.557 -6.179 1.00 98.50 254 GLN A CA 1
ATOM 1895 C C . GLN A 1 254 ? 0.117 -7.505 -4.716 1.00 98.50 254 GLN A C 1
ATOM 1897 O O . GLN A 1 254 ? -0.961 -7.984 -4.362 1.00 98.50 254 GLN A O 1
ATOM 1902 N N . LYS A 1 255 ? 1.000 -6.997 -3.848 1.00 98.62 255 LYS A N 1
ATOM 1903 C CA . LYS A 1 255 ? 0.737 -6.944 -2.408 1.00 98.62 255 LYS A CA 1
ATOM 1904 C C . LYS A 1 255 ? 1.667 -6.018 -1.636 1.00 98.62 255 LYS A C 1
ATOM 1906 O O . LYS A 1 255 ? 2.859 -5.914 -1.939 1.00 98.62 255 LYS A O 1
ATOM 1911 N N . VAL A 1 256 ? 1.146 -5.497 -0.532 1.00 98.94 256 VAL A N 1
ATOM 1912 C CA . VAL A 1 256 ? 1.916 -4.844 0.531 1.00 98.94 256 VAL A CA 1
ATOM 1913 C C . VAL A 1 256 ? 2.056 -5.799 1.714 1.00 98.94 256 VAL A C 1
ATOM 1915 O O . VAL A 1 256 ? 1.069 -6.341 2.205 1.00 98.94 256 VAL A O 1
ATOM 1918 N N . ASN A 1 257 ? 3.282 -6.013 2.188 1.00 98.81 257 ASN A N 1
ATOM 1919 C CA . ASN A 1 257 ? 3.571 -6.753 3.417 1.00 98.81 257 ASN A CA 1
ATOM 1920 C C . ASN A 1 257 ? 4.063 -5.761 4.477 1.00 98.81 257 ASN A C 1
ATOM 1922 O O . ASN A 1 257 ? 5.087 -5.106 4.275 1.00 98.81 257 ASN A O 1
ATOM 1926 N N . VAL A 1 258 ? 3.347 -5.667 5.597 1.00 98.81 258 VAL A N 1
ATOM 1927 C CA . VAL A 1 258 ? 3.653 -4.733 6.686 1.00 98.81 258 VAL A CA 1
ATOM 1928 C C . VAL A 1 258 ? 4.148 -5.501 7.905 1.00 98.81 258 VAL A C 1
ATOM 1930 O O . VAL A 1 258 ? 3.390 -6.236 8.540 1.00 98.81 258 VAL A O 1
ATOM 1933 N N . GLY A 1 259 ? 5.424 -5.311 8.227 1.00 98.31 259 GLY A N 1
ATOM 1934 C CA . GLY A 1 259 ? 6.106 -5.944 9.347 1.00 98.31 259 GLY A CA 1
ATOM 1935 C C . GLY A 1 259 ? 6.395 -7.429 9.143 1.00 98.31 259 GLY A C 1
ATOM 1936 O O . GLY A 1 259 ? 6.140 -8.036 8.100 1.00 98.31 259 GLY A O 1
ATOM 1937 N N . SER A 1 260 ? 6.951 -8.026 10.191 1.00 96.88 260 SER A N 1
ATOM 1938 C CA . SER A 1 260 ? 7.168 -9.466 10.305 1.00 96.88 260 SER A CA 1
ATOM 1939 C C . SER A 1 260 ? 6.989 -9.903 11.759 1.00 96.88 260 SER A C 1
ATOM 1941 O O . SER A 1 260 ? 6.683 -9.102 12.641 1.00 96.88 260 SER A O 1
ATOM 1943 N N . THR A 1 261 ? 7.229 -11.177 12.074 1.00 94.62 261 THR A N 1
ATOM 1944 C CA . THR A 1 261 ? 7.179 -11.667 13.465 1.00 94.62 261 THR A CA 1
ATOM 1945 C C . THR A 1 261 ? 8.144 -10.949 14.415 1.00 94.62 261 THR A C 1
ATOM 1947 O O . THR A 1 261 ? 7.984 -11.042 15.628 1.00 94.62 261 THR A O 1
ATOM 1950 N N . SER A 1 262 ? 9.173 -10.282 13.886 1.00 95.19 262 SER A N 1
ATOM 1951 C CA . SER A 1 262 ? 10.236 -9.640 14.674 1.00 95.19 262 SER A CA 1
ATOM 1952 C C . SER A 1 262 ? 10.762 -8.328 14.077 1.00 95.19 262 SER A C 1
ATOM 1954 O O . SER A 1 262 ? 11.744 -7.790 14.585 1.00 95.19 262 SER A O 1
ATOM 1956 N N . GLY A 1 263 ? 10.155 -7.841 12.996 1.00 97.38 263 GLY A N 1
ATOM 1957 C CA . GLY A 1 263 ? 10.434 -6.550 12.370 1.00 97.38 263 GLY A CA 1
ATOM 1958 C C . GLY A 1 263 ? 9.214 -5.651 12.512 1.00 97.38 263 GLY A C 1
ATOM 1959 O O . GLY A 1 263 ? 8.097 -6.080 12.214 1.00 97.38 263 GLY A O 1
ATOM 1960 N N . LEU A 1 264 ? 9.427 -4.434 13.006 1.00 98.25 264 LEU A N 1
ATOM 1961 C CA . LEU A 1 264 ? 8.377 -3.441 13.204 1.00 98.25 264 LEU A CA 1
ATOM 1962 C C . LEU A 1 264 ? 8.180 -2.668 11.899 1.00 98.25 264 LEU A C 1
ATOM 1964 O O . LEU A 1 264 ? 8.993 -1.818 11.544 1.00 98.25 264 LEU A O 1
ATOM 1968 N N . GLY A 1 265 ? 7.119 -2.995 11.173 1.00 98.69 265 GLY A N 1
ATOM 1969 C CA . GLY A 1 265 ? 6.705 -2.250 9.989 1.00 98.69 265 GLY A CA 1
ATOM 1970 C C . GLY A 1 265 ? 5.462 -1.443 10.306 1.00 98.69 265 GLY A C 1
ATOM 1971 O O . GLY A 1 265 ? 4.510 -2.004 10.835 1.00 98.69 265 GLY A O 1
ATOM 1972 N N . VAL A 1 266 ? 5.455 -0.160 9.972 1.00 98.69 266 VAL A N 1
ATOM 1973 C CA . VAL A 1 266 ? 4.285 0.705 10.133 1.00 98.69 266 VAL A CA 1
ATOM 1974 C C . VAL A 1 266 ? 3.868 1.222 8.764 1.00 98.69 266 VAL A C 1
ATOM 1976 O O . VAL A 1 266 ? 4.671 1.817 8.048 1.00 98.69 266 VAL A O 1
ATOM 1979 N N . LEU A 1 267 ? 2.615 0.997 8.395 1.00 98.75 267 LEU A N 1
ATOM 1980 C CA . LEU A 1 267 ? 1.974 1.614 7.244 1.00 98.75 267 LEU A CA 1
ATOM 1981 C C . LEU A 1 267 ? 0.970 2.644 7.762 1.00 98.75 267 LEU A C 1
ATOM 1983 O O . LEU A 1 267 ? 0.034 2.286 8.469 1.00 98.75 267 LEU A O 1
ATOM 1987 N N . THR A 1 268 ? 1.163 3.910 7.412 1.00 98.19 268 THR A N 1
ATOM 1988 C CA . THR A 1 268 ? 0.282 5.008 7.819 1.00 98.19 268 THR A CA 1
ATOM 1989 C C . THR A 1 268 ? -0.489 5.525 6.612 1.00 98.19 268 THR A C 1
ATOM 1991 O O . THR A 1 268 ? 0.121 5.921 5.620 1.00 98.19 268 THR A O 1
ATOM 1994 N N . LEU A 1 269 ? -1.818 5.554 6.696 1.00 97.44 269 LEU A N 1
ATOM 1995 C CA . LEU A 1 269 ? -2.682 6.207 5.711 1.00 97.44 269 LEU A CA 1
ATOM 1996 C C . LEU A 1 269 ? -3.017 7.632 6.162 1.00 97.44 269 LEU A C 1
ATOM 1998 O O . LEU A 1 269 ? -3.194 7.892 7.357 1.00 97.44 269 LEU A O 1
ATOM 2002 N N . THR A 1 270 ? -3.117 8.562 5.214 1.00 95.31 270 THR A N 1
ATOM 2003 C CA . THR A 1 270 ? -3.626 9.915 5.475 1.00 95.31 270 THR A CA 1
ATOM 2004 C C . THR A 1 270 ? -4.832 10.228 4.584 1.00 95.31 270 THR A C 1
ATOM 2006 O O . THR A 1 270 ? -4.993 9.614 3.530 1.00 95.31 270 THR A O 1
ATOM 2009 N N . PRO A 1 271 ? -5.683 11.210 4.955 1.00 94.12 271 PRO A N 1
ATOM 2010 C CA . PRO A 1 271 ? -6.879 11.532 4.173 1.00 94.12 271 PRO A CA 1
ATOM 2011 C C . PRO A 1 271 ? -6.591 12.036 2.754 1.00 94.12 271 PRO A C 1
ATOM 2013 O O . PRO A 1 271 ? -7.507 12.145 1.946 1.00 94.12 271 PRO A O 1
ATOM 2016 N N . SER A 1 272 ? -5.341 12.415 2.479 1.00 92.44 272 SER A N 1
ATOM 2017 C CA . SER A 1 272 ? -4.906 12.965 1.195 1.00 92.44 272 SER A CA 1
ATOM 2018 C C . SER A 1 272 ? -4.212 11.929 0.309 1.00 92.44 272 SER A C 1
ATOM 2020 O O . SER A 1 272 ? -3.847 12.267 -0.817 1.00 92.44 272 SER A O 1
ATOM 2022 N N . GLY A 1 273 ? -3.970 10.720 0.822 1.00 93.31 273 GLY A N 1
ATOM 2023 C CA . GLY A 1 273 ? -3.266 9.652 0.128 1.00 93.31 273 GLY A CA 1
ATOM 2024 C C . GLY A 1 273 ? -4.155 8.432 -0.093 1.00 93.31 273 GLY A C 1
ATOM 2025 O O . GLY A 1 273 ? -4.960 8.074 0.766 1.00 93.31 273 GLY A O 1
ATOM 2026 N N . THR A 1 274 ? -3.971 7.766 -1.230 1.00 95.69 274 THR A N 1
ATOM 2027 C CA . THR A 1 274 ? -4.658 6.511 -1.554 1.00 95.69 274 THR A CA 1
ATOM 2028 C C . THR A 1 274 ? -3.641 5.393 -1.737 1.00 95.69 274 THR A C 1
ATOM 2030 O O . THR A 1 274 ? -2.694 5.518 -2.516 1.00 95.69 274 THR A O 1
ATOM 2033 N N . LEU A 1 275 ? -3.844 4.273 -1.042 1.00 98.44 275 LEU A N 1
ATOM 2034 C CA . LEU A 1 275 ? -3.097 3.046 -1.304 1.00 98.44 275 LEU A CA 1
ATOM 2035 C C . LEU A 1 275 ? -3.938 2.121 -2.180 1.00 98.44 275 LEU A C 1
ATOM 2037 O O . LEU A 1 275 ? -5.001 1.672 -1.756 1.00 98.44 275 LEU A O 1
ATOM 2041 N N . LEU A 1 276 ? -3.441 1.785 -3.368 1.00 98.50 276 LEU A N 1
ATOM 2042 C CA . LEU A 1 276 ? -4.029 0.762 -4.225 1.00 98.50 276 LEU A CA 1
ATOM 2043 C C . LEU A 1 276 ? -3.178 -0.497 -4.121 1.00 98.50 276 LEU A C 1
ATOM 2045 O O . LEU A 1 276 ? -2.009 -0.489 -4.496 1.00 98.50 276 LEU A O 1
ATOM 2049 N N . SER A 1 277 ? -3.743 -1.576 -3.594 1.00 98.62 277 SER A N 1
ATOM 2050 C CA . SER A 1 277 ? -3.054 -2.861 -3.501 1.00 98.62 277 SER A CA 1
ATOM 2051 C C . SER A 1 277 ? -4.082 -3.977 -3.434 1.00 98.62 277 SER A C 1
ATOM 2053 O O . SER A 1 277 ? -4.851 -3.986 -2.474 1.00 98.62 277 SER A O 1
ATOM 2055 N N . PRO A 1 278 ? -4.079 -4.963 -4.354 1.00 98.69 278 PRO A N 1
ATOM 2056 C CA . PRO A 1 278 ? -5.031 -6.072 -4.306 1.00 98.69 278 PRO A CA 1
ATOM 2057 C C . PRO A 1 278 ? -5.073 -6.768 -2.944 1.00 98.69 278 PRO A C 1
ATOM 2059 O O . PRO A 1 278 ? -6.129 -7.230 -2.522 1.00 98.69 278 PRO A O 1
ATOM 2062 N N . LEU A 1 279 ? -3.931 -6.814 -2.250 1.00 98.81 279 LEU A N 1
ATOM 2063 C CA . LEU A 1 279 ? -3.827 -7.337 -0.898 1.00 98.81 279 LEU A CA 1
ATOM 2064 C C . LEU A 1 279 ? -2.851 -6.520 -0.047 1.00 98.81 279 LEU A C 1
ATOM 2066 O O . LEU A 1 279 ? -1.683 -6.351 -0.402 1.00 98.81 279 LEU A O 1
ATOM 2070 N N . THR A 1 280 ? -3.285 -6.107 1.136 1.00 98.88 280 THR A N 1
ATOM 2071 C CA . THR A 1 280 ? -2.416 -5.589 2.198 1.00 98.88 280 THR A CA 1
ATOM 2072 C C . THR A 1 280 ? -2.402 -6.575 3.359 1.00 98.88 280 THR A C 1
ATOM 2074 O O . THR A 1 280 ? -3.441 -6.900 3.926 1.00 98.88 280 THR A O 1
ATOM 2077 N N . ALA A 1 281 ? -1.221 -7.081 3.710 1.00 98.75 281 ALA A N 1
ATOM 2078 C CA . ALA A 1 281 ? -1.036 -8.065 4.770 1.00 98.75 281 ALA A CA 1
ATOM 2079 C C . ALA A 1 281 ? -0.204 -7.478 5.916 1.00 98.75 281 ALA A C 1
ATOM 2081 O O . ALA A 1 281 ? 1.020 -7.341 5.804 1.00 98.75 281 ALA A O 1
ATOM 2082 N N . VAL A 1 282 ? -0.863 -7.186 7.036 1.00 98.75 282 VAL A N 1
ATOM 2083 C CA . VAL A 1 282 ? -0.225 -6.761 8.288 1.00 98.75 282 VAL A CA 1
ATOM 2084 C C . VAL A 1 282 ? 0.156 -7.998 9.093 1.00 98.75 282 VAL A C 1
ATOM 2086 O O . VAL A 1 282 ? -0.672 -8.883 9.290 1.00 98.75 282 VAL A O 1
ATOM 2089 N N . GLN A 1 283 ? 1.411 -8.113 9.528 1.00 97.00 283 GLN A N 1
ATOM 2090 C CA . GLN A 1 283 ? 1.956 -9.368 10.054 1.00 97.00 283 GLN A CA 1
ATOM 2091 C C . GLN A 1 283 ? 2.753 -9.170 11.339 1.00 97.00 283 GLN A C 1
ATOM 2093 O O . GLN A 1 283 ? 3.675 -8.363 11.378 1.00 97.00 283 GLN A O 1
ATOM 2098 N N . GLY A 1 284 ? 2.498 -9.994 12.358 1.00 95.75 284 GLY A N 1
ATOM 2099 C CA . GLY A 1 284 ? 3.347 -10.073 13.547 1.00 95.75 284 GLY A CA 1
ATOM 2100 C C . GLY A 1 284 ? 3.399 -8.749 14.308 1.00 95.75 284 GLY A C 1
ATOM 2101 O O . GLY A 1 284 ? 2.420 -8.369 14.937 1.00 95.75 284 GLY A O 1
ATOM 2102 N N . LEU A 1 285 ? 4.547 -8.069 14.266 1.00 97.25 285 LEU A N 1
ATOM 2103 C CA . LEU A 1 285 ? 4.729 -6.736 14.853 1.00 97.25 285 LEU A CA 1
ATOM 2104 C C . LEU A 1 285 ? 4.325 -5.593 13.910 1.00 97.25 285 LEU A C 1
ATOM 2106 O O . LEU A 1 285 ? 4.503 -4.436 14.268 1.00 97.25 285 LEU A O 1
ATOM 2110 N N . GLY A 1 286 ? 3.837 -5.899 12.709 1.00 98.56 286 GLY A N 1
ATOM 2111 C CA . GLY A 1 286 ? 3.359 -4.910 11.755 1.00 98.56 286 GLY A CA 1
ATOM 2112 C C . GLY A 1 286 ? 2.127 -4.152 12.243 1.00 98.56 286 GLY A C 1
ATOM 2113 O O . GLY A 1 286 ? 1.283 -4.713 12.946 1.00 98.56 286 GLY A O 1
ATOM 2114 N N . GLU A 1 287 ? 2.011 -2.900 11.814 1.00 98.56 287 GLU A N 1
ATOM 2115 C CA . GLU A 1 287 ? 0.915 -1.996 12.148 1.00 98.56 287 GLU A CA 1
ATOM 2116 C C . GLU A 1 287 ? 0.410 -1.261 10.901 1.00 98.56 287 GLU A C 1
ATOM 2118 O O . GLU A 1 287 ? 1.202 -0.700 10.144 1.00 98.56 287 GLU A O 1
ATOM 2123 N N . LEU A 1 288 ? -0.907 -1.239 10.706 1.00 98.62 288 LEU A N 1
ATOM 2124 C CA . LEU A 1 288 ? -1.594 -0.300 9.820 1.00 98.62 288 LEU A CA 1
ATOM 2125 C C . LEU A 1 288 ? -2.312 0.744 10.681 1.00 98.62 288 LEU A C 1
ATOM 2127 O O . LEU A 1 288 ? -3.139 0.379 11.515 1.00 98.62 288 LEU A O 1
ATOM 2131 N N . ASN A 1 289 ? -2.028 2.026 10.469 1.00 97.94 289 ASN A N 1
ATOM 2132 C CA . ASN A 1 289 ? -2.659 3.113 11.213 1.00 97.94 289 ASN A CA 1
ATOM 2133 C C . ASN A 1 289 ? -3.001 4.331 10.347 1.00 97.94 289 ASN A C 1
ATOM 2135 O O . ASN A 1 289 ? -2.763 4.347 9.136 1.00 97.94 289 ASN A O 1
ATOM 2139 N N . GLY A 1 290 ? -3.566 5.362 10.974 1.00 96.56 290 GLY A N 1
ATOM 2140 C CA . GLY A 1 290 ? -3.931 6.607 10.311 1.00 96.56 290 GLY A CA 1
ATOM 2141 C C . GLY A 1 290 ? -5.342 6.594 9.730 1.00 96.56 290 GLY A C 1
ATOM 2142 O O . GLY A 1 290 ? -6.143 5.703 9.992 1.00 96.56 290 GLY A O 1
ATOM 2143 N N . THR A 1 291 ? -5.672 7.622 8.960 1.00 95.44 291 THR A N 1
ATOM 2144 C CA . THR A 1 291 ? -7.014 7.831 8.397 1.00 95.44 291 THR A CA 1
ATOM 2145 C C . THR A 1 291 ? -6.885 7.849 6.891 1.00 95.44 291 THR A C 1
ATOM 2147 O O . THR A 1 291 ? -6.094 8.639 6.407 1.00 95.44 291 THR A O 1
ATOM 2150 N N . GLY A 1 292 ? -7.646 7.061 6.139 1.00 93.19 292 GLY A N 1
ATOM 2151 C CA . GLY A 1 292 ? -7.553 7.081 4.678 1.00 93.19 292 GLY A CA 1
ATOM 2152 C C . GLY A 1 292 ? -8.166 5.861 4.007 1.00 93.19 292 GLY A C 1
ATOM 2153 O O . GLY A 1 292 ? -8.816 5.043 4.659 1.00 93.19 292 GLY A O 1
ATOM 2154 N N . GLU A 1 293 ? -7.946 5.764 2.698 1.00 95.06 293 GLU A N 1
ATOM 2155 C CA . GLU A 1 293 ? -8.522 4.726 1.846 1.00 95.06 293 GLU A CA 1
ATOM 2156 C C . GLU A 1 293 ? -7.467 3.698 1.416 1.00 95.06 293 GLU A C 1
ATOM 2158 O O . GLU A 1 293 ? -6.392 4.034 0.905 1.00 95.06 293 GLU A O 1
ATOM 2163 N N . LEU A 1 294 ? -7.819 2.428 1.600 1.00 98.19 294 LEU A N 1
ATOM 2164 C CA . LEU A 1 294 ? -7.124 1.258 1.090 1.00 98.19 294 LEU A CA 1
ATOM 2165 C C . LEU A 1 294 ? -8.010 0.591 0.032 1.00 98.19 294 LEU A C 1
ATOM 2167 O O . LEU A 1 294 ? -9.072 0.027 0.321 1.00 98.19 294 LEU A O 1
ATOM 2171 N N . ILE A 1 295 ? -7.553 0.621 -1.217 1.00 98.44 295 ILE A N 1
ATOM 2172 C CA . ILE A 1 295 ? -8.235 -0.029 -2.331 1.00 98.44 295 ILE A CA 1
ATOM 2173 C C . ILE A 1 295 ? -7.705 -1.458 -2.496 1.00 98.44 295 ILE A C 1
ATOM 2175 O O . ILE A 1 295 ? -6.649 -1.661 -3.095 1.00 98.44 295 ILE A O 1
ATOM 2179 N N . GLY A 1 296 ? -8.449 -2.429 -1.958 1.00 98.62 296 GLY A N 1
ATOM 2180 C CA . GLY A 1 296 ? -8.177 -3.867 -2.014 1.00 98.62 296 GLY A CA 1
ATOM 2181 C C . GLY A 1 296 ? -8.493 -4.583 -0.701 1.00 98.62 296 GLY A C 1
ATOM 2182 O O . GLY A 1 296 ? -9.153 -4.017 0.174 1.00 98.62 296 GLY A O 1
ATOM 2183 N N . ASP A 1 297 ? -8.037 -5.830 -0.576 1.00 98.88 297 ASP A N 1
ATOM 2184 C CA . ASP A 1 297 ? -8.280 -6.662 0.606 1.00 98.88 297 ASP A CA 1
ATOM 2185 C C . ASP A 1 297 ? -7.266 -6.367 1.722 1.00 98.88 297 ASP A C 1
ATOM 2187 O O . ASP A 1 297 ? -6.085 -6.099 1.469 1.00 98.88 297 ASP A O 1
ATOM 2191 N N . LEU A 1 298 ? -7.701 -6.487 2.978 1.00 98.88 298 LEU A N 1
ATOM 2192 C CA . LEU A 1 298 ? -6.866 -6.324 4.167 1.00 98.88 298 LEU A CA 1
ATOM 2193 C C . LEU A 1 298 ? -6.858 -7.605 5.009 1.00 98.88 298 LEU A C 1
ATOM 2195 O O . LEU A 1 298 ? -7.869 -7.996 5.590 1.00 98.88 298 LEU A O 1
ATOM 2199 N N . ILE A 1 299 ? -5.683 -8.220 5.149 1.00 98.75 299 ILE A N 1
ATOM 2200 C CA . ILE A 1 299 ? -5.436 -9.280 6.132 1.00 98.75 299 ILE A CA 1
ATOM 2201 C C . ILE A 1 299 ? -4.712 -8.674 7.330 1.00 98.75 299 ILE A C 1
ATOM 2203 O O . ILE A 1 299 ? -3.584 -8.187 7.199 1.00 98.75 299 ILE A O 1
ATOM 2207 N N . ASN A 1 300 ? -5.318 -8.777 8.511 1.00 98.62 300 ASN A N 1
ATOM 2208 C CA . ASN A 1 300 ? -4.697 -8.354 9.759 1.00 98.62 300 ASN A CA 1
ATOM 2209 C C . ASN A 1 300 ? -4.234 -9.562 10.578 1.00 98.62 300 ASN A C 1
ATOM 2211 O O . ASN A 1 300 ? -5.040 -10.285 11.150 1.00 98.62 300 ASN A O 1
ATOM 2215 N N . ALA A 1 301 ? -2.921 -9.760 10.658 1.00 97.88 301 ALA A N 1
ATOM 2216 C CA . ALA A 1 301 ? -2.236 -10.682 11.568 1.00 97.88 301 ALA A CA 1
ATOM 2217 C C . ALA A 1 301 ? -1.227 -9.949 12.481 1.00 97.88 301 ALA A C 1
ATOM 2219 O O . ALA A 1 301 ? -0.318 -10.587 13.024 1.00 97.88 301 ALA A O 1
ATOM 2220 N N . GLY A 1 302 ? -1.362 -8.623 12.596 1.00 98.00 302 GLY A N 1
ATOM 2221 C CA . GLY A 1 302 ? -0.572 -7.728 13.443 1.00 98.00 302 GLY A CA 1
ATOM 2222 C C . GLY A 1 302 ? -1.496 -6.746 14.164 1.00 98.00 302 GLY A C 1
ATOM 2223 O O . GLY A 1 302 ? -2.360 -7.185 14.922 1.00 98.00 302 GLY A O 1
ATOM 2224 N N . ALA A 1 303 ? -1.330 -5.441 13.950 1.00 97.75 303 ALA A N 1
ATOM 2225 C CA . ALA A 1 303 ? -2.196 -4.411 14.522 1.00 97.75 303 ALA A CA 1
ATOM 2226 C C . ALA A 1 303 ? -2.837 -3.514 13.451 1.00 97.75 303 ALA A C 1
ATOM 2228 O O . ALA A 1 303 ? -2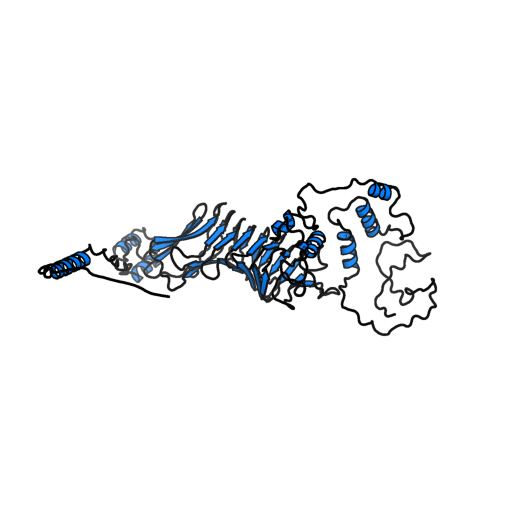.175 -3.101 12.501 1.00 97.75 303 ALA A O 1
ATOM 2229 N N . VAL A 1 304 ? -4.111 -3.174 13.638 1.00 98.56 304 VAL A N 1
ATOM 2230 C CA . VAL A 1 304 ? -4.810 -2.121 12.889 1.00 98.56 304 VAL A CA 1
ATOM 2231 C C . VAL A 1 304 ? -5.344 -1.103 13.893 1.00 98.56 304 VAL A C 1
ATOM 2233 O O . VAL A 1 304 ? -6.027 -1.492 14.839 1.00 98.56 304 VAL A O 1
ATOM 2236 N N . SER A 1 305 ? -5.049 0.177 13.681 1.00 97.31 305 SER A N 1
ATOM 2237 C CA . SER A 1 305 ? -5.442 1.275 14.574 1.00 97.31 305 SER A CA 1
ATOM 2238 C C . SER A 1 305 ? -5.888 2.477 13.736 1.00 97.31 305 SER A C 1
ATOM 2240 O O . SER A 1 305 ? -5.032 3.251 13.297 1.00 97.31 305 SER A O 1
ATOM 2242 N N . PRO A 1 306 ? -7.188 2.629 13.424 1.00 97.69 306 PRO A N 1
ATOM 2243 C CA . PRO A 1 306 ? -7.659 3.791 12.685 1.00 97.69 306 PRO A CA 1
ATOM 2244 C C . PRO A 1 306 ? -7.287 5.095 13.393 1.00 97.69 306 PRO A C 1
ATOM 2246 O O . PRO A 1 306 ? -7.408 5.214 14.598 1.00 97.69 306 PRO A O 1
ATOM 2249 N N . GLY A 1 307 ? -6.834 6.071 12.615 1.00 90.75 307 GLY A N 1
ATOM 2250 C CA . GLY A 1 307 ? -6.469 7.400 13.079 1.00 90.75 307 GLY A CA 1
ATOM 2251 C C . GLY A 1 307 ? -5.084 7.544 13.721 1.00 90.75 307 GLY A C 1
ATOM 2252 O O . GLY A 1 307 ? -4.183 6.718 13.577 1.00 90.75 307 GLY A O 1
ATOM 2253 N N . ALA A 1 308 ? -4.897 8.707 14.341 1.00 80.19 308 ALA A N 1
ATOM 2254 C CA . ALA A 1 308 ? -3.748 9.101 15.152 1.00 80.19 308 ALA A CA 1
ATOM 2255 C C . ALA A 1 308 ? -4.304 9.911 16.338 1.00 80.19 308 ALA A C 1
ATOM 2257 O O . ALA A 1 308 ? -4.078 11.123 16.426 1.00 80.19 308 ALA A O 1
ATOM 2258 N N . SER A 1 309 ? -5.102 9.254 17.192 1.00 85.50 309 SER A N 1
ATOM 2259 C CA . SER A 1 309 ? -6.375 9.738 17.760 1.00 85.50 309 SER A CA 1
ATOM 2260 C C . SER A 1 309 ? -7.559 9.436 16.829 1.00 85.50 309 SER A C 1
ATOM 2262 O O . SER A 1 309 ? -7.402 8.707 15.862 1.00 85.50 309 SER A O 1
ATOM 2264 N N . ILE A 1 310 ? -8.716 10.062 17.062 1.00 93.94 310 ILE A N 1
ATOM 2265 C CA . ILE A 1 310 ? -9.972 9.769 16.360 1.00 93.94 310 ILE A CA 1
ATOM 2266 C C . ILE A 1 310 ? -9.830 9.814 14.829 1.00 93.94 310 ILE A C 1
ATOM 2268 O O . ILE A 1 310 ? -9.521 10.866 14.256 1.00 93.94 310 ILE A O 1
ATOM 2272 N N . GLY A 1 311 ? -10.117 8.696 14.163 1.00 95.31 311 GLY A N 1
ATOM 2273 C CA . GLY A 1 311 ? -9.985 8.554 12.716 1.00 95.31 311 GLY A CA 1
ATOM 2274 C C . GLY A 1 311 ? -10.855 7.476 12.073 1.00 95.31 311 GLY A C 1
ATOM 2275 O O . GLY A 1 311 ? -11.703 6.837 12.693 1.00 95.31 311 GLY A O 1
ATOM 2276 N N . SER A 1 312 ? -10.670 7.313 10.765 1.00 96.56 312 SER A N 1
ATOM 2277 C CA . SER A 1 312 ? -11.396 6.326 9.964 1.00 96.56 312 SER A CA 1
ATOM 2278 C C . SER A 1 312 ? -10.481 5.703 8.925 1.00 96.56 312 SER A C 1
ATOM 2280 O O . SER A 1 312 ? -9.873 6.422 8.133 1.00 96.56 312 SER A O 1
ATOM 2282 N N . ILE A 1 313 ? -10.445 4.376 8.872 1.00 98.25 313 ILE A N 1
ATOM 2283 C CA . ILE A 1 313 ? -9.863 3.641 7.745 1.00 98.25 313 ILE A CA 1
ATOM 2284 C C . ILE A 1 313 ? -11.004 3.076 6.906 1.00 98.25 313 ILE A C 1
ATOM 2286 O O . ILE A 1 313 ? -11.936 2.473 7.440 1.00 98.25 313 ILE A O 1
ATOM 2290 N N . GLU A 1 314 ? -10.919 3.266 5.595 1.00 98.12 314 GLU A N 1
ATOM 2291 C CA . GLU A 1 314 ? -11.798 2.639 4.614 1.00 98.12 314 GLU A CA 1
ATOM 2292 C C . GLU A 1 314 ? -11.026 1.569 3.838 1.00 98.12 314 GLU A C 1
ATOM 2294 O O . GLU A 1 314 ? -9.931 1.816 3.336 1.00 98.12 314 GLU A O 1
ATOM 2299 N N . VAL A 1 315 ? -11.594 0.370 3.753 1.00 98.75 315 VAL A N 1
ATOM 2300 C CA . VAL A 1 315 ? -11.070 -0.769 2.995 1.00 98.75 315 VAL A CA 1
ATOM 2301 C C . VAL A 1 315 ? -12.130 -1.148 1.976 1.00 98.75 315 VAL A C 1
ATOM 2303 O O . VAL A 1 315 ? -13.214 -1.579 2.357 1.00 98.75 315 VAL A O 1
ATOM 2306 N N . SER A 1 316 ? -11.854 -1.005 0.683 1.00 98.62 316 SER A N 1
ATOM 2307 C CA . SER A 1 316 ? -12.867 -1.315 -0.344 1.00 98.62 316 SER A CA 1
ATOM 2308 C C . SER A 1 316 ? -13.138 -2.818 -0.515 1.00 98.62 316 SER A C 1
ATOM 2310 O O . SER A 1 316 ? -14.236 -3.187 -0.937 1.00 98.62 316 SER A O 1
ATOM 2312 N N . GLY A 1 317 ? -12.162 -3.674 -0.193 1.00 98.69 317 GLY A N 1
ATOM 2313 C CA . GLY A 1 317 ? -12.253 -5.132 -0.283 1.00 98.69 317 GLY A CA 1
ATOM 2314 C C . GLY A 1 317 ? -12.689 -5.811 1.016 1.00 98.69 317 GLY A C 1
ATOM 2315 O O . GLY A 1 317 ? -13.349 -5.212 1.871 1.00 98.69 317 GLY A O 1
ATOM 2316 N N . ASP A 1 318 ? -12.331 -7.086 1.151 1.00 98.88 318 ASP A N 1
ATOM 2317 C CA . ASP A 1 318 ? -12.605 -7.888 2.343 1.00 98.88 318 ASP A CA 1
ATOM 2318 C C . ASP A 1 318 ? -11.608 -7.571 3.475 1.00 98.88 318 ASP A C 1
ATOM 2320 O O . ASP A 1 318 ? -10.440 -7.250 3.244 1.00 98.88 318 ASP A O 1
ATOM 2324 N N . TYR A 1 319 ? -12.064 -7.709 4.722 1.00 98.88 319 TYR A N 1
ATOM 2325 C CA . TYR A 1 319 ? -11.239 -7.620 5.927 1.00 98.88 319 TYR A CA 1
ATOM 2326 C C . TYR A 1 319 ? -11.192 -8.967 6.643 1.00 98.88 319 TYR A C 1
ATOM 2328 O O . TYR A 1 319 ? -12.217 -9.488 7.082 1.00 98.88 319 TYR A O 1
ATOM 2336 N N . ASP A 1 320 ? -9.997 -9.532 6.784 1.00 98.69 320 ASP A N 1
ATOM 2337 C CA . ASP A 1 320 ? -9.768 -10.835 7.407 1.00 98.69 320 ASP A CA 1
ATOM 2338 C C . ASP A 1 320 ? -8.820 -10.691 8.605 1.00 98.69 320 ASP A C 1
ATOM 2340 O O . ASP A 1 320 ? -7.592 -10.644 8.478 1.00 98.69 320 ASP A O 1
ATOM 2344 N N . ASP A 1 321 ? -9.427 -10.598 9.784 1.00 98.00 321 ASP A N 1
ATOM 2345 C CA . ASP A 1 321 ? -8.777 -10.411 11.074 1.00 98.00 321 ASP A CA 1
ATOM 2346 C C . ASP A 1 321 ? -8.433 -11.764 11.711 1.00 98.00 321 ASP A C 1
ATOM 2348 O O . ASP A 1 321 ? -9.303 -12.618 11.920 1.00 98.00 321 ASP A O 1
ATOM 2352 N N . LYS A 1 322 ? -7.149 -11.984 12.009 1.00 97.19 322 LYS A N 1
ATOM 2353 C CA . LYS A 1 322 ? -6.602 -13.276 12.451 1.00 97.19 322 LYS A CA 1
ATOM 2354 C C . LYS A 1 322 ? -6.567 -13.414 13.969 1.00 97.19 322 LYS A C 1
ATOM 2356 O O . LYS A 1 322 ? -6.428 -12.460 14.702 1.00 97.19 322 LYS A O 1
ATOM 2361 N N . PHE A 1 323 ? -6.561 -14.644 14.473 1.00 93.75 323 PHE A N 1
ATOM 2362 C CA . PHE A 1 323 ? -6.625 -14.903 15.919 1.00 93.75 323 PHE A CA 1
ATOM 2363 C C . PHE A 1 323 ? -5.535 -14.213 16.770 1.00 93.75 323 PHE A C 1
ATOM 2365 O O . PHE A 1 323 ? -5.734 -13.972 17.955 1.00 93.75 323 PHE A O 1
ATOM 2372 N N . ASN A 1 324 ? -4.368 -13.923 16.194 1.00 89.25 324 ASN A N 1
ATOM 2373 C CA . ASN A 1 324 ? -3.250 -13.265 16.870 1.00 89.25 324 ASN A CA 1
ATOM 2374 C C . ASN A 1 324 ? -3.111 -11.771 16.529 1.00 89.25 324 ASN A C 1
ATOM 2376 O O . ASN A 1 324 ? -2.065 -11.194 16.835 1.00 89.25 324 ASN A O 1
ATOM 2380 N N . SER A 1 325 ? -4.096 -11.181 15.854 1.00 96.12 325 SER A N 1
ATOM 2381 C CA . SER A 1 325 ? -4.120 -9.758 15.537 1.00 96.12 325 SER A CA 1
ATOM 2382 C C . SER A 1 325 ? -4.817 -8.939 16.618 1.00 96.12 325 SER A C 1
ATOM 2384 O O . SER A 1 325 ? -5.417 -9.468 17.560 1.00 96.12 325 SER A O 1
ATOM 2386 N N . ARG A 1 326 ? -4.730 -7.621 16.458 1.00 96.06 326 ARG A N 1
ATOM 2387 C CA . ARG A 1 326 ? -5.414 -6.630 17.276 1.00 96.06 326 ARG A CA 1
ATOM 2388 C C . ARG A 1 326 ? -6.029 -5.554 16.390 1.00 96.06 326 ARG A C 1
ATOM 2390 O O . ARG A 1 326 ? -5.364 -5.062 15.477 1.00 96.06 326 ARG A O 1
ATOM 2397 N N . LEU A 1 327 ? -7.267 -5.183 16.688 1.00 97.69 327 LEU A N 1
ATOM 2398 C CA . LEU A 1 327 ? -7.886 -3.936 16.249 1.00 97.69 327 LEU A CA 1
ATOM 2399 C C . LEU A 1 327 ? -7.971 -3.006 17.462 1.00 97.69 327 LEU A C 1
ATOM 2401 O O . LEU A 1 327 ? -8.579 -3.381 18.465 1.00 97.69 327 LEU A O 1
ATOM 2405 N N . THR A 1 328 ? -7.370 -1.824 17.381 1.00 96.38 328 THR A N 1
ATOM 2406 C CA . THR A 1 328 ? -7.435 -0.805 18.436 1.00 96.38 328 THR A CA 1
ATOM 2407 C C . THR A 1 328 ? -8.429 0.282 18.030 1.00 96.38 328 THR A C 1
ATOM 2409 O O . THR A 1 328 ? -8.366 0.771 16.907 1.00 96.38 328 THR A O 1
ATOM 2412 N N . ILE A 1 329 ? -9.351 0.635 18.930 1.00 97.00 329 ILE A N 1
ATOM 2413 C CA . ILE A 1 329 ? -10.378 1.669 18.722 1.00 97.00 329 ILE A CA 1
ATOM 2414 C C . ILE A 1 329 ? -10.320 2.680 19.868 1.00 97.00 329 ILE A C 1
ATOM 2416 O O . ILE A 1 329 ? -10.498 2.337 21.042 1.00 97.00 329 ILE A O 1
ATOM 2420 N N . GLU A 1 330 ? -10.097 3.941 19.530 1.00 96.50 330 GLU A N 1
ATOM 2421 C CA . GLU A 1 330 ? -10.044 5.063 20.455 1.00 96.50 330 GLU A CA 1
ATOM 2422 C C . GLU A 1 330 ? -11.418 5.748 20.567 1.00 96.50 330 GLU A C 1
ATOM 2424 O O . GLU A 1 330 ? -12.110 5.981 19.575 1.00 96.50 330 GLU A O 1
ATOM 2429 N N . LEU A 1 331 ? -11.841 6.082 21.791 1.00 96.38 331 LEU A N 1
ATOM 2430 C CA . LEU A 1 331 ? -13.137 6.702 22.092 1.00 96.38 331 LEU A CA 1
ATOM 2431 C C . LEU A 1 331 ? -12.933 8.013 22.859 1.00 96.38 331 LEU A C 1
ATOM 2433 O O . LEU A 1 331 ? -12.296 8.018 23.911 1.00 96.38 331 LEU A O 1
ATOM 2437 N N . SER A 1 332 ? -13.529 9.110 22.388 1.00 95.75 332 SER A N 1
ATOM 2438 C CA . SER A 1 332 ? -13.531 10.408 23.097 1.00 95.75 332 SER A CA 1
ATOM 2439 C C . SER A 1 332 ? -14.937 10.905 23.454 1.00 95.75 332 SER A C 1
ATOM 2441 O O . SER A 1 332 ? -15.115 11.677 24.393 1.00 95.75 332 SER A O 1
ATOM 2443 N N . SER A 1 333 ? -15.955 10.472 22.707 1.00 95.44 333 SER A N 1
ATOM 2444 C CA . SER A 1 333 ? -17.379 10.689 22.994 1.00 95.44 333 SER A CA 1
ATOM 2445 C C . SER A 1 333 ? -18.233 9.769 22.115 1.00 95.44 333 SER A C 1
ATOM 2447 O O . SER A 1 333 ? -17.724 9.164 21.174 1.00 95.44 333 SER A O 1
ATOM 2449 N N . THR A 1 334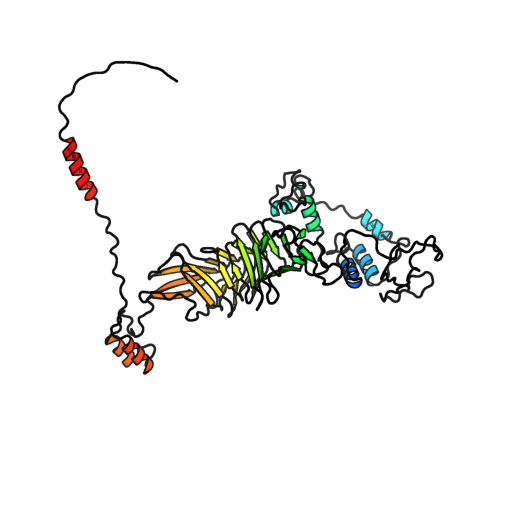 ? -19.550 9.737 22.333 1.00 95.38 334 THR A N 1
ATOM 2450 C CA . THR A 1 334 ? -20.512 8.998 21.486 1.00 95.38 334 THR A CA 1
ATOM 2451 C C . THR A 1 334 ? -20.603 9.486 20.037 1.00 95.38 334 THR A C 1
ATOM 2453 O O . THR A 1 334 ? -21.263 8.855 19.219 1.00 95.38 334 THR A O 1
ATOM 2456 N N . SER A 1 335 ? -19.955 10.602 19.694 1.00 94.69 335 SER A N 1
ATOM 2457 C CA . SER A 1 335 ? -19.890 11.133 18.325 1.00 94.69 335 SER A CA 1
ATOM 2458 C C . SER A 1 335 ? -18.469 11.238 17.770 1.00 94.69 335 SER A C 1
ATOM 2460 O O . SER A 1 335 ? -18.288 11.774 16.681 1.00 94.69 335 SER A O 1
ATOM 2462 N N . SER A 1 336 ? -17.459 10.816 18.532 1.00 95.56 336 SER A N 1
ATOM 2463 C CA . SER A 1 336 ? -16.050 10.983 18.177 1.00 95.56 336 SER A CA 1
ATOM 2464 C C . SER A 1 336 ? -15.262 9.781 18.691 1.00 95.56 336 SER A C 1
ATOM 2466 O O . SER A 1 336 ? -14.850 9.730 19.856 1.00 95.56 336 SER A O 1
ATOM 2468 N N . PHE A 1 337 ? -15.130 8.792 17.817 1.00 97.44 337 PHE A N 1
ATOM 2469 C CA . PHE A 1 337 ? -14.484 7.509 18.051 1.00 97.44 337 PHE A CA 1
ATOM 2470 C C . PHE A 1 337 ? -13.926 6.964 16.732 1.00 97.44 337 PHE A C 1
ATOM 2472 O O . PHE A 1 337 ? -14.374 7.382 15.660 1.00 97.44 337 PHE A O 1
ATOM 2479 N N . ASP A 1 338 ? -12.967 6.049 16.813 1.00 98.44 338 ASP A N 1
ATOM 2480 C CA . ASP A 1 338 ? -12.385 5.418 15.632 1.00 98.44 338 ASP A CA 1
ATOM 2481 C C . ASP A 1 338 ? -13.378 4.537 14.890 1.00 98.44 338 ASP A C 1
ATOM 2483 O O . ASP A 1 338 ? -14.197 3.837 15.488 1.00 98.44 338 ASP A O 1
ATOM 2487 N N . THR A 1 339 ? -13.267 4.534 13.565 1.00 98.38 339 THR A N 1
ATOM 2488 C CA . THR A 1 339 ? -14.109 3.708 12.700 1.00 98.38 339 THR A CA 1
ATOM 2489 C C . THR A 1 339 ? -13.295 2.932 11.669 1.00 98.38 339 THR A C 1
ATOM 2491 O O . THR A 1 339 ? -12.275 3.392 11.156 1.00 98.38 339 THR A O 1
ATOM 2494 N N . LEU A 1 340 ? -13.766 1.731 11.351 1.00 98.69 340 LEU A N 1
ATOM 2495 C CA . LEU A 1 340 ? -13.249 0.882 10.289 1.00 98.69 340 LEU A CA 1
ATOM 2496 C C . LEU A 1 340 ? -14.401 0.522 9.343 1.00 98.69 340 LEU A C 1
ATOM 2498 O O . LEU A 1 340 ? -15.343 -0.181 9.719 1.00 98.69 340 LEU A O 1
ATOM 2502 N N . HIS A 1 341 ? -14.334 1.018 8.112 1.00 98.69 341 HIS A N 1
ATOM 2503 C CA . HIS A 1 341 ? -15.356 0.817 7.088 1.00 98.69 341 HIS A CA 1
ATOM 2504 C C . HIS A 1 341 ? -14.875 -0.208 6.062 1.00 98.69 341 HIS A C 1
ATOM 2506 O O . HIS A 1 341 ? -13.860 0.007 5.406 1.00 98.69 341 HIS A O 1
ATOM 2512 N N . ILE A 1 342 ? -15.602 -1.317 5.920 1.00 98.88 342 ILE A N 1
ATOM 2513 C CA . ILE A 1 342 ? -15.258 -2.422 5.019 1.00 98.88 342 ILE A CA 1
ATOM 2514 C C . ILE A 1 342 ? -16.286 -2.503 3.874 1.00 98.88 342 ILE A C 1
ATOM 2516 O O . ILE A 1 342 ? -17.493 -2.664 4.088 1.00 98.88 342 ILE A O 1
ATOM 2520 N N . GLY A 1 343 ? -15.819 -2.395 2.633 1.00 98.69 343 GLY A N 1
ATOM 2521 C CA . GLY A 1 343 ? -16.625 -2.523 1.417 1.00 98.69 343 GLY A CA 1
ATOM 2522 C C . GLY A 1 343 ? -17.001 -3.975 1.102 1.00 98.69 343 GLY A C 1
ATOM 2523 O O . GLY A 1 343 ? -18.066 -4.234 0.539 1.00 98.69 343 GLY A O 1
ATOM 2524 N N . GLY A 1 344 ? -16.173 -4.929 1.523 1.00 98.75 344 GLY A N 1
ATOM 2525 C CA . GLY A 1 344 ? -16.418 -6.366 1.454 1.00 98.75 344 GLY A CA 1
ATOM 2526 C C . GLY A 1 344 ? -16.956 -6.969 2.757 1.00 98.75 344 GLY A C 1
ATOM 2527 O O . GLY A 1 344 ? -17.671 -6.325 3.533 1.00 98.75 344 GLY A O 1
ATOM 2528 N N . GLN A 1 345 ? -16.655 -8.246 2.981 1.00 98.81 345 GLN A N 1
ATOM 2529 C CA . GLN A 1 345 ? -16.950 -8.979 4.212 1.00 98.81 345 GLN A CA 1
ATOM 2530 C C . GLN A 1 345 ? -15.889 -8.701 5.284 1.00 98.81 345 GLN A C 1
ATOM 2532 O O . GLN A 1 345 ? -14.698 -8.712 4.995 1.00 98.81 345 GLN A O 1
ATOM 2537 N N . ALA A 1 346 ? -16.314 -8.552 6.540 1.00 98.81 346 ALA A N 1
ATOM 2538 C CA . ALA A 1 346 ? -15.424 -8.567 7.699 1.00 98.81 346 ALA A CA 1
ATOM 2539 C C . ALA A 1 346 ? -15.480 -9.935 8.400 1.00 98.81 346 ALA A C 1
ATOM 2541 O O . ALA A 1 346 ? -16.533 -10.345 8.895 1.00 98.81 346 ALA A O 1
ATOM 2542 N N . SER A 1 347 ? -14.353 -10.640 8.453 1.00 98.56 347 SER A N 1
ATOM 2543 C CA . SER A 1 347 ? -14.170 -11.899 9.183 1.00 98.56 347 SER A CA 1
ATOM 2544 C C . SER A 1 347 ? -13.343 -11.648 10.438 1.00 98.56 347 SER A C 1
ATOM 2546 O O . SER A 1 347 ? -12.181 -11.271 10.340 1.00 98.56 347 SER A O 1
ATOM 2548 N N . LEU A 1 348 ? -13.940 -11.847 11.615 1.00 98.31 348 LEU A N 1
ATOM 2549 C CA . LEU A 1 348 ? -13.368 -11.444 12.902 1.00 98.31 348 LEU A CA 1
ATOM 2550 C C . LEU A 1 348 ? -12.925 -12.656 13.722 1.00 98.31 348 LEU A C 1
ATOM 2552 O O . LEU A 1 348 ? -13.743 -13.533 14.023 1.00 98.31 348 LEU A O 1
ATOM 2556 N N . THR A 1 349 ? -11.644 -12.699 14.101 1.00 96.12 349 THR A N 1
ATOM 2557 C CA . THR A 1 349 ? -11.116 -13.723 15.021 1.00 96.12 349 THR A CA 1
ATOM 2558 C C . THR A 1 349 ? -10.074 -13.214 16.020 1.00 96.12 349 THR A C 1
ATOM 2560 O O . THR A 1 349 ? -9.785 -13.942 16.973 1.00 96.12 349 THR A O 1
ATOM 2563 N N . GLY A 1 350 ? -9.511 -12.018 15.822 1.00 95.31 350 GLY A N 1
ATOM 2564 C CA . GLY A 1 350 ? -8.481 -11.411 16.667 1.00 95.31 350 GLY A CA 1
ATOM 2565 C C . GLY A 1 350 ? -9.037 -10.648 17.864 1.00 95.31 350 GLY A C 1
ATOM 2566 O O . GLY A 1 350 ? -10.219 -10.752 18.195 1.00 95.31 350 GLY A O 1
ATOM 2567 N N . ALA A 1 351 ? -8.172 -9.902 18.548 1.00 95.19 351 ALA A N 1
ATOM 2568 C CA . ALA A 1 351 ? -8.526 -9.137 19.741 1.00 95.19 351 ALA A CA 1
ATOM 2569 C C . ALA A 1 351 ? -9.047 -7.730 19.399 1.00 95.19 351 ALA A C 1
ATOM 2571 O O . ALA A 1 351 ? -8.561 -7.085 18.469 1.00 95.19 351 ALA A O 1
ATOM 2572 N N . LEU A 1 352 ? -9.990 -7.231 20.204 1.00 96.31 352 LEU A N 1
ATOM 2573 C CA . LEU A 1 352 ? -10.410 -5.827 20.201 1.00 96.31 352 LEU A CA 1
ATOM 2574 C C . LEU A 1 352 ? -9.804 -5.128 21.420 1.00 96.31 352 LEU A C 1
ATOM 2576 O O . LEU A 1 352 ? -10.095 -5.507 22.553 1.00 96.31 352 LEU A O 1
ATOM 2580 N N . GLU A 1 353 ? -9.008 -4.092 21.185 1.00 94.88 353 GLU A N 1
ATOM 2581 C CA . GLU A 1 353 ? -8.472 -3.201 22.213 1.00 94.88 353 GLU A CA 1
ATOM 2582 C C . GLU A 1 353 ? -9.207 -1.861 22.162 1.00 94.88 353 GLU A C 1
ATOM 2584 O O . GLU A 1 353 ? -9.412 -1.298 21.087 1.00 94.88 353 GLU A O 1
ATOM 2589 N N . LEU A 1 354 ? -9.592 -1.332 23.323 1.00 94.38 354 LEU A N 1
ATOM 2590 C CA . LEU A 1 354 ? -10.222 -0.015 23.415 1.00 94.38 354 LEU A CA 1
ATOM 2591 C C . LEU A 1 354 ? -9.362 0.953 24.219 1.00 94.38 354 LEU A C 1
ATOM 2593 O O . LEU A 1 354 ? -8.879 0.620 25.304 1.00 94.38 354 LEU A O 1
ATOM 2597 N N . VAL A 1 355 ? -9.270 2.188 23.739 1.00 93.56 355 VAL A N 1
ATOM 2598 C CA . VAL A 1 355 ? -8.565 3.276 24.422 1.00 93.56 355 VAL A CA 1
ATOM 2599 C C . VAL A 1 355 ? -9.543 4.416 24.686 1.00 93.56 355 VAL A C 1
ATOM 2601 O O . VAL A 1 355 ? -10.143 4.965 23.768 1.00 93.56 355 VAL A O 1
ATOM 2604 N N . LEU A 1 356 ? -9.716 4.792 25.954 1.00 93.75 356 LEU A N 1
ATOM 2605 C CA . LEU A 1 356 ? -10.512 5.965 26.326 1.00 93.75 356 LEU A CA 1
ATOM 2606 C C . LEU A 1 356 ? -9.617 7.207 26.317 1.00 93.75 356 LEU A C 1
ATOM 2608 O O . LEU A 1 356 ? -8.663 7.296 27.094 1.00 93.75 356 LEU A O 1
ATOM 2612 N N . LEU A 1 357 ? -9.925 8.159 25.441 1.00 91.69 357 LEU A N 1
ATOM 2613 C CA . LEU A 1 357 ? -9.228 9.438 25.330 1.00 91.69 357 LEU A CA 1
ATOM 2614 C C . LEU A 1 357 ? -9.831 10.485 26.280 1.00 91.69 357 LEU A C 1
ATOM 2616 O O . LEU A 1 357 ? -10.974 10.370 26.706 1.00 91.69 357 LEU A O 1
ATOM 2620 N N . GLU A 1 358 ? -9.055 11.526 26.599 1.00 74.88 358 GLU A N 1
ATOM 2621 C CA . GLU A 1 358 ? -9.524 12.773 27.243 1.00 74.88 358 GLU A CA 1
ATOM 2622 C C . GLU A 1 358 ? -10.441 12.622 28.482 1.00 74.88 358 GLU A C 1
ATOM 2624 O O . GLU A 1 358 ? -11.474 13.277 28.575 1.00 74.88 358 GLU A O 1
ATOM 2629 N N . GLU A 1 359 ? -10.084 11.777 29.458 1.00 79.81 359 GLU A N 1
ATOM 2630 C CA . GLU A 1 359 ? -10.927 11.496 30.645 1.00 79.81 359 GLU A CA 1
ATOM 2631 C C . GLU A 1 359 ? -12.374 11.075 30.300 1.00 79.81 359 GLU A C 1
ATOM 2633 O O . GLU A 1 359 ? -13.268 11.186 31.147 1.00 79.81 359 GLU A O 1
ATOM 2638 N N . TYR A 1 360 ? -12.629 10.584 29.078 1.00 91.81 360 TYR A N 1
ATOM 2639 C CA . TYR A 1 360 ? -13.960 10.147 28.687 1.00 91.81 360 TYR A CA 1
ATOM 2640 C C . TYR A 1 360 ? -14.446 9.059 29.648 1.00 91.81 360 TYR A C 1
ATOM 2642 O O . TYR A 1 360 ? -13.773 8.053 29.883 1.00 91.81 360 TYR A O 1
ATOM 2650 N N . SER A 1 361 ? -15.620 9.299 30.229 1.00 92.75 361 SER A N 1
ATOM 2651 C CA . SER A 1 361 ? -16.279 8.412 31.178 1.00 92.75 361 SER A CA 1
ATOM 2652 C C . SER A 1 361 ? -17.557 7.899 30.518 1.00 92.75 361 SER A C 1
ATOM 2654 O O . SER A 1 361 ? -18.533 8.646 30.454 1.00 92.75 361 SER A O 1
ATOM 2656 N N . PRO A 1 362 ? -17.541 6.671 29.969 1.00 94.56 362 PRO A N 1
ATOM 2657 C CA . PRO A 1 362 ? -18.695 6.120 29.273 1.00 94.56 362 PRO A CA 1
ATOM 2658 C C . PRO A 1 362 ? -19.907 5.989 30.203 1.00 94.56 362 PRO A C 1
ATOM 2660 O O . PRO A 1 362 ? -19.783 5.524 31.341 1.00 94.56 362 PRO A O 1
ATOM 2663 N N . GLU A 1 363 ? -21.082 6.379 29.716 1.00 93.75 363 GLU A N 1
ATOM 2664 C CA . GLU A 1 363 ? -22.350 6.297 30.440 1.00 93.75 363 GLU A CA 1
ATOM 2665 C C . GLU A 1 363 ? -23.190 5.116 29.946 1.00 93.75 363 GLU A C 1
ATOM 2667 O O . GLU A 1 363 ? -23.080 4.670 28.806 1.00 93.75 363 GLU A O 1
ATOM 2672 N N . ILE A 1 364 ? -24.062 4.587 30.809 1.00 91.12 364 ILE A N 1
ATOM 2673 C CA . ILE A 1 364 ? -24.946 3.479 30.433 1.00 91.12 364 ILE A CA 1
ATOM 2674 C C . ILE A 1 364 ? -25.813 3.843 29.220 1.00 91.12 364 ILE A C 1
ATOM 2676 O O . ILE A 1 364 ? -26.509 4.858 29.215 1.00 91.12 364 ILE A O 1
ATOM 2680 N N . GLY A 1 365 ? -25.816 2.970 28.215 1.00 89.19 365 GLY A N 1
ATOM 2681 C CA . GLY A 1 365 ? -26.538 3.167 26.962 1.00 89.19 365 GLY A CA 1
ATOM 2682 C C . GLY A 1 365 ? -25.752 3.902 25.876 1.00 89.19 365 GLY A C 1
ATOM 2683 O O . GLY A 1 365 ? -26.280 4.013 24.770 1.00 89.19 365 GLY A O 1
ATOM 2684 N N . ASP A 1 366 ? -24.523 4.358 26.141 1.00 97.31 366 ASP A N 1
ATOM 2685 C CA . ASP A 1 366 ? -23.631 4.856 25.091 1.00 97.31 366 ASP A CA 1
ATOM 2686 C C . ASP A 1 366 ? -23.372 3.756 24.050 1.00 97.31 366 ASP A C 1
ATOM 2688 O O . ASP A 1 366 ? -23.213 2.582 24.398 1.00 97.31 366 ASP A O 1
ATOM 2692 N N . GLN A 1 367 ? -23.351 4.140 22.770 1.00 97.75 367 GLN A N 1
ATOM 2693 C CA . GLN A 1 367 ? -23.185 3.237 21.630 1.00 97.75 367 GLN A CA 1
ATOM 2694 C C . GLN A 1 367 ? -22.151 3.776 20.641 1.00 97.75 367 GLN A C 1
ATOM 2696 O O . GLN A 1 367 ? -22.148 4.969 20.341 1.00 97.75 367 GLN A O 1
ATOM 2701 N N . PHE A 1 368 ? -21.329 2.877 20.097 1.00 98.19 368 PHE A N 1
ATOM 2702 C CA . PHE A 1 368 ? -20.266 3.185 19.140 1.00 98.19 368 PHE A CA 1
ATOM 2703 C C . PHE A 1 368 ? -20.284 2.141 18.018 1.00 98.19 368 PHE A C 1
ATOM 2705 O O . PHE A 1 368 ? -19.848 1.004 18.211 1.00 98.19 368 PHE A O 1
ATOM 2712 N N . GLU A 1 369 ? -20.826 2.498 16.852 1.00 98.38 369 GLU A N 1
ATOM 2713 C CA . GLU A 1 369 ? -20.748 1.667 15.641 1.00 98.38 369 GLU A CA 1
ATOM 2714 C C . GLU A 1 369 ? -19.372 1.855 14.995 1.00 98.38 369 GLU A C 1
ATOM 2716 O O . GLU A 1 369 ? -19.196 2.672 14.097 1.00 98.38 369 GLU A O 1
ATOM 2721 N N . PHE A 1 370 ? -18.370 1.149 15.518 1.00 98.44 370 PHE A N 1
ATOM 2722 C CA . PHE A 1 370 ? -16.971 1.341 15.125 1.00 98.44 370 PHE A CA 1
ATOM 2723 C C . PHE A 1 370 ? -16.562 0.505 13.907 1.00 98.44 370 PHE A C 1
ATOM 2725 O O . PHE A 1 370 ? -15.526 0.774 13.310 1.00 98.44 370 PHE A O 1
ATOM 2732 N N . LEU A 1 371 ? -17.340 -0.513 13.524 1.00 98.81 371 LEU A N 1
ATOM 2733 C CA . LEU A 1 371 ? -17.065 -1.325 12.338 1.00 98.81 371 LEU A CA 1
ATOM 2734 C C . LEU A 1 371 ? -18.324 -1.491 11.499 1.00 98.81 371 LEU A C 1
ATOM 2736 O O . LEU A 1 371 ? -19.364 -1.914 12.008 1.00 98.81 371 LEU A O 1
ATOM 2740 N N . THR A 1 372 ? -18.206 -1.239 10.198 1.00 98.88 372 THR A N 1
ATOM 2741 C CA . THR A 1 372 ? -19.237 -1.566 9.203 1.00 98.88 372 THR A CA 1
ATOM 2742 C C . THR A 1 372 ? -18.652 -2.455 8.108 1.00 98.88 372 THR A C 1
ATOM 2744 O O . THR A 1 372 ? -17.473 -2.352 7.787 1.00 98.88 372 THR A O 1
ATOM 2747 N N . ALA A 1 373 ? -19.463 -3.360 7.557 1.00 98.81 373 ALA A N 1
ATOM 2748 C CA . ALA A 1 373 ? -19.063 -4.270 6.487 1.00 98.81 373 ALA A CA 1
ATOM 2749 C C . ALA A 1 373 ? -20.217 -4.499 5.506 1.00 98.81 373 ALA A C 1
ATOM 2751 O O . ALA A 1 373 ? -21.214 -5.147 5.844 1.00 98.81 373 ALA A O 1
ATOM 2752 N N . THR A 1 374 ? -20.091 -3.990 4.280 1.00 98.62 374 THR A N 1
ATOM 2753 C CA . THR A 1 374 ? -21.160 -4.073 3.265 1.00 98.62 374 THR A CA 1
ATOM 2754 C C . THR A 1 374 ? -21.411 -5.518 2.813 1.00 98.62 374 THR A C 1
ATOM 2756 O O . THR A 1 374 ? -22.559 -5.905 2.585 1.00 98.62 374 THR A O 1
ATOM 2759 N N . GLY A 1 375 ? -20.364 -6.346 2.754 1.00 98.19 375 GLY A N 1
ATOM 2760 C CA . GLY A 1 375 ? -20.434 -7.793 2.509 1.00 98.19 375 GLY A CA 1
ATOM 2761 C C . GLY A 1 375 ? -20.825 -8.630 3.738 1.00 98.19 375 GLY A C 1
ATOM 2762 O O . GLY A 1 375 ? -20.958 -9.852 3.635 1.00 98.19 375 GLY A O 1
ATOM 2763 N N . GLY A 1 376 ? -21.046 -7.980 4.883 1.00 98.62 376 GLY A N 1
ATOM 2764 C CA . GLY A 1 376 ? -21.488 -8.581 6.137 1.00 98.62 376 GLY A CA 1
ATOM 2765 C C . GLY A 1 376 ? -20.361 -8.878 7.128 1.00 98.62 376 GLY A C 1
ATOM 2766 O O . GLY A 1 376 ? -19.185 -8.912 6.774 1.00 98.62 376 GLY A O 1
ATOM 2767 N N . VAL A 1 377 ? -20.739 -9.105 8.387 1.00 98.81 377 VAL A N 1
ATOM 2768 C CA . VAL A 1 377 ? -19.821 -9.463 9.479 1.00 98.81 377 VAL A CA 1
ATOM 2769 C C . VAL A 1 377 ? -19.950 -10.952 9.798 1.00 98.81 377 VAL A C 1
ATOM 2771 O O . VAL A 1 377 ? -21.055 -11.476 9.956 1.00 98.81 377 VAL A O 1
ATOM 2774 N N . THR A 1 378 ? -18.819 -11.644 9.916 1.00 98.25 378 THR A N 1
ATOM 2775 C CA . THR A 1 378 ? -18.748 -13.039 10.365 1.00 98.25 378 THR A CA 1
ATOM 2776 C C . THR A 1 378 ? -17.706 -13.207 11.469 1.00 98.25 378 THR A C 1
ATOM 2778 O O . THR A 1 378 ? -16.754 -12.436 11.568 1.00 98.25 378 THR A O 1
ATOM 2781 N N . GLY A 1 379 ? -17.880 -14.227 12.311 1.00 96.12 379 GLY A N 1
ATOM 2782 C CA . GLY A 1 379 ? -17.012 -14.434 13.472 1.00 96.12 379 GLY A CA 1
ATOM 2783 C C . GLY A 1 379 ? -17.293 -13.446 14.608 1.00 96.12 379 GLY A C 1
ATOM 2784 O O . GLY A 1 379 ? -18.383 -12.880 14.695 1.00 96.12 379 GLY A O 1
ATOM 2785 N N . ALA A 1 380 ? -16.330 -13.311 15.514 1.00 95.56 380 ALA A N 1
ATOM 2786 C CA . ALA A 1 380 ? -16.373 -12.407 16.659 1.00 95.56 380 ALA A CA 1
ATOM 2787 C C . ALA A 1 380 ? -14.945 -12.152 17.160 1.00 95.56 380 ALA A C 1
ATOM 2789 O O . ALA A 1 380 ? -14.084 -13.025 17.040 1.00 95.56 380 ALA A O 1
ATOM 2790 N N . PHE A 1 381 ? -14.711 -10.992 17.772 1.00 95.44 381 PHE A N 1
ATOM 2791 C CA . PHE A 1 381 ? -13.444 -10.711 18.436 1.00 95.44 381 PHE A CA 1
ATOM 2792 C C . PHE A 1 381 ? -13.221 -11.672 19.612 1.00 95.44 381 PHE A C 1
ATOM 2794 O O . PHE A 1 381 ? -14.121 -11.928 20.420 1.00 95.44 381 PHE A O 1
ATOM 2801 N N . ALA A 1 382 ? -12.001 -12.185 19.727 1.00 89.25 382 ALA A N 1
ATOM 2802 C CA . ALA A 1 382 ? -11.520 -12.945 20.865 1.00 89.25 382 ALA A CA 1
ATOM 2803 C C . ALA A 1 382 ? -11.209 -11.981 22.019 1.00 89.25 382 ALA A C 1
ATOM 2805 O O . ALA A 1 382 ? -10.063 -11.626 22.254 1.00 89.25 382 ALA A O 1
ATOM 2806 N N . THR A 1 383 ? -12.237 -11.521 22.734 1.00 70.12 383 THR A N 1
ATOM 2807 C CA . THR A 1 383 ? -12.045 -10.605 23.867 1.00 70.12 383 THR A CA 1
ATOM 2808 C C . THR A 1 383 ? -11.447 -11.333 25.066 1.00 70.12 383 THR A C 1
ATOM 2810 O O . THR A 1 383 ? -12.071 -12.252 25.616 1.00 70.12 383 THR A O 1
ATOM 2813 N N . THR A 1 384 ? -10.282 -10.883 25.524 1.00 63.50 384 THR A N 1
ATOM 2814 C CA . THR A 1 384 ? -9.637 -11.369 26.747 1.00 63.50 384 THR A CA 1
ATOM 2815 C C . THR A 1 384 ? -9.764 -10.336 27.872 1.00 63.50 384 THR A C 1
ATOM 2817 O O . THR A 1 384 ? -9.823 -9.128 27.643 1.00 63.50 384 THR A O 1
ATOM 2820 N N . ALA A 1 385 ? -9.810 -10.790 29.128 1.00 55.19 385 ALA A N 1
ATOM 2821 C CA . ALA A 1 385 ? -9.829 -9.883 30.276 1.00 55.19 385 ALA A CA 1
ATOM 2822 C C . ALA A 1 385 ? -8.572 -8.986 30.284 1.00 55.19 385 ALA A C 1
ATOM 2824 O O . ALA A 1 385 ? -7.457 -9.499 30.364 1.00 55.19 385 ALA A O 1
ATOM 2825 N N . GLY A 1 386 ? -8.765 -7.663 30.235 1.00 60.69 386 GLY A N 1
ATOM 2826 C CA . GLY A 1 386 ? -7.692 -6.659 30.227 1.00 60.69 386 GLY A CA 1
ATOM 2827 C C . GLY A 1 386 ? -7.517 -5.891 28.911 1.00 60.69 386 GLY A C 1
ATOM 2828 O O . GLY A 1 386 ? -6.833 -4.876 28.926 1.00 60.69 386 GLY A O 1
ATOM 2829 N N . GLU A 1 387 ? -8.145 -6.327 27.813 1.00 72.50 387 GLU A N 1
ATOM 2830 C CA . GLU A 1 387 ? -8.117 -5.622 26.511 1.00 72.50 387 GLU A CA 1
ATOM 2831 C C . GLU A 1 387 ? -9.196 -4.533 26.409 1.00 72.50 387 GLU A C 1
ATOM 2833 O O . GLU A 1 387 ? -9.040 -3.544 25.696 1.00 72.50 387 GLU A O 1
ATOM 2838 N N . LEU A 1 388 ? -10.276 -4.691 27.180 1.00 88.19 388 LEU A N 1
ATOM 2839 C CA . LEU A 1 388 ? -11.296 -3.666 27.363 1.00 88.19 388 LEU A CA 1
ATOM 2840 C C . LEU A 1 388 ? -11.043 -2.934 28.693 1.00 88.19 388 LEU A C 1
ATOM 2842 O O . LEU A 1 388 ? -10.885 -3.595 29.729 1.00 88.19 388 LEU A O 1
ATOM 2846 N N . PRO A 1 389 ? -11.028 -1.590 28.707 1.00 89.75 389 PRO A N 1
ATOM 2847 C CA . PRO A 1 389 ? -10.819 -0.811 29.914 1.00 89.75 389 PRO A CA 1
ATOM 2848 C C . PRO A 1 389 ? -11.977 -1.045 30.884 1.00 89.75 389 PRO A C 1
ATOM 2850 O O . PRO A 1 389 ? -13.146 -1.026 30.496 1.00 89.75 389 PRO A O 1
ATOM 2853 N N . ALA A 1 390 ? -11.653 -1.271 32.159 1.00 88.00 390 ALA A N 1
ATOM 2854 C CA . ALA A 1 390 ? -12.663 -1.420 33.197 1.00 88.00 390 ALA A CA 1
ATOM 2855 C C . ALA A 1 390 ? -13.441 -0.110 33.369 1.00 88.00 390 ALA A C 1
ATOM 2857 O O . ALA A 1 390 ? -12.843 0.962 33.460 1.00 88.00 390 ALA A O 1
ATOM 2858 N N . LEU A 1 391 ? -14.766 -0.212 33.451 1.00 87.94 391 LEU A N 1
ATOM 2859 C CA . LEU A 1 391 ? -15.633 0.932 33.693 1.00 87.94 391 LEU A CA 1
ATOM 2860 C C . LEU A 1 391 ? -15.982 1.038 35.178 1.00 87.94 391 LEU A C 1
ATOM 2862 O O . LEU A 1 391 ? -16.193 0.038 35.869 1.00 87.94 391 LEU A O 1
ATOM 2866 N N . GLU A 1 392 ? -16.041 2.268 35.681 1.00 82.69 392 GLU A N 1
ATOM 2867 C CA . GLU A 1 392 ? -16.505 2.533 37.041 1.00 82.69 392 GLU A CA 1
ATOM 2868 C C . GLU A 1 392 ? -18.035 2.386 37.151 1.00 82.69 392 GLU A C 1
ATOM 2870 O O . GLU A 1 392 ? -18.748 2.186 36.169 1.00 82.69 392 GLU A O 1
ATOM 2875 N N . GLY A 1 393 ? -18.570 2.457 38.373 1.00 77.38 393 GLY A N 1
ATOM 2876 C CA . GLY A 1 393 ? -20.023 2.503 38.591 1.00 77.38 393 GLY A CA 1
ATOM 2877 C C . GLY A 1 393 ? -20.774 1.193 38.326 1.00 77.38 393 GLY A C 1
ATOM 2878 O O . GLY A 1 393 ? -22.000 1.205 38.270 1.00 77.38 393 GLY A O 1
ATOM 2879 N N . GLY A 1 394 ? -20.068 0.064 38.196 1.00 77.25 394 GLY A N 1
ATOM 2880 C CA . GLY A 1 394 ? -20.685 -1.225 37.872 1.00 77.25 394 GLY A CA 1
ATOM 2881 C C . GLY A 1 394 ? -21.133 -1.317 36.415 1.00 77.25 394 GLY A C 1
ATOM 2882 O O . GLY A 1 394 ? -22.074 -2.048 36.118 1.00 77.25 394 GLY A O 1
ATOM 2883 N N . LEU A 1 395 ? -20.492 -0.558 35.526 1.00 86.12 395 LEU A N 1
ATOM 2884 C CA . LEU A 1 395 ? -20.708 -0.610 34.086 1.00 86.12 395 LEU A CA 1
ATOM 2885 C C . LEU A 1 395 ? -19.774 -1.626 33.425 1.00 86.12 395 LEU A C 1
ATOM 2887 O O . LEU A 1 395 ? -18.737 -2.002 33.974 1.00 86.12 395 LEU A O 1
ATOM 2891 N N . GLY A 1 396 ? -20.160 -2.080 32.240 1.00 88.81 396 GLY A N 1
ATOM 2892 C CA . GLY A 1 396 ? -19.407 -3.023 31.429 1.00 88.81 396 GLY A CA 1
ATOM 2893 C C . GLY A 1 396 ? -19.630 -2.780 29.944 1.00 88.81 396 GLY A C 1
ATOM 2894 O O . GLY A 1 396 ? -20.535 -2.050 29.544 1.00 88.81 396 GLY A O 1
ATOM 2895 N N . TRP A 1 397 ? -18.787 -3.407 29.137 1.00 92.00 397 TRP A N 1
ATOM 2896 C CA . TRP A 1 397 ? -18.873 -3.359 27.686 1.00 92.00 397 TRP A CA 1
ATOM 2897 C C . TRP A 1 397 ? -19.650 -4.561 27.157 1.00 92.00 397 TRP A C 1
ATOM 2899 O O . TRP A 1 397 ? -19.362 -5.701 27.523 1.00 92.00 397 TRP A O 1
ATOM 2909 N N . GLU A 1 398 ? -20.593 -4.310 26.260 1.00 92.12 398 GLU A N 1
ATOM 2910 C CA . GLU A 1 398 ? -21.239 -5.323 25.434 1.00 92.12 398 GLU A CA 1
ATOM 2911 C C . GLU A 1 398 ? -20.879 -5.068 23.968 1.00 92.12 398 GLU A C 1
ATOM 2913 O O . GLU A 1 398 ? -21.044 -3.957 23.468 1.00 92.12 398 GLU A O 1
ATOM 2918 N N . ILE A 1 399 ? -20.389 -6.094 23.268 1.00 94.88 399 ILE A N 1
ATOM 2919 C CA . ILE A 1 399 ? -20.143 -6.025 21.824 1.00 94.88 399 ILE A CA 1
ATOM 2920 C C . ILE A 1 399 ? -21.313 -6.696 21.112 1.00 94.88 399 ILE A C 1
ATOM 2922 O O . ILE A 1 399 ? -21.544 -7.898 21.260 1.00 94.88 399 ILE A O 1
ATOM 2926 N N . VAL A 1 400 ? -22.040 -5.914 20.322 1.00 95.50 400 VAL A N 1
ATOM 2927 C CA . VAL A 1 400 ? -23.208 -6.354 19.566 1.00 95.50 400 VAL A CA 1
ATOM 2928 C C . VAL A 1 400 ? -22.810 -6.560 18.108 1.00 95.50 400 VAL A C 1
ATOM 2930 O O . VAL A 1 400 ? -22.458 -5.615 17.406 1.00 95.50 400 VAL A O 1
ATOM 2933 N N . TYR A 1 401 ? -22.900 -7.805 17.643 1.00 96.50 401 TYR A N 1
ATOM 2934 C CA . TYR A 1 401 ? -22.624 -8.178 16.256 1.00 96.50 401 TYR A CA 1
ATOM 2935 C C . TYR A 1 401 ? -23.919 -8.155 15.437 1.00 96.50 401 TYR A C 1
ATOM 2937 O O . TYR A 1 401 ? -24.792 -9.015 15.592 1.00 96.50 401 TYR A O 1
ATOM 2945 N N . GLY A 1 402 ? -24.052 -7.148 14.579 1.00 96.06 402 GLY A N 1
ATOM 2946 C CA . GLY A 1 402 ? -25.095 -7.055 13.566 1.00 96.06 402 GLY A CA 1
ATOM 2947 C C . GLY A 1 402 ? -24.734 -7.826 12.294 1.00 96.06 402 GLY A C 1
ATOM 2948 O O . GLY A 1 402 ? -23.644 -8.371 12.152 1.00 96.06 402 GLY A O 1
ATOM 2949 N N . GLY A 1 403 ? -25.657 -7.857 11.328 1.00 96.31 403 GLY A N 1
ATOM 2950 C CA . GLY A 1 403 ? -25.398 -8.509 10.037 1.00 96.31 403 GLY A CA 1
ATOM 2951 C C . GLY A 1 403 ? -24.331 -7.802 9.193 1.00 96.31 403 GLY A C 1
ATOM 2952 O O . GLY A 1 403 ? -23.651 -8.458 8.412 1.00 96.31 403 GLY A O 1
ATOM 2953 N N . SER A 1 404 ? -24.185 -6.486 9.358 1.00 98.06 404 SER A N 1
ATOM 2954 C CA . SER A 1 404 ? -23.288 -5.621 8.577 1.00 98.06 404 SER A CA 1
ATOM 2955 C C . SER A 1 404 ? -22.552 -4.583 9.428 1.00 98.06 404 SER A C 1
ATOM 2957 O O . SER A 1 404 ? -21.955 -3.662 8.880 1.00 98.06 404 SER A O 1
ATOM 2959 N N . SER A 1 405 ? -22.623 -4.680 10.756 1.00 98.44 405 SER A N 1
ATOM 2960 C CA . SER A 1 405 ? -21.917 -3.765 11.651 1.00 98.44 405 SER A CA 1
ATOM 2961 C C . SER A 1 405 ? -21.607 -4.405 12.997 1.00 98.44 405 SER A C 1
ATOM 2963 O O . SER A 1 405 ? -22.215 -5.410 13.378 1.00 98.44 405 SER A O 1
ATOM 2965 N N . VAL A 1 406 ? -20.643 -3.826 13.709 1.00 98.62 406 VAL A N 1
ATOM 2966 C CA . VAL A 1 406 ? -20.327 -4.150 15.100 1.00 98.62 406 VAL A CA 1
ATOM 2967 C C . VAL A 1 406 ? -20.474 -2.883 15.925 1.00 98.62 406 VAL A C 1
ATOM 2969 O O . VAL A 1 406 ? -19.888 -1.847 15.609 1.00 98.62 406 VAL A O 1
ATOM 2972 N N . VAL A 1 407 ? -21.275 -2.979 16.983 1.00 98.31 407 VAL A N 1
ATOM 2973 C CA . VAL A 1 407 ? -21.586 -1.863 17.874 1.00 98.31 407 VAL A CA 1
ATOM 2974 C C . VAL A 1 407 ? -21.111 -2.201 19.275 1.00 98.31 407 VAL A C 1
ATOM 2976 O O . VAL A 1 407 ? -21.518 -3.205 19.857 1.00 98.31 407 VAL A O 1
ATOM 2979 N N . LEU A 1 408 ? -20.272 -1.346 19.838 1.00 97.12 408 LEU A N 1
ATOM 2980 C CA . LEU A 1 408 ? -19.932 -1.384 21.251 1.00 97.12 408 LEU A CA 1
ATOM 2981 C C . LEU A 1 408 ? -21.012 -0.633 22.035 1.00 97.12 408 LEU A C 1
ATOM 2983 O O . LEU A 1 408 ? -21.344 0.495 21.684 1.00 97.12 408 LEU A O 1
ATOM 2987 N N . THR A 1 409 ? -21.560 -1.243 23.082 1.00 95.56 409 THR A N 1
ATOM 2988 C CA . THR A 1 409 ? -22.574 -0.640 23.957 1.00 95.56 409 THR A CA 1
ATOM 2989 C C . THR A 1 409 ? -22.102 -0.666 25.405 1.00 95.56 409 THR A C 1
ATOM 2991 O O . THR A 1 409 ? -21.577 -1.674 25.879 1.00 95.56 409 THR A O 1
ATOM 2994 N N . VAL A 1 410 ? -22.313 0.427 26.134 1.00 95.31 410 VAL A N 1
ATOM 2995 C CA . VAL A 1 410 ? -22.106 0.456 27.585 1.00 95.31 410 VAL A CA 1
ATOM 2996 C C . VAL A 1 410 ? -23.356 -0.067 28.277 1.00 95.31 410 VAL A C 1
ATOM 2998 O O . VAL A 1 410 ? -24.450 0.485 28.137 1.00 95.31 410 VAL A O 1
ATOM 3001 N N . VAL A 1 411 ? -23.194 -1.116 29.072 1.00 87.50 411 VAL A N 1
ATOM 3002 C CA . VAL A 1 411 ? -24.273 -1.769 29.817 1.00 87.50 411 VAL A CA 1
ATOM 3003 C C . VAL A 1 411 ? -23.979 -1.771 31.312 1.00 87.50 411 VAL A C 1
ATOM 3005 O O . VAL A 1 411 ? -22.872 -1.473 31.751 1.00 87.50 411 VAL A O 1
ATOM 3008 N N . SER A 1 412 ? -24.972 -2.126 32.125 1.00 84.12 412 SER A N 1
ATOM 3009 C CA . SER A 1 412 ? -24.707 -2.504 33.515 1.00 84.12 412 SER A CA 1
ATOM 3010 C C . SER A 1 412 ? -23.952 -3.836 33.521 1.00 84.12 412 SER A C 1
ATOM 3012 O O . SER A 1 412 ? -24.435 -4.812 32.951 1.00 84.12 412 SER A O 1
ATOM 3014 N N . ALA A 1 413 ? -22.784 -3.902 34.165 1.00 73.56 413 ALA A N 1
ATOM 3015 C CA . ALA A 1 413 ? -21.966 -5.118 34.239 1.00 73.56 413 ALA A CA 1
ATOM 3016 C C . ALA A 1 413 ? -22.580 -6.230 35.110 1.00 73.56 413 ALA A C 1
ATOM 3018 O O . ALA A 1 413 ? -21.988 -7.302 35.236 1.00 73.56 413 ALA A O 1
ATOM 3019 N N . GLY A 1 414 ? -23.746 -5.993 35.720 1.00 71.31 414 GLY A N 1
ATOM 3020 C CA . GLY A 1 414 ? -24.262 -6.818 36.811 1.00 71.31 414 GLY A CA 1
ATOM 3021 C C . GLY A 1 414 ? -23.366 -6.716 38.052 1.00 71.31 414 GLY A C 1
ATOM 3022 O O . GLY A 1 414 ? -22.149 -6.551 37.967 1.00 71.31 414 GLY A O 1
ATOM 3023 N N . LEU A 1 415 ? -23.943 -6.766 39.251 1.00 77.56 415 LEU A N 1
ATOM 3024 C CA . LEU A 1 415 ? -23.120 -6.878 40.458 1.00 77.56 415 LEU A CA 1
ATOM 3025 C C . LEU A 1 415 ? -22.710 -8.340 40.642 1.00 77.56 415 LEU A C 1
ATOM 3027 O O . LEU A 1 415 ? -23.568 -9.222 40.616 1.00 77.56 415 LEU A O 1
ATOM 3031 N N . PRO A 1 416 ? -21.424 -8.643 40.877 1.00 83.38 416 PRO A N 1
ATOM 3032 C CA . PRO A 1 416 ? -21.031 -9.987 41.268 1.00 83.38 416 PRO A CA 1
ATOM 3033 C C . PRO A 1 416 ? -21.812 -10.432 42.511 1.00 83.38 416 PRO A C 1
ATOM 3035 O O . PRO A 1 416 ? -21.728 -9.804 43.561 1.00 83.38 416 PRO A O 1
ATOM 3038 N N . GLY A 1 417 ? -22.579 -11.516 42.387 1.00 83.69 417 GLY A N 1
ATOM 3039 C CA . GLY A 1 417 ? -23.442 -12.014 43.462 1.00 83.69 417 GLY A CA 1
ATOM 3040 C C . GLY A 1 417 ? -24.893 -11.519 43.431 1.00 83.69 417 GLY A C 1
ATOM 3041 O O . GLY A 1 417 ? -25.687 -12.065 44.188 1.00 83.69 417 GLY A O 1
ATOM 3042 N N . ASP A 1 418 ? -25.248 -10.566 42.565 1.00 87.88 418 ASP A N 1
ATOM 3043 C CA . ASP A 1 418 ? -26.633 -10.149 42.291 1.00 87.88 418 ASP A CA 1
ATOM 3044 C C . ASP A 1 418 ? -27.230 -11.120 41.268 1.00 87.88 418 ASP A C 1
ATOM 3046 O O . ASP A 1 418 ? -27.055 -11.012 40.052 1.00 87.88 418 ASP A O 1
ATOM 3050 N N . TYR A 1 419 ? -27.836 -12.175 41.792 1.00 88.25 419 TYR A N 1
ATOM 3051 C CA . TYR A 1 419 ? -28.342 -13.289 41.006 1.00 88.25 419 TYR A CA 1
ATOM 3052 C C . TYR A 1 419 ? -29.764 -13.062 40.511 1.00 88.25 419 TYR A C 1
ATOM 3054 O O . TYR A 1 419 ? -30.180 -13.744 39.574 1.00 88.25 419 TYR A O 1
ATOM 3062 N N . ASN A 1 420 ? -30.511 -12.140 41.119 1.00 86.81 420 ASN A N 1
ATOM 3063 C CA . ASN A 1 420 ? -31.839 -11.751 40.650 1.00 86.81 420 ASN A CA 1
ATOM 3064 C C . ASN A 1 420 ? -31.800 -10.533 39.694 1.00 86.81 420 ASN A C 1
ATOM 3066 O O . ASN A 1 420 ? -32.822 -10.227 39.076 1.00 86.81 420 ASN A O 1
ATOM 3070 N N . SER A 1 421 ? -30.626 -9.906 39.537 1.00 83.50 421 SER A N 1
ATOM 3071 C CA . SER A 1 421 ? -30.363 -8.725 38.708 1.00 83.50 421 SER A CA 1
ATOM 3072 C C . SER A 1 421 ? -31.194 -7.496 39.098 1.00 83.50 421 SER A C 1
ATOM 3074 O O . SER A 1 421 ? -31.605 -6.725 38.227 1.00 83.50 421 SER A O 1
ATOM 3076 N N . ASP A 1 422 ? -31.473 -7.311 40.390 1.00 81.81 422 ASP A N 1
ATOM 3077 C CA . ASP A 1 422 ? -32.219 -6.160 40.915 1.00 81.81 422 ASP A CA 1
ATOM 3078 C C . ASP A 1 422 ? -31.329 -4.967 41.305 1.00 81.81 422 ASP A C 1
ATOM 3080 O O . ASP A 1 422 ? -31.836 -3.909 41.699 1.00 81.81 422 ASP A O 1
ATOM 3084 N N . GLY A 1 423 ? -30.014 -5.092 41.102 1.00 79.12 423 GLY A N 1
ATOM 3085 C CA . GLY A 1 423 ? -29.033 -4.042 41.349 1.00 79.12 423 GLY A CA 1
ATOM 3086 C C . GLY A 1 423 ? -28.543 -3.992 42.796 1.00 79.12 423 GLY A C 1
ATOM 3087 O O . GLY A 1 423 ? -27.854 -3.033 43.177 1.00 79.12 423 GLY A O 1
ATOM 3088 N N . VAL A 1 424 ? -28.871 -4.996 43.610 1.00 84.31 424 VAL A N 1
ATOM 3089 C CA . VAL A 1 424 ? -28.432 -5.137 44.998 1.00 84.31 424 VAL A CA 1
ATOM 3090 C C . VAL A 1 424 ? -28.017 -6.585 45.238 1.00 84.31 424 VAL A C 1
ATOM 3092 O O . VAL A 1 424 ? -28.654 -7.504 44.760 1.00 84.31 424 VAL A O 1
ATOM 3095 N N . VAL A 1 425 ? -26.941 -6.806 45.992 1.00 90.94 425 VAL A N 1
ATOM 3096 C CA . VAL A 1 425 ? -26.549 -8.146 46.444 1.00 90.94 425 VAL A CA 1
ATOM 3097 C C . VAL A 1 425 ? -27.086 -8.343 47.856 1.00 90.94 425 VAL A C 1
ATOM 3099 O O . VAL A 1 425 ? -26.472 -7.904 48.833 1.00 90.94 425 VAL A O 1
ATOM 3102 N N . ASP A 1 426 ? -28.239 -8.984 47.996 1.00 93.25 426 ASP A N 1
ATOM 3103 C CA . ASP A 1 426 ? -28.909 -9.176 49.276 1.00 93.25 426 ASP A CA 1
ATOM 3104 C C . ASP A 1 426 ? -29.429 -10.611 49.497 1.00 93.25 426 ASP A C 1
ATOM 3106 O O . ASP A 1 426 ? -28.937 -11.598 48.940 1.00 93.25 426 ASP A O 1
ATOM 3110 N N . ALA A 1 427 ? -30.340 -10.782 50.459 1.00 95.06 427 ALA A N 1
ATOM 3111 C CA . ALA A 1 427 ? -30.862 -12.095 50.816 1.00 95.06 427 ALA A CA 1
ATOM 3112 C C . ALA A 1 427 ? -31.739 -12.715 49.712 1.00 95.06 427 ALA A C 1
ATOM 3114 O O . ALA A 1 427 ? -31.899 -13.938 49.698 1.00 95.06 427 ALA A O 1
ATOM 3115 N N . ALA A 1 428 ? -32.307 -11.911 48.811 1.00 93.50 428 ALA A N 1
ATOM 3116 C CA . ALA A 1 428 ? -33.053 -12.383 47.654 1.00 93.50 428 ALA A CA 1
ATOM 3117 C C . ALA A 1 428 ? -32.126 -13.118 46.675 1.00 93.50 428 ALA A C 1
ATOM 3119 O O . ALA A 1 428 ? -32.470 -14.215 46.229 1.00 93.50 428 ALA A O 1
ATOM 3120 N N . ASP A 1 429 ? -30.899 -12.644 46.465 1.00 92.88 429 ASP A N 1
ATOM 3121 C CA . ASP A 1 429 ? -29.920 -13.332 45.611 1.00 92.88 429 ASP A CA 1
ATOM 3122 C C . ASP A 1 429 ? -29.507 -14.684 46.165 1.00 92.88 429 ASP A C 1
ATOM 3124 O O . ASP A 1 429 ? -29.417 -15.672 45.434 1.00 92.88 429 ASP A O 1
ATOM 3128 N N . TYR A 1 430 ? -29.348 -14.776 47.486 1.00 93.38 430 TYR A N 1
ATOM 3129 C CA . TYR A 1 430 ? -29.113 -16.062 48.134 1.00 93.38 430 TYR A CA 1
ATOM 3130 C C . TYR A 1 430 ? -30.225 -17.063 47.832 1.00 93.38 430 TYR A C 1
ATOM 3132 O O . TYR A 1 430 ? -29.946 -18.251 47.664 1.00 93.38 430 TYR A O 1
ATOM 3140 N N . THR A 1 431 ? -31.483 -16.612 47.761 1.00 95.06 431 THR A N 1
ATOM 3141 C CA . THR A 1 431 ? -32.587 -17.507 47.400 1.00 95.06 431 THR A CA 1
ATOM 3142 C C . THR A 1 431 ? -32.494 -17.967 45.952 1.00 95.06 431 THR A C 1
ATOM 3144 O O . THR A 1 431 ? -32.682 -19.157 45.713 1.00 95.06 431 THR A O 1
ATOM 3147 N N . VAL A 1 432 ? -32.086 -17.095 45.024 1.00 93.56 432 VAL A N 1
ATOM 3148 C CA . VAL A 1 432 ? -31.827 -17.481 43.628 1.00 93.56 432 VAL A CA 1
ATOM 3149 C C . VAL A 1 432 ? -30.697 -18.509 43.533 1.00 93.56 432 VAL A C 1
ATOM 3151 O O . VAL A 1 432 ? -30.865 -19.536 42.878 1.00 93.56 432 VAL A O 1
ATOM 3154 N N . TRP A 1 433 ? -29.578 -18.304 44.235 1.00 94.94 433 TRP A N 1
ATOM 3155 C CA . TRP A 1 433 ? -28.477 -19.276 44.280 1.00 94.94 433 TRP A CA 1
ATOM 3156 C C . TRP A 1 433 ? -28.899 -20.615 44.882 1.00 94.94 433 TRP A C 1
ATOM 3158 O O . TRP A 1 433 ? -28.681 -21.671 44.287 1.00 94.94 433 TRP A O 1
ATOM 3168 N N . ARG A 1 434 ? -29.538 -20.577 46.056 1.00 94.44 434 ARG A N 1
ATOM 3169 C CA . ARG A 1 434 ? -29.968 -21.773 46.792 1.00 94.44 434 ARG A CA 1
ATOM 3170 C C . ARG A 1 434 ? -30.949 -22.612 45.979 1.00 94.44 434 ARG A C 1
ATOM 3172 O O . ARG A 1 434 ? -30.897 -23.839 46.046 1.00 94.44 434 ARG A O 1
ATOM 3179 N N . ASP A 1 435 ? -31.834 -21.955 45.238 1.00 94.50 435 ASP A N 1
ATOM 3180 C CA . ASP A 1 435 ? -32.870 -22.611 44.445 1.00 94.50 435 ASP A CA 1
ATOM 3181 C C . ASP A 1 435 ? -32.346 -23.041 43.053 1.00 94.50 435 ASP A C 1
ATOM 3183 O O . ASP A 1 435 ? -33.098 -23.603 42.256 1.00 94.50 435 ASP A O 1
ATOM 3187 N N . GLY A 1 436 ? -31.046 -22.849 42.781 1.00 90.38 436 GLY A N 1
ATOM 3188 C CA . GLY A 1 436 ? -30.363 -23.299 41.563 1.00 90.38 436 GLY A CA 1
ATOM 3189 C C . GLY A 1 436 ? -30.563 -22.391 40.348 1.00 90.38 436 GLY A C 1
ATOM 3190 O O . GLY A 1 436 ? -30.347 -22.829 39.222 1.00 90.38 436 GLY A O 1
ATOM 3191 N N . GLY A 1 437 ? -31.010 -21.151 40.560 1.00 87.00 437 GLY A N 1
ATOM 3192 C CA . GLY A 1 437 ? -31.220 -20.147 39.515 1.00 87.00 437 GLY A CA 1
ATOM 3193 C C . GLY A 1 437 ? -30.006 -19.259 39.232 1.00 87.00 437 GLY A C 1
ATOM 3194 O O . GLY A 1 437 ? -30.058 -18.460 38.304 1.00 87.00 437 GLY A O 1
ATOM 3195 N N . SER A 1 438 ? -28.924 -19.372 40.012 1.00 87.06 438 SER A N 1
ATOM 3196 C CA . SER A 1 438 ? -27.694 -18.607 39.781 1.00 87.06 438 SER A CA 1
ATOM 3197 C C . SER A 1 438 ? -26.845 -19.196 38.642 1.00 87.06 438 SER A C 1
ATOM 3199 O O . SER A 1 438 ? -26.875 -20.408 38.418 1.00 87.06 438 SER A O 1
ATOM 3201 N N . PRO A 1 439 ? -25.995 -18.382 37.985 1.00 81.56 439 PRO A N 1
ATOM 3202 C CA . PRO A 1 439 ? -25.030 -18.861 36.987 1.00 81.56 439 PRO A CA 1
ATOM 3203 C C . PRO A 1 439 ? -24.028 -19.900 37.523 1.00 81.56 439 PRO A C 1
ATOM 3205 O O . PRO A 1 439 ? -23.553 -20.750 36.774 1.00 81.56 439 PRO A O 1
ATOM 3208 N N . ASP A 1 440 ? -23.717 -19.849 38.824 1.00 84.62 440 ASP A N 1
ATOM 3209 C CA . ASP A 1 440 ? -22.901 -20.839 39.532 1.00 84.62 440 ASP A CA 1
ATOM 3210 C C . ASP A 1 440 ? -23.594 -21.248 40.839 1.00 84.62 440 ASP A C 1
ATOM 3212 O O . ASP A 1 440 ? -23.660 -20.469 41.790 1.00 84.62 440 ASP A O 1
ATOM 3216 N N . SER A 1 441 ? -24.127 -22.471 40.898 1.00 91.38 441 SER A N 1
ATOM 3217 C CA . SER A 1 441 ? -24.769 -23.033 42.101 1.00 91.38 441 SER A CA 1
ATOM 3218 C C . SER A 1 441 ? -23.792 -23.791 43.014 1.00 91.38 441 SER A C 1
ATOM 3220 O O . SER A 1 441 ? -24.205 -24.509 43.926 1.00 91.38 441 SER A O 1
ATOM 3222 N N . SER A 1 442 ? -22.484 -23.684 42.769 1.00 93.31 442 SER A N 1
ATOM 3223 C CA . SER A 1 442 ? -21.455 -24.317 43.591 1.00 93.31 442 SER A CA 1
ATOM 3224 C C . SER A 1 442 ? -21.138 -23.510 44.857 1.00 93.31 442 SER A C 1
ATOM 3226 O O . SER A 1 442 ? -21.628 -22.399 45.076 1.00 93.31 442 SER A O 1
ATOM 3228 N N . GLN A 1 443 ? -20.261 -24.067 45.699 1.00 94.00 443 GLN A N 1
ATOM 3229 C CA . GLN A 1 443 ? -19.703 -23.368 46.860 1.00 94.00 443 GLN A CA 1
ATOM 3230 C C . GLN A 1 443 ? -18.968 -22.072 46.465 1.00 94.00 443 GLN A C 1
ATOM 3232 O O . GLN A 1 443 ? -18.913 -21.150 47.279 1.00 94.00 443 GLN A O 1
ATOM 3237 N N . ALA A 1 444 ? -18.413 -21.997 45.248 1.00 89.62 444 ALA A N 1
ATOM 3238 C CA . ALA A 1 444 ? -17.754 -20.797 44.740 1.00 89.62 444 ALA A CA 1
ATOM 3239 C C . ALA A 1 444 ? -18.772 -19.682 44.449 1.00 89.62 444 ALA A C 1
ATOM 3241 O O . ALA A 1 444 ? -18.552 -18.554 44.878 1.00 89.62 444 ALA A O 1
ATOM 3242 N N . GLY A 1 445 ? -19.925 -20.004 43.858 1.00 87.31 445 GLY A N 1
ATOM 3243 C CA . GLY A 1 445 ? -21.048 -19.073 43.725 1.00 87.31 445 GLY A CA 1
ATOM 3244 C C . GLY A 1 445 ? -21.517 -18.524 45.077 1.00 87.31 445 GLY A C 1
ATOM 3245 O O . GLY A 1 445 ? -21.552 -17.316 45.283 1.00 87.31 445 GLY A O 1
ATOM 3246 N N . TYR A 1 446 ? -21.752 -19.384 46.074 1.00 92.38 446 TYR A N 1
ATOM 3247 C CA . TYR A 1 446 ? -22.111 -18.909 47.422 1.00 92.38 446 TYR A CA 1
ATOM 3248 C C . TYR A 1 446 ? -21.059 -17.969 48.022 1.00 92.38 446 TYR A C 1
ATOM 3250 O O . TYR A 1 446 ? -21.394 -16.978 48.670 1.00 92.38 446 TYR A O 1
ATOM 3258 N N . GLN A 1 447 ? -19.781 -18.299 47.831 1.00 94.94 447 GLN A N 1
ATOM 3259 C CA . GLN A 1 447 ? -18.663 -17.484 48.284 1.00 94.94 447 GLN A CA 1
ATOM 3260 C C . GLN A 1 447 ? -18.671 -16.115 47.586 1.00 94.94 447 GLN A C 1
ATOM 3262 O O . GLN A 1 447 ? -18.543 -15.109 48.272 1.00 94.94 447 GLN A O 1
ATOM 3267 N N . LEU A 1 448 ? -18.916 -16.071 46.271 1.00 89.44 448 LEU A N 1
ATOM 3268 C CA . LEU A 1 448 ? -19.035 -14.837 45.495 1.00 89.44 448 LEU A CA 1
ATOM 3269 C C . LEU A 1 448 ? -20.173 -13.948 46.011 1.00 89.44 448 LEU A C 1
ATOM 3271 O O . LEU A 1 448 ? -19.941 -12.774 46.280 1.00 89.44 448 LEU A O 1
ATOM 3275 N N . TRP A 1 449 ? -21.373 -14.500 46.208 1.00 93.50 449 TRP A N 1
ATOM 3276 C CA . TRP A 1 449 ? -22.490 -13.759 46.806 1.00 93.50 449 TRP A CA 1
ATOM 3277 C C . TRP A 1 449 ? -22.143 -13.229 48.196 1.00 93.50 449 TRP A C 1
ATOM 3279 O O . TRP A 1 449 ? -22.334 -12.052 48.482 1.00 93.50 449 TRP A O 1
ATOM 3289 N N . ARG A 1 450 ? -21.588 -14.082 49.063 1.00 94.38 450 ARG A N 1
ATOM 3290 C CA . ARG A 1 450 ? -21.266 -13.701 50.441 1.00 94.38 450 ARG A CA 1
ATOM 3291 C C . ARG A 1 450 ? -20.225 -12.590 50.493 1.00 94.38 450 ARG A C 1
ATOM 3293 O O . ARG A 1 450 ? -20.345 -11.691 51.321 1.00 94.38 450 ARG A O 1
ATOM 3300 N N . ASP A 1 451 ? -19.211 -12.675 49.642 1.00 92.56 451 ASP A N 1
ATOM 3301 C CA . ASP A 1 451 ? -18.115 -11.711 49.602 1.00 92.56 451 ASP A CA 1
ATOM 3302 C C . ASP A 1 451 ? -18.580 -10.352 49.037 1.00 92.56 451 ASP A C 1
ATOM 3304 O O . ASP A 1 451 ? -17.963 -9.332 49.338 1.00 92.56 451 ASP A O 1
ATOM 3308 N N . ASN A 1 452 ? -19.707 -10.322 48.314 1.00 88.50 452 ASN A N 1
ATOM 3309 C CA . ASN A 1 452 ? -20.340 -9.108 47.793 1.00 88.50 452 ASN A CA 1
ATOM 3310 C C . ASN A 1 452 ? -21.638 -8.716 48.531 1.00 88.50 452 ASN A C 1
ATOM 3312 O O . ASN A 1 452 ? -22.286 -7.751 48.139 1.00 88.50 452 ASN A O 1
ATOM 3316 N N . TYR A 1 453 ? -22.034 -9.410 49.606 1.00 90.38 453 TYR A N 1
ATOM 3317 C CA . TYR A 1 453 ? -23.302 -9.150 50.298 1.00 90.38 453 TYR A CA 1
ATOM 3318 C C . TYR A 1 453 ? -23.376 -7.723 50.857 1.00 90.38 453 TYR A C 1
ATOM 3320 O O . TYR A 1 453 ? -22.522 -7.292 51.635 1.00 90.38 453 TYR A O 1
ATOM 3328 N N . GLY A 1 454 ? -24.442 -7.007 50.503 1.00 85.88 454 GLY A N 1
ATOM 3329 C CA . GLY A 1 454 ? -24.646 -5.593 50.804 1.00 85.88 454 GLY A CA 1
ATOM 3330 C C . GLY A 1 454 ? -24.052 -4.640 49.764 1.00 85.88 454 GLY A C 1
ATOM 3331 O O . GLY A 1 454 ? -24.198 -3.425 49.922 1.00 85.88 454 GLY A O 1
ATOM 3332 N N . ALA A 1 455 ? -23.403 -5.149 48.710 1.00 83.94 455 ALA A N 1
ATOM 3333 C CA . ALA A 1 455 ? -23.059 -4.342 47.549 1.00 83.94 455 ALA A CA 1
ATOM 3334 C C . ALA A 1 455 ? -24.342 -3.886 46.843 1.00 83.94 455 ALA A C 1
ATOM 3336 O O . ALA A 1 455 ? -25.324 -4.615 46.753 1.00 83.94 455 ALA A O 1
ATOM 3337 N N . SER A 1 456 ? -24.335 -2.656 46.349 1.00 81.06 456 SER A N 1
ATOM 3338 C CA . SER A 1 456 ? -25.404 -2.105 45.520 1.00 81.06 456 SER A CA 1
ATOM 3339 C C . SER A 1 456 ? -24.756 -1.322 44.398 1.00 81.06 456 SER A C 1
ATOM 3341 O O . SER A 1 456 ? -23.721 -0.678 44.609 1.00 81.06 456 SER A O 1
ATOM 3343 N N . GLN A 1 457 ? -25.340 -1.380 43.206 1.00 71.50 457 GLN A N 1
ATOM 3344 C CA . GLN A 1 457 ? -24.930 -0.494 42.128 1.00 71.50 457 GLN A CA 1
ATOM 3345 C C . GLN A 1 457 ? -25.280 0.911 42.591 1.00 71.50 457 GLN A C 1
ATOM 3347 O O . GLN A 1 457 ? -26.440 1.233 42.854 1.00 71.50 457 GLN A O 1
ATOM 3352 N N . SER A 1 458 ? -24.260 1.751 42.757 1.00 54.72 458 SER A N 1
ATOM 3353 C CA . SER A 1 458 ? -24.485 3.164 42.990 1.00 54.72 458 SER A CA 1
ATOM 3354 C C . SER A 1 458 ? -25.178 3.703 41.750 1.00 54.72 458 SER A C 1
ATOM 3356 O O . SER A 1 458 ? -24.525 3.960 40.742 1.00 54.72 458 SER A O 1
ATOM 3358 N N . THR A 1 459 ? -26.494 3.901 41.819 1.00 43.84 459 THR A N 1
ATOM 3359 C CA . THR A 1 459 ? -27.155 4.843 40.925 1.00 43.84 459 THR A CA 1
ATOM 3360 C C . THR A 1 459 ? -26.409 6.151 41.113 1.00 43.84 459 THR A C 1
ATOM 3362 O O . THR A 1 459 ? -26.535 6.780 42.172 1.00 43.84 459 THR A O 1
ATOM 3365 N N . ALA A 1 460 ? -25.584 6.534 40.134 1.00 38.16 460 ALA A N 1
ATOM 3366 C CA . ALA A 1 460 ? -25.127 7.902 40.020 1.00 38.16 460 ALA A CA 1
ATOM 3367 C C . ALA A 1 460 ? -26.378 8.747 40.235 1.00 38.16 460 ALA A C 1
ATOM 3369 O O . ALA A 1 460 ? -27.390 8.544 39.558 1.00 38.16 460 ALA A O 1
ATOM 3370 N N . ALA A 1 461 ? -26.364 9.574 41.283 1.00 33.38 461 ALA A N 1
ATOM 3371 C CA . ALA A 1 461 ? -27.474 10.459 41.555 1.00 33.38 461 ALA A CA 1
ATOM 3372 C C . ALA A 1 461 ? -27.789 11.137 40.227 1.00 33.38 461 ALA A C 1
ATOM 3374 O O . ALA A 1 461 ? -26.899 11.788 39.679 1.00 33.38 461 ALA A O 1
ATOM 3375 N N . GLN A 1 462 ? -29.005 10.930 39.702 1.00 32.31 462 GLN A N 1
ATOM 3376 C CA . GLN A 1 462 ? -29.550 11.753 38.635 1.00 32.31 462 GLN A CA 1
ATOM 3377 C C . GLN A 1 462 ? -29.195 13.182 39.027 1.00 32.31 462 GLN A C 1
ATOM 3379 O O . GLN A 1 462 ? -29.807 13.759 39.932 1.00 32.31 462 GLN A O 1
ATOM 3384 N N . ARG A 1 463 ? -28.173 13.761 38.389 1.00 34.97 463 ARG A N 1
ATOM 3385 C CA . ARG A 1 463 ? -28.080 15.203 38.346 1.00 34.97 463 ARG A CA 1
ATOM 3386 C C . ARG A 1 463 ? -29.311 15.545 37.549 1.00 34.97 463 ARG A C 1
ATOM 3388 O O . ARG A 1 463 ? -29.374 15.283 36.353 1.00 34.97 463 ARG A O 1
ATOM 3395 N N . SER A 1 464 ? -30.341 15.995 38.258 1.00 29.12 464 SER A N 1
ATOM 3396 C CA . SER A 1 464 ? -31.510 16.584 37.641 1.00 29.12 464 SER A CA 1
ATOM 3397 C C . SER A 1 464 ? -30.973 17.540 36.593 1.00 29.12 464 SER A C 1
ATOM 3399 O O . SER A 1 464 ? -30.289 18.504 36.951 1.00 29.12 464 SER A O 1
ATOM 3401 N N . SER A 1 465 ? -31.218 17.232 35.319 1.00 31.89 465 SER A N 1
ATOM 3402 C CA . SER A 1 465 ? -31.024 18.196 34.246 1.00 31.89 465 SER A CA 1
ATOM 3403 C C . SER A 1 465 ? -31.639 19.503 34.755 1.00 31.89 465 SER A C 1
ATOM 3405 O O . SER A 1 465 ? -32.768 19.441 35.264 1.00 31.89 465 SER A O 1
ATOM 3407 N N . PRO A 1 466 ? -30.905 20.635 34.800 1.00 33.62 466 PRO A N 1
ATOM 3408 C CA . PRO A 1 466 ? -31.471 21.868 35.313 1.00 33.62 466 PRO A CA 1
ATOM 3409 C C . PRO A 1 466 ? -32.742 22.122 34.514 1.00 33.62 466 PRO A C 1
ATOM 3411 O O . PRO A 1 466 ? -32.701 22.328 33.302 1.00 33.62 466 PRO A O 1
ATOM 3414 N N . VAL A 1 467 ? -33.880 22.012 35.201 1.00 43.28 467 VAL A N 1
ATOM 3415 C CA . VAL A 1 467 ? -35.187 22.366 34.661 1.00 43.28 467 VAL A CA 1
ATOM 3416 C C . VAL A 1 467 ? -35.006 23.748 34.041 1.00 43.28 467 VAL A C 1
ATOM 3418 O O . VAL A 1 467 ? -34.566 24.644 34.767 1.00 43.28 467 VAL A O 1
ATOM 3421 N N . PRO A 1 468 ? -35.286 23.953 32.740 1.00 44.06 468 PRO A N 1
ATOM 3422 C CA . PRO A 1 468 ? -35.227 25.286 32.168 1.00 44.06 468 PRO A CA 1
ATOM 3423 C C . PRO A 1 468 ? -36.130 26.181 33.015 1.00 44.06 468 PRO A C 1
ATOM 3425 O O . PRO A 1 468 ? -37.336 25.934 33.100 1.00 44.06 468 PRO A O 1
ATOM 3428 N N . GLU A 1 469 ? -35.551 27.157 33.720 1.00 47.56 469 GLU A N 1
ATOM 3429 C CA . GLU A 1 469 ? -36.344 28.031 34.576 1.00 47.56 469 GLU A CA 1
ATOM 3430 C C . GLU A 1 469 ? -37.428 28.697 33.713 1.00 47.56 469 GLU A C 1
ATOM 3432 O O . GLU A 1 469 ? -37.114 29.296 32.677 1.00 47.56 469 GLU A O 1
ATOM 3437 N N . PRO A 1 470 ? -38.714 28.619 34.094 1.00 43.50 470 PRO A N 1
ATOM 3438 C CA . PRO A 1 470 ? -39.772 29.209 33.298 1.00 43.50 470 PRO A CA 1
ATOM 3439 C C . PRO A 1 470 ? -39.723 30.723 33.474 1.00 43.50 470 PRO A C 1
ATOM 3441 O O . PRO A 1 470 ? -40.322 31.223 34.412 1.00 43.50 470 PRO A O 1
ATOM 3444 N N . ALA A 1 471 ? -39.008 31.448 32.607 1.00 58.69 471 ALA A N 1
ATOM 3445 C CA . ALA A 1 471 ? -39.138 32.889 32.326 1.00 58.69 471 ALA A CA 1
ATOM 3446 C C . ALA A 1 471 ? -39.320 33.861 33.527 1.00 58.69 471 ALA A C 1
ATOM 3448 O O . ALA A 1 471 ? -39.705 35.017 33.336 1.00 58.69 471 ALA A O 1
ATOM 3449 N N . ALA A 1 472 ? -39.028 33.451 34.763 1.00 55.66 472 ALA A N 1
ATOM 3450 C CA . ALA A 1 472 ? -39.324 34.219 35.967 1.00 55.66 472 ALA A CA 1
ATOM 3451 C C . ALA A 1 472 ? -38.303 35.346 36.147 1.00 55.66 472 ALA A C 1
ATOM 3453 O O . ALA A 1 472 ? -38.669 36.455 36.534 1.00 55.66 472 ALA A O 1
ATOM 3454 N N . ALA A 1 473 ? -37.048 35.111 35.745 1.00 52.62 473 ALA A N 1
ATOM 3455 C CA . ALA A 1 473 ? -36.022 36.146 35.676 1.00 52.62 473 ALA A CA 1
ATOM 3456 C C . ALA A 1 473 ? -36.372 37.243 34.648 1.00 52.62 473 ALA A C 1
ATOM 3458 O O . ALA A 1 473 ? -36.179 38.427 34.923 1.00 52.62 473 ALA A O 1
ATOM 3459 N N . LEU A 1 474 ? -36.982 36.882 33.508 1.00 53.72 474 LEU A N 1
ATOM 3460 C CA . LEU A 1 474 ? -37.453 37.853 32.510 1.00 53.72 474 LEU A CA 1
ATOM 3461 C C . LEU A 1 474 ? -38.689 38.630 32.990 1.00 53.72 474 LEU A C 1
ATOM 3463 O O . LEU A 1 474 ? -38.798 39.822 32.714 1.00 53.72 474 LEU A O 1
ATOM 3467 N N . LEU A 1 475 ? -39.577 38.006 33.770 1.00 53.84 475 LEU A N 1
ATOM 3468 C CA . LEU A 1 475 ? -40.742 38.670 34.367 1.00 53.84 475 LEU A CA 1
ATOM 3469 C C . LEU A 1 475 ? -40.350 39.653 35.483 1.00 53.84 475 LEU A C 1
ATOM 3471 O O . LEU A 1 475 ? -40.905 40.748 35.550 1.00 53.84 475 LEU A O 1
ATOM 3475 N N . VAL A 1 476 ? -39.351 39.328 36.310 1.00 58.25 476 VAL A N 1
ATOM 3476 C CA . VAL A 1 476 ? -38.836 40.249 37.340 1.00 58.25 476 VAL A CA 1
ATOM 3477 C C . VAL A 1 476 ? -38.077 41.420 36.705 1.00 58.25 476 VAL A C 1
ATOM 3479 O O . VAL A 1 476 ? -38.264 42.564 37.121 1.00 58.25 476 VAL A O 1
ATOM 3482 N N . ILE A 1 477 ? -37.296 41.181 35.647 1.00 60.72 477 ILE A N 1
ATOM 3483 C CA . ILE A 1 477 ? -36.604 42.248 34.907 1.00 60.72 477 ILE A CA 1
ATOM 3484 C C . ILE A 1 477 ? -37.603 43.140 34.141 1.00 60.72 477 ILE A C 1
ATOM 3486 O O . ILE A 1 477 ? -37.465 44.364 34.166 1.00 60.72 477 ILE A O 1
ATOM 3490 N N . ALA A 1 478 ? -38.659 42.577 33.544 1.00 57.44 478 ALA A N 1
ATOM 3491 C CA . ALA A 1 478 ? -39.713 43.348 32.876 1.00 57.44 478 ALA A CA 1
ATOM 3492 C C . ALA A 1 478 ? -40.551 44.195 33.857 1.00 57.44 478 ALA A C 1
ATOM 3494 O O . ALA A 1 478 ? -40.876 45.343 33.551 1.00 57.44 478 ALA A O 1
ATOM 3495 N N . ILE A 1 479 ? -40.843 43.688 35.063 1.00 62.09 479 ILE A N 1
ATOM 3496 C CA . ILE A 1 479 ? -41.542 44.450 36.116 1.00 62.09 479 ILE A CA 1
ATOM 3497 C C . ILE A 1 479 ? -40.657 45.587 36.658 1.00 62.09 479 ILE A C 1
ATOM 3499 O O . ILE A 1 479 ? -41.150 46.690 36.906 1.00 62.09 479 ILE A O 1
ATOM 3503 N N . LEU A 1 480 ? -39.343 45.369 36.784 1.00 57.12 480 LEU A N 1
ATOM 3504 C CA . LEU A 1 480 ? -38.398 46.403 37.223 1.00 57.12 480 LEU A CA 1
ATOM 3505 C C . LEU A 1 480 ? -38.145 47.480 36.153 1.00 57.12 480 LEU A C 1
ATOM 3507 O O . LEU A 1 480 ? -37.961 48.648 36.507 1.00 57.12 480 LEU A O 1
ATOM 3511 N N . MET A 1 481 ? -38.195 47.134 34.861 1.00 58.94 481 MET A N 1
ATOM 3512 C CA . MET A 1 481 ? -38.109 48.111 33.766 1.00 58.94 481 MET A CA 1
ATOM 3513 C C . MET A 1 481 ? -39.410 48.918 33.599 1.00 58.94 481 MET A C 1
ATOM 3515 O O . MET A 1 481 ? -39.351 50.144 33.487 1.00 58.94 481 MET A O 1
ATOM 3519 N N . ALA A 1 482 ? -40.586 48.291 33.731 1.00 57.09 482 ALA A N 1
ATOM 3520 C CA . ALA A 1 482 ? -41.878 48.991 33.699 1.00 57.09 482 ALA A CA 1
ATOM 3521 C C . ALA A 1 482 ? -42.082 49.950 34.896 1.00 57.09 482 ALA A C 1
ATOM 3523 O O . ALA A 1 482 ? -42.707 51.003 34.756 1.00 57.09 482 ALA A O 1
ATOM 3524 N N . ALA A 1 483 ? -41.506 49.644 36.065 1.00 55.00 483 ALA A N 1
ATOM 3525 C CA . ALA A 1 483 ? -41.531 50.535 37.230 1.00 55.00 483 ALA A CA 1
ATOM 3526 C C . ALA A 1 483 ? -40.586 51.751 37.100 1.00 55.00 483 ALA A C 1
ATOM 3528 O O . ALA A 1 483 ? -40.773 52.750 37.805 1.00 55.00 483 ALA A O 1
ATOM 3529 N N . ARG A 1 484 ? -39.587 51.696 36.204 1.00 50.72 484 ARG A N 1
ATOM 3530 C CA . ARG A 1 484 ? -38.621 52.783 35.975 1.00 50.72 484 ARG A CA 1
ATOM 3531 C C . ARG A 1 484 ? -39.082 53.773 34.896 1.00 50.72 484 ARG A C 1
ATOM 3533 O O . ARG A 1 484 ? -38.833 54.968 35.062 1.00 50.72 484 ARG A O 1
ATOM 3540 N N . ASP A 1 485 ? -39.829 53.321 33.886 1.00 51.22 485 ASP A N 1
ATOM 3541 C CA . ASP A 1 485 ? -40.361 54.183 32.811 1.00 51.22 485 ASP A CA 1
ATOM 3542 C C . ASP A 1 485 ? -41.694 54.883 33.146 1.00 51.22 485 ASP A C 1
ATOM 3544 O O . ASP A 1 485 ? -42.033 55.902 32.547 1.00 51.22 485 ASP A O 1
ATOM 3548 N N . GLY A 1 486 ? -42.405 54.455 34.195 1.00 49.06 486 GLY A N 1
ATOM 3549 C CA . GLY A 1 486 ? -43.634 55.113 34.668 1.00 49.06 486 GLY A CA 1
ATOM 3550 C C . GLY A 1 486 ? -43.453 56.469 35.378 1.00 49.06 486 GLY A C 1
ATOM 3551 O O . GLY A 1 486 ? -44.434 57.033 35.860 1.00 49.06 486 GLY A O 1
ATOM 3552 N N . ARG A 1 487 ? -42.226 57.010 35.493 1.00 51.62 487 ARG A N 1
ATOM 3553 C CA . ARG A 1 487 ? -41.951 58.290 36.193 1.00 51.62 487 ARG A CA 1
ATOM 3554 C C . ARG A 1 487 ? -41.358 59.408 35.335 1.00 51.62 487 ARG A C 1
ATOM 3556 O O . ARG A 1 487 ? -40.975 60.436 35.892 1.00 51.62 487 ARG A O 1
ATOM 3563 N N . ARG A 1 488 ? -41.281 59.275 34.009 1.00 48.94 488 ARG A N 1
ATOM 3564 C CA . ARG A 1 488 ? -40.723 60.342 33.154 1.00 48.94 488 ARG A CA 1
ATOM 3565 C C . ARG A 1 488 ? -41.563 60.622 31.910 1.00 48.94 488 ARG A C 1
ATOM 3567 O O . ARG A 1 488 ? -41.093 60.468 30.798 1.00 48.94 488 ARG A O 1
ATOM 3574 N N . HIS A 1 489 ? -42.780 61.126 32.106 1.00 40.06 489 HIS A N 1
ATOM 3575 C CA . HIS A 1 489 ? -43.487 61.889 31.072 1.00 40.06 489 HIS A CA 1
ATOM 3576 C C . HIS A 1 489 ? -44.324 63.017 31.688 1.00 40.06 489 HIS A C 1
ATOM 3578 O O . HIS A 1 489 ? -45.533 62.906 31.825 1.00 40.06 489 HIS A O 1
ATOM 3584 N N . THR A 1 490 ? -43.673 64.135 32.015 1.00 42.81 490 THR A N 1
ATOM 3585 C CA . THR A 1 490 ? -44.276 65.478 31.950 1.00 42.81 490 THR A CA 1
ATOM 3586 C C . THR A 1 490 ? -43.159 66.501 31.783 1.00 42.81 490 THR A C 1
ATOM 3588 O O . THR A 1 490 ? -42.514 66.847 32.764 1.00 42.81 490 THR A O 1
ATOM 3591 N N . THR A 1 491 ? -42.898 66.916 30.541 1.00 40.81 491 THR A N 1
ATOM 3592 C CA . THR A 1 491 ? -42.914 68.316 30.065 1.00 40.81 491 THR A CA 1
ATOM 3593 C C . THR A 1 491 ? -42.298 68.361 28.670 1.00 40.81 491 THR A C 1
ATOM 3595 O O . THR A 1 491 ? -41.108 68.122 28.494 1.00 40.81 491 THR A O 1
ATOM 3598 N N . ALA A 1 492 ? -43.139 68.658 27.685 1.00 41.12 492 ALA A N 1
ATOM 3599 C CA . ALA A 1 492 ? -42.748 69.035 26.339 1.00 41.12 492 ALA A CA 1
ATOM 3600 C C . ALA A 1 492 ? -42.164 70.455 26.332 1.00 41.12 492 ALA A C 1
ATOM 3602 O O . ALA A 1 492 ? -42.674 71.309 27.060 1.00 41.12 492 ALA A O 1
ATOM 3603 N N . ARG A 1 493 ? -41.187 70.719 25.455 1.00 38.97 493 ARG A N 1
ATOM 3604 C CA . ARG A 1 493 ? -41.098 71.972 24.689 1.00 38.97 493 ARG A CA 1
ATOM 3605 C C . ARG A 1 493 ? -40.004 71.917 23.621 1.00 38.97 493 ARG A C 1
ATOM 3607 O O . ARG A 1 493 ? -38.875 71.600 23.959 1.00 38.97 493 ARG A O 1
ATOM 3614 N N . GLU A 1 494 ? -40.432 72.259 22.398 1.00 39.34 494 GLU A N 1
ATOM 3615 C CA . GLU A 1 494 ? -39.785 73.130 21.391 1.00 39.34 494 GLU A CA 1
ATOM 3616 C C . GLU A 1 494 ? -38.326 72.842 20.999 1.00 39.34 494 GLU A C 1
ATOM 3618 O O . GLU A 1 494 ? -37.473 72.602 21.832 1.00 39.34 494 GLU A O 1
ATOM 3623 N N . SER A 1 495 ? -37.853 72.994 19.771 1.00 38.12 495 SER A N 1
ATOM 3624 C CA . SER A 1 495 ? -38.359 73.188 18.413 1.00 38.12 495 SER A CA 1
ATOM 3625 C C . SER A 1 495 ? -37.080 73.178 17.564 1.00 38.12 495 SER A C 1
ATOM 3627 O O . SER A 1 495 ? -36.030 73.629 18.017 1.00 38.12 495 SER A O 1
ATOM 3629 N N . ALA A 1 496 ? -37.173 72.640 16.352 1.00 39.66 496 ALA A N 1
ATOM 3630 C CA . ALA A 1 496 ? -36.124 72.591 15.336 1.00 39.66 496 ALA A CA 1
ATOM 3631 C C . ALA A 1 496 ? -35.387 73.923 15.103 1.00 39.66 496 ALA A C 1
ATOM 3633 O O . ALA A 1 496 ? -35.995 74.975 15.282 1.00 39.66 496 ALA A O 1
ATOM 3634 N N . VAL A 1 497 ? -34.142 73.843 14.599 1.00 37.78 497 VAL A N 1
ATOM 3635 C CA . VAL A 1 497 ? -33.547 74.723 13.563 1.00 37.78 497 VAL A CA 1
ATOM 3636 C C . VAL A 1 497 ? -32.079 74.317 13.305 1.00 37.78 497 VAL A C 1
ATOM 3638 O O . VAL A 1 497 ? -31.296 74.335 14.244 1.00 37.78 497 VAL A O 1
ATOM 3641 N N . SER A 1 498 ? -31.742 74.059 12.019 1.00 36.41 498 SER A N 1
ATOM 3642 C CA . SER A 1 498 ? -30.476 74.446 11.329 1.00 36.41 498 SER A CA 1
ATOM 3643 C C . SER A 1 498 ? -29.166 73.762 11.774 1.00 36.41 498 SER A C 1
ATOM 3645 O O . SER A 1 498 ? -28.987 73.508 12.949 1.00 36.41 498 SER A O 1
ATOM 3647 N N . HIS A 1 499 ? -28.133 73.482 10.978 1.00 38.56 499 HIS A N 1
ATOM 3648 C CA . HIS A 1 499 ? -27.684 73.695 9.590 1.00 38.56 499 HIS A CA 1
ATOM 3649 C C . HIS A 1 499 ? -26.413 72.816 9.430 1.00 38.56 499 HIS A C 1
ATOM 3651 O O . HIS A 1 499 ? -25.830 72.488 10.458 1.00 38.56 499 HIS A O 1
ATOM 3657 N N . ASP A 1 500 ? -26.003 72.520 8.185 1.00 41.00 500 ASP A N 1
ATOM 3658 C CA . ASP A 1 500 ? -24.617 72.479 7.645 1.00 41.00 500 ASP A CA 1
ATOM 3659 C C . ASP A 1 500 ? -23.458 71.856 8.462 1.00 41.00 500 ASP A C 1
ATOM 3661 O O . ASP A 1 500 ? -23.352 71.997 9.667 1.00 41.00 500 ASP A O 1
ATOM 3665 N N . SER A 1 501 ? -22.399 71.268 7.915 1.00 40.19 501 SER A N 1
ATOM 3666 C CA . SER A 1 501 ? -21.870 70.988 6.575 1.00 40.19 501 SER A CA 1
ATOM 3667 C C . SER A 1 501 ? -20.410 70.547 6.811 1.00 40.19 501 SER A C 1
ATOM 3669 O O . SER A 1 501 ? -19.838 70.974 7.813 1.00 40.19 501 SER A O 1
ATOM 3671 N N . VAL A 1 502 ? -19.790 69.866 5.836 1.00 42.25 502 VAL A N 1
ATOM 3672 C CA . VAL A 1 502 ? -18.321 69.728 5.647 1.00 42.25 502 VAL A CA 1
ATOM 3673 C C . VAL A 1 502 ? -17.592 68.885 6.715 1.00 42.25 502 VAL A C 1
ATOM 3675 O O . VAL A 1 502 ? -17.801 69.041 7.907 1.00 42.25 502 VAL A O 1
ATOM 3678 N N . GLY A 1 503 ? -16.685 67.973 6.386 1.00 42.06 503 GLY A N 1
ATOM 3679 C CA . GLY A 1 503 ? -16.091 67.583 5.118 1.00 42.06 503 GLY A CA 1
ATOM 3680 C C . GLY A 1 503 ? -14.933 66.620 5.384 1.00 42.06 503 GLY A C 1
ATOM 3681 O O . GLY A 1 503 ? -14.437 66.567 6.507 1.00 42.06 503 GLY A O 1
ATOM 3682 N N . GLU A 1 504 ? -14.578 65.933 4.297 1.00 46.25 504 GLU A N 1
ATOM 3683 C CA . GLU A 1 504 ? -13.430 65.039 4.044 1.00 46.25 504 GLU A CA 1
ATOM 3684 C C . GLU A 1 504 ? -13.273 63.763 4.882 1.00 46.25 504 GLU A C 1
ATOM 3686 O O . GLU A 1 504 ? -12.992 63.824 6.099 1.00 46.25 504 GLU A O 1
#

Radius of gyration: 37.91 Å; chains: 1; bounding box: 96×101×98 Å

Foldseek 3Di:
DEDDDAFDQCQPPDVHDHRPQDPPTDCPDQQPDDDPNDSPDDDPYDPDDDDDPADADDDPVLVLVCCLQQPDLCSVDDDPLRVVVSVCSNRVVDDPPPPAPPHPVVVVCVVPPDDDDDDPQQQPCPLPDGPVRCVLQVHDSNDNPQQQPDSPPLPDGNVVLRVCLSSDDEDSAAKEFQCPPHQELSNQQRIAGDPVDSRGRPRDRAHLDHEYEYQEDEHEHAGASAEHQEYEFNADAPREYEYEQAAHEYAHNEEYEFHELHGEGEYEYEQHGEYEHQEYEAYRNGEYEEAYEYEHEYEFHEEYEYHPAFYEYEYLEEYHYDQNGEYEKEDAALVTIAAYEANAEYEERYAYAYHYPDPDADDAFRKDFRYFHNNFYHDDYPYDPPRYDDHPLQKDWDWDGDRTTIMIGIHRNAQFCQLVSPQALEVVSVVCLCVPNGPDVDPVSVVRSVVCHGPGRPPPPPPPPPDPPPCVVVVVVVVVVVVVVVPDDDDDDDDDDDDDDDDD

pLDDT: mean 84.64, std 16.89, range [29.12, 98.94]